Protein AF-A0A2W4NMJ5-F1 (afdb_monomer_lite)

Radius of gyration: 33.58 Å; chains: 1; bounding box: 92×59×83 Å

Structure (mmCIF, N/CA/C/O backbone):
data_AF-A0A2W4NMJ5-F1
#
_entry.id   AF-A0A2W4NMJ5-F1
#
loop_
_atom_site.group_PDB
_atom_site.id
_atom_site.type_symbol
_atom_site.label_atom_id
_atom_site.label_alt_id
_atom_site.label_comp_id
_atom_site.label_asym_id
_atom_site.label_entity_id
_atom_site.label_seq_id
_atom_site.pdbx_PDB_ins_code
_atom_site.Cartn_x
_atom_site.Cartn_y
_atom_site.Cartn_z
_atom_site.occupancy
_atom_site.B_iso_or_equiv
_atom_site.auth_seq_id
_atom_site.auth_comp_id
_atom_site.auth_asym_id
_atom_site.auth_atom_id
_atom_site.pdbx_PDB_model_num
ATOM 1 N N . MET A 1 1 ? -55.632 5.606 55.016 1.00 25.86 1 MET A N 1
ATOM 2 C CA . MET A 1 1 ? -54.485 6.285 54.366 1.00 25.86 1 MET A CA 1
ATOM 3 C C . MET A 1 1 ? -54.043 5.441 53.172 1.00 25.86 1 MET A C 1
ATOM 5 O O . MET A 1 1 ? -53.828 4.255 53.362 1.00 25.86 1 MET A O 1
ATOM 9 N N . ARG A 1 2 ? -53.997 5.981 51.942 1.00 28.06 2 ARG A N 1
ATOM 10 C CA . ARG A 1 2 ? -53.551 5.225 50.749 1.00 28.06 2 ARG A CA 1
ATOM 11 C C . ARG A 1 2 ? -52.026 5.345 50.626 1.00 28.06 2 ARG A C 1
ATOM 13 O O . ARG A 1 2 ? -51.526 6.462 50.515 1.00 28.06 2 ARG A O 1
ATOM 20 N N . ALA A 1 3 ? -51.313 4.222 50.703 1.00 33.00 3 ALA A N 1
ATOM 21 C CA . ALA A 1 3 ? -49.853 4.176 50.630 1.00 33.00 3 ALA A CA 1
ATOM 22 C C . ALA A 1 3 ? -49.343 4.540 49.215 1.00 33.00 3 ALA A C 1
ATOM 24 O O . ALA A 1 3 ? -50.000 4.197 48.228 1.00 33.00 3 ALA A O 1
ATOM 25 N N . PRO A 1 4 ? -48.198 5.236 49.088 1.00 39.44 4 PRO A N 1
ATOM 26 C CA . PRO A 1 4 ? -47.624 5.592 47.793 1.00 39.44 4 PRO A CA 1
ATOM 27 C C . PRO A 1 4 ? -47.076 4.359 47.056 1.00 39.44 4 PRO A C 1
ATOM 29 O O . PRO A 1 4 ? -46.423 3.504 47.654 1.00 39.44 4 PRO A O 1
ATOM 32 N N . ILE A 1 5 ? -47.312 4.292 45.743 1.00 42.06 5 ILE A N 1
ATOM 33 C CA . ILE A 1 5 ? -46.754 3.257 44.856 1.00 42.06 5 ILE A CA 1
ATOM 34 C C . ILE A 1 5 ? -45.249 3.500 44.716 1.00 42.06 5 ILE A C 1
ATOM 36 O O . ILE A 1 5 ? -44.861 4.626 44.408 1.00 42.06 5 ILE A O 1
ATOM 40 N N . ARG A 1 6 ? -44.427 2.463 44.934 1.00 39.84 6 ARG A N 1
ATOM 41 C CA . ARG A 1 6 ? -42.958 2.514 44.839 1.00 39.84 6 ARG A CA 1
ATOM 42 C C . ARG A 1 6 ? -42.477 1.911 43.518 1.00 39.84 6 ARG A C 1
ATOM 44 O O . ARG A 1 6 ? -42.911 0.832 43.128 1.00 39.84 6 ARG A O 1
ATOM 51 N N . PHE A 1 7 ? -41.529 2.579 42.869 1.00 39.56 7 PHE A N 1
ATOM 52 C CA . PHE A 1 7 ? -40.782 2.050 41.725 1.00 39.56 7 PHE A CA 1
ATOM 53 C C . PHE A 1 7 ? -39.299 1.971 42.096 1.00 39.56 7 PHE A C 1
ATOM 55 O O . PHE A 1 7 ? -38.756 2.951 42.606 1.00 39.56 7 PHE A O 1
ATOM 62 N N . CYS A 1 8 ? -38.662 0.821 41.859 1.00 37.66 8 CYS A N 1
ATOM 63 C CA . CYS A 1 8 ? -37.217 0.651 42.027 1.00 37.66 8 CYS A CA 1
ATOM 64 C C . CYS A 1 8 ? -36.506 0.935 40.702 1.00 37.66 8 CYS A C 1
ATOM 66 O O . CYS A 1 8 ? -36.975 0.523 39.639 1.00 37.66 8 CYS A O 1
ATOM 68 N N . ALA A 1 9 ? -35.358 1.607 40.771 1.00 38.47 9 ALA A N 1
ATOM 69 C CA . ALA A 1 9 ? -34.458 1.718 39.631 1.00 38.47 9 ALA A CA 1
ATOM 70 C C . ALA A 1 9 ? -33.884 0.332 39.257 1.00 38.47 9 ALA A C 1
ATOM 72 O O . ALA A 1 9 ? -33.689 -0.500 40.150 1.00 38.47 9 ALA A O 1
ATOM 73 N N . PRO A 1 10 ? -33.623 0.053 37.965 1.00 35.69 10 PRO A N 1
ATOM 74 C CA . PRO A 1 10 ? -33.030 -1.211 37.536 1.00 35.69 10 PRO A CA 1
ATOM 75 C C . PRO A 1 10 ? -31.660 -1.429 38.196 1.00 35.69 10 PRO A C 1
ATOM 77 O O . PRO A 1 10 ? -30.858 -0.507 38.325 1.00 35.69 10 PRO A O 1
ATOM 80 N N . SER A 1 11 ? -31.386 -2.669 38.609 1.00 35.50 11 SER A N 1
ATOM 81 C CA . SER A 1 11 ? -30.183 -3.068 39.358 1.00 35.50 11 SER A CA 1
ATOM 82 C C . SER A 1 11 ? -28.903 -3.167 38.513 1.00 35.50 11 SER A C 1
ATOM 84 O O . SER A 1 11 ? -27.845 -3.525 39.031 1.00 35.50 11 SER A O 1
ATOM 86 N N . SER A 1 12 ? -28.965 -2.817 37.229 1.00 33.62 12 SER A N 1
ATOM 87 C CA . SER A 1 12 ? -27.832 -2.791 36.305 1.00 33.62 12 SER A CA 1
ATOM 88 C C . SER A 1 12 ? -27.772 -1.435 35.608 1.00 33.62 12 SER A C 1
ATOM 90 O O . SER A 1 12 ? -28.784 -0.977 35.080 1.00 33.62 12 SER A O 1
ATOM 92 N N . GLY A 1 13 ? -26.594 -0.801 35.630 1.00 37.16 13 GLY A N 1
ATOM 93 C CA . GLY A 1 13 ? -26.356 0.538 35.088 1.00 37.16 13 GLY A CA 1
ATOM 94 C C . GLY A 1 13 ? -26.924 0.714 33.681 1.00 37.16 13 GLY A C 1
ATOM 95 O O . GLY A 1 13 ? -26.538 0.005 32.755 1.00 37.16 13 GLY A O 1
ATOM 96 N N . VAL A 1 14 ? -27.851 1.660 33.548 1.00 34.19 14 VAL A N 1
ATOM 97 C CA . VAL A 1 14 ? -28.439 2.060 32.269 1.00 34.19 14 VAL A CA 1
ATOM 98 C C . VAL A 1 14 ? -27.434 2.975 31.575 1.00 34.19 14 VAL A C 1
ATOM 100 O O . VAL A 1 14 ? -27.090 4.033 32.100 1.00 34.19 14 VAL A O 1
ATOM 103 N N . SER A 1 15 ? -26.924 2.547 30.421 1.00 32.41 15 SER A N 1
ATOM 104 C CA . SER A 1 15 ? -26.080 3.391 29.568 1.00 32.41 15 SER A CA 1
ATOM 105 C C . SER A 1 15 ? -26.921 4.466 28.867 1.00 32.41 15 SER A C 1
ATOM 107 O O . SER A 1 15 ? -28.123 4.288 28.674 1.00 32.41 15 SER A O 1
ATOM 109 N N . HIS A 1 16 ? -26.285 5.568 28.462 1.00 32.69 16 HIS A N 1
ATOM 110 C CA . HIS A 1 16 ? -26.903 6.803 27.953 1.00 32.69 16 HIS A CA 1
ATOM 111 C C . HIS A 1 16 ? -27.873 6.670 26.749 1.00 32.69 16 HIS A C 1
ATOM 113 O O . HIS A 1 16 ? -28.470 7.676 26.375 1.00 32.69 16 HIS A O 1
ATOM 119 N N . ASN A 1 17 ? -28.061 5.475 26.170 1.00 30.34 17 ASN A N 1
ATOM 120 C CA . ASN A 1 17 ? -28.822 5.243 24.934 1.00 30.34 17 ASN A CA 1
ATOM 121 C C . ASN A 1 17 ? -29.980 4.224 25.024 1.00 30.34 17 ASN A C 1
ATOM 123 O O . ASN A 1 17 ? -30.599 3.931 24.002 1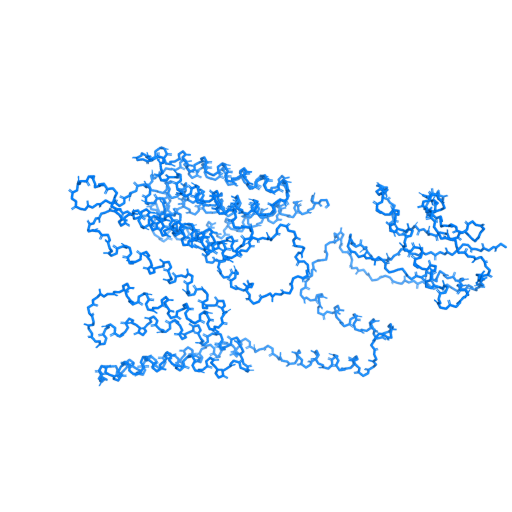.00 30.34 17 ASN A O 1
ATOM 127 N N . GLU A 1 18 ? -30.338 3.702 26.202 1.00 32.16 18 GLU A N 1
ATOM 128 C CA . GLU A 1 18 ? -31.501 2.805 26.340 1.00 32.16 18 GLU A CA 1
ATOM 129 C C . GLU A 1 18 ? -32.701 3.517 26.984 1.00 32.16 18 GLU A C 1
ATOM 131 O O . GLU A 1 18 ? -32.572 4.156 28.028 1.00 32.16 18 GLU A O 1
ATOM 136 N N . ARG A 1 19 ? -33.903 3.384 26.393 1.00 30.39 19 ARG A N 1
ATOM 137 C CA . ARG A 1 19 ? -35.153 3.756 27.080 1.00 30.39 19 ARG A CA 1
ATOM 138 C C . ARG A 1 19 ? -35.356 2.770 28.240 1.00 30.39 19 ARG A C 1
ATOM 140 O O . ARG A 1 19 ? -35.558 1.587 27.965 1.00 30.39 19 ARG A O 1
ATOM 147 N N . PRO A 1 20 ? -35.321 3.203 29.511 1.00 36.66 20 PRO A N 1
ATOM 148 C CA . PRO A 1 20 ? -35.434 2.283 30.634 1.00 36.66 20 PRO A CA 1
ATOM 149 C C . PRO A 1 20 ? -36.829 1.644 30.666 1.00 36.66 20 PRO A C 1
ATOM 151 O O . PRO A 1 20 ? -37.849 2.333 30.738 1.00 36.66 20 PRO A O 1
ATOM 154 N N . ILE A 1 21 ? -36.876 0.312 30.617 1.00 34.28 21 ILE A N 1
ATOM 155 C CA . ILE A 1 21 ? -38.099 -0.464 30.840 1.00 34.28 21 ILE A CA 1
ATOM 156 C C . ILE A 1 21 ? -38.217 -0.684 32.349 1.00 34.28 21 ILE A C 1
ATOM 158 O O . ILE A 1 21 ? -37.449 -1.446 32.935 1.00 34.28 21 ILE A O 1
ATOM 162 N N . PHE A 1 22 ? -39.160 0.006 32.992 1.00 37.53 22 PHE A N 1
ATOM 163 C CA . PHE A 1 22 ? -39.419 -0.152 34.421 1.00 37.53 22 PHE A CA 1
ATOM 164 C C . PHE A 1 22 ? -40.544 -1.159 34.660 1.00 37.53 22 PHE A C 1
ATOM 166 O O . PHE A 1 22 ? -41.647 -1.014 34.133 1.00 37.53 22 PHE A O 1
ATOM 173 N N . HIS A 1 23 ? -40.280 -2.144 35.515 1.00 36.06 23 HIS A N 1
ATOM 174 C CA . HIS A 1 23 ? -41.324 -2.960 36.125 1.00 36.06 23 HIS A CA 1
ATOM 175 C C . HIS A 1 23 ? -41.761 -2.304 37.446 1.00 36.06 23 HIS A C 1
ATOM 177 O O . HIS A 1 23 ? -40.903 -1.797 38.175 1.00 36.06 23 HIS A O 1
ATOM 183 N N . PRO A 1 24 ? -43.064 -2.287 37.791 1.00 38.00 24 PRO A N 1
ATOM 184 C CA . PRO A 1 24 ? -43.487 -1.883 39.126 1.00 38.00 24 PRO A CA 1
ATOM 185 C C . PRO A 1 24 ? -42.778 -2.782 40.139 1.00 38.00 24 PRO A C 1
ATOM 187 O O . PRO A 1 24 ? -42.881 -4.007 40.064 1.00 38.00 24 PRO A O 1
ATOM 190 N N . ALA A 1 25 ? -42.026 -2.177 41.058 1.00 38.47 25 ALA A N 1
ATOM 191 C CA . ALA A 1 25 ? -41.400 -2.932 42.125 1.00 38.47 25 ALA A CA 1
ATOM 192 C C . ALA A 1 25 ? -42.519 -3.466 43.017 1.00 38.47 25 ALA A C 1
ATOM 194 O O . ALA A 1 25 ? -43.174 -2.705 43.729 1.00 38.47 25 ALA A O 1
ATOM 195 N N . GLN A 1 26 ? -42.755 -4.776 42.964 1.00 35.06 26 GLN A N 1
ATOM 196 C CA . GLN A 1 26 ? -43.458 -5.464 44.036 1.00 35.06 26 GLN A CA 1
ATOM 197 C C . GLN A 1 26 ? -42.509 -5.450 45.235 1.00 35.06 26 GLN A C 1
ATOM 199 O O . GLN A 1 26 ? -41.721 -6.367 45.418 1.00 35.06 26 GLN A O 1
ATOM 204 N N . SER A 1 27 ? -42.479 -4.348 45.986 1.00 32.97 27 SER A N 1
ATOM 205 C CA . SER A 1 27 ? -41.824 -4.363 47.289 1.00 32.97 27 SER A CA 1
ATOM 206 C C . SER A 1 27 ? -42.663 -5.225 48.222 1.00 32.97 27 SER A C 1
ATOM 208 O O . SER A 1 27 ? -43.889 -5.067 48.239 1.00 32.97 27 SER A O 1
ATOM 210 N N . ASP A 1 28 ? -41.992 -6.092 48.976 1.00 32.75 28 ASP A N 1
ATOM 211 C CA . ASP A 1 28 ? -42.586 -7.038 49.917 1.00 32.75 28 ASP A CA 1
ATOM 212 C C . ASP A 1 28 ? -43.759 -6.421 50.689 1.00 32.75 28 ASP A C 1
ATOM 214 O O . ASP A 1 28 ? -43.624 -5.412 51.386 1.00 32.75 28 ASP A O 1
ATOM 218 N N . GLY A 1 29 ? -44.935 -7.021 50.497 1.00 29.34 29 GLY A N 1
ATOM 219 C CA . GLY A 1 29 ? -46.143 -6.713 51.254 1.00 29.34 29 GLY A CA 1
ATOM 220 C C . GLY A 1 29 ? -47.155 -5.756 50.622 1.00 29.34 29 GLY A C 1
ATOM 221 O O . GLY A 1 29 ? -48.120 -5.454 51.305 1.00 29.34 29 GLY A O 1
ATOM 222 N N . PHE A 1 30 ? -47.034 -5.282 49.370 1.00 30.27 30 PHE A N 1
ATOM 223 C CA . PHE A 1 30 ? -48.100 -4.459 48.758 1.00 30.27 30 PHE A CA 1
ATOM 224 C C . PHE A 1 30 ? -48.297 -4.693 47.246 1.00 30.27 30 PHE A C 1
ATOM 226 O O . PHE A 1 30 ? -47.398 -4.442 46.444 1.00 30.27 30 PHE A O 1
ATOM 233 N N . ARG A 1 31 ? -49.503 -5.122 46.827 1.00 35.06 31 ARG A N 1
ATOM 234 C CA . ARG A 1 31 ? -49.884 -5.291 45.403 1.00 35.06 31 ARG A CA 1
ATOM 235 C C . ARG A 1 31 ? -50.709 -4.117 44.863 1.00 35.06 31 ARG A C 1
ATOM 237 O O . ARG A 1 31 ? -51.664 -3.675 45.496 1.00 35.06 31 ARG A O 1
ATOM 244 N N . LEU A 1 32 ? -50.371 -3.674 43.649 1.00 37.28 32 LEU A N 1
ATOM 245 C CA . LEU A 1 32 ? -51.203 -2.814 42.798 1.00 37.28 32 LEU A CA 1
ATOM 246 C C . LEU A 1 32 ? -52.389 -3.625 42.256 1.00 37.28 32 LEU A C 1
ATOM 248 O O . LEU A 1 32 ? -52.197 -4.487 41.396 1.00 37.28 32 LEU A O 1
ATOM 252 N N . VAL A 1 33 ? -53.598 -3.353 42.744 1.00 36.22 33 VAL A N 1
ATOM 253 C CA . VAL A 1 33 ? -54.835 -3.950 42.218 1.00 36.22 33 VAL A CA 1
ATOM 254 C C . VAL A 1 33 ? -55.424 -3.012 41.162 1.00 36.22 33 VAL A C 1
ATOM 256 O O . VAL A 1 33 ? -55.689 -1.855 41.469 1.00 36.22 33 VAL A O 1
ATOM 259 N N . GLY A 1 34 ? -55.569 -3.502 39.928 1.00 44.19 34 GLY A N 1
ATOM 260 C CA . GLY A 1 34 ? -56.104 -2.789 38.761 1.00 44.19 34 GLY A CA 1
ATOM 261 C C . GLY A 1 34 ? -55.918 -3.618 37.480 1.00 44.19 34 GLY A C 1
ATOM 262 O O . GLY A 1 34 ? -55.085 -4.536 37.450 1.00 44.19 34 GLY A O 1
ATOM 263 N N . ASP A 1 35 ? -56.686 -3.332 36.427 1.00 40.09 35 ASP A N 1
ATOM 264 C CA . ASP A 1 35 ? -56.559 -4.039 35.145 1.00 40.09 35 ASP A CA 1
ATOM 265 C C . ASP A 1 35 ? -55.150 -3.882 34.521 1.00 40.09 35 ASP A C 1
ATOM 267 O O . ASP A 1 35 ? -54.306 -3.088 34.963 1.00 40.09 35 ASP A O 1
ATOM 271 N N . ALA A 1 36 ? -54.823 -4.735 33.545 1.00 42.56 36 ALA A N 1
ATOM 272 C CA . ALA A 1 36 ? -53.495 -4.746 32.921 1.00 42.56 36 ALA A CA 1
ATOM 273 C C . ALA A 1 36 ? -53.167 -3.412 32.224 1.00 42.56 36 ALA A C 1
ATOM 275 O O . ALA A 1 36 ? -52.007 -2.992 32.186 1.00 42.56 36 ALA A O 1
ATOM 276 N N . GLU A 1 37 ? -54.188 -2.720 31.719 1.00 44.72 37 GLU A N 1
ATOM 277 C CA . GLU A 1 37 ? -54.040 -1.438 31.042 1.00 44.72 37 GLU A CA 1
ATOM 278 C C . GLU A 1 37 ? -53.640 -0.323 32.017 1.00 44.72 37 GLU A C 1
ATOM 280 O O . GLU A 1 37 ? -52.674 0.403 31.768 1.00 44.72 37 GLU A O 1
ATOM 285 N N . THR A 1 38 ? -54.297 -0.249 33.173 1.00 45.72 38 THR A N 1
ATOM 286 C CA . THR A 1 38 ? -54.013 0.717 34.238 1.00 45.72 38 THR A CA 1
ATOM 287 C C . THR A 1 38 ? -52.602 0.521 34.787 1.00 45.72 38 THR A C 1
ATOM 289 O O . THR A 1 38 ? -51.849 1.487 34.931 1.00 45.72 38 THR A O 1
ATOM 292 N N . ARG A 1 39 ? -52.174 -0.732 35.006 1.00 49.47 39 ARG A N 1
ATOM 293 C CA . ARG A 1 39 ? -50.797 -1.042 35.435 1.00 49.47 39 ARG A CA 1
ATOM 294 C C . ARG A 1 39 ? -49.751 -0.589 34.409 1.00 49.47 39 ARG A C 1
ATOM 296 O O . ARG A 1 39 ? -48.742 0.008 34.789 1.00 49.47 39 ARG A O 1
ATOM 303 N N . ASN A 1 40 ? -50.018 -0.789 33.119 1.00 50.88 40 ASN A N 1
ATOM 304 C CA . ASN A 1 40 ? -49.128 -0.351 32.043 1.00 50.88 40 ASN A CA 1
ATOM 305 C C . ASN A 1 40 ? -49.101 1.174 31.857 1.00 50.88 40 ASN A C 1
ATOM 307 O O . ASN A 1 40 ? -48.057 1.722 31.495 1.00 50.88 40 ASN A O 1
ATOM 311 N N . ARG A 1 41 ? -50.215 1.879 32.094 1.00 51.38 41 ARG A N 1
ATOM 312 C CA . ARG A 1 41 ? -50.263 3.351 32.028 1.00 51.38 41 ARG A CA 1
ATOM 313 C C . ARG A 1 41 ? -49.440 3.991 33.145 1.00 51.38 41 ARG A C 1
ATOM 315 O O . ARG A 1 41 ? -48.631 4.873 32.868 1.00 51.38 41 ARG A O 1
ATOM 322 N N . VAL A 1 42 ? -49.569 3.507 34.382 1.00 50.72 42 VAL A N 1
ATOM 323 C CA . VAL A 1 42 ? -48.801 4.047 35.520 1.00 50.72 42 VAL A CA 1
ATOM 324 C C . VAL A 1 42 ? -47.297 3.785 35.351 1.00 50.72 42 VAL A C 1
ATOM 326 O O . VAL A 1 42 ? -46.491 4.675 35.621 1.00 50.72 42 VAL A O 1
ATOM 329 N N . ALA A 1 43 ? -46.904 2.614 34.833 1.00 51.97 43 ALA A N 1
ATOM 330 C CA . ALA A 1 43 ? -45.502 2.312 34.529 1.00 51.97 43 ALA A CA 1
ATOM 331 C C . ALA A 1 43 ? -44.921 3.237 33.441 1.00 51.97 43 ALA A C 1
ATOM 333 O O . ALA A 1 43 ? -43.808 3.745 33.588 1.00 51.97 43 ALA A O 1
ATOM 334 N N . ARG A 1 44 ? -45.693 3.514 32.378 1.00 51.16 44 ARG A N 1
ATOM 335 C CA . ARG A 1 44 ? -45.292 4.445 31.310 1.00 51.16 44 ARG A CA 1
ATOM 336 C C . ARG A 1 44 ? -45.124 5.876 31.814 1.00 51.16 44 ARG A C 1
ATOM 338 O O . ARG A 1 44 ? -44.127 6.512 31.485 1.00 51.16 44 ARG A O 1
ATOM 345 N N . LEU A 1 45 ? -46.041 6.358 32.652 1.00 50.84 45 LEU A N 1
ATOM 346 C CA . LEU A 1 45 ? -45.960 7.699 33.236 1.00 50.84 45 LEU A CA 1
ATOM 347 C C . LEU A 1 45 ? -44.760 7.851 34.183 1.00 50.84 45 LEU A C 1
ATOM 349 O O . LEU A 1 45 ? -44.066 8.864 34.126 1.00 50.84 45 LEU A O 1
ATOM 353 N N . GLY A 1 46 ? -44.454 6.831 34.993 1.00 51.69 46 GLY A N 1
ATOM 354 C CA . GLY A 1 46 ? -43.249 6.818 35.831 1.00 51.69 46 GLY A CA 1
ATOM 355 C C . GLY A 1 46 ? -41.950 6.849 35.014 1.00 51.69 46 GLY A C 1
ATOM 356 O O . GLY A 1 46 ? -41.034 7.606 35.337 1.00 51.69 46 GLY A O 1
ATOM 357 N N . ALA A 1 47 ? -41.893 6.087 33.915 1.00 51.00 47 ALA A N 1
ATOM 358 C CA . ALA A 1 47 ? -40.756 6.083 32.992 1.00 51.00 47 ALA A CA 1
ATOM 359 C C . ALA A 1 47 ? -40.574 7.444 32.296 1.00 51.00 47 ALA A C 1
ATOM 361 O O . ALA A 1 47 ? -39.456 7.956 32.196 1.00 51.00 47 ALA A O 1
ATOM 362 N N . MET A 1 48 ? -41.681 8.060 31.868 1.00 47.72 48 MET A N 1
ATOM 363 C CA . MET A 1 48 ? -41.681 9.377 31.235 1.00 47.72 48 MET A CA 1
ATOM 364 C C . MET A 1 48 ? -41.217 10.460 32.217 1.00 47.72 48 MET A C 1
ATOM 366 O O . MET A 1 48 ? -40.324 11.240 31.887 1.00 47.72 48 MET A O 1
ATOM 370 N N . ALA A 1 49 ? -41.717 10.445 33.456 1.00 48.56 49 ALA A N 1
ATOM 371 C CA . ALA A 1 49 ? -41.312 11.386 34.497 1.00 48.56 49 ALA A CA 1
ATOM 372 C C . ALA A 1 49 ? -39.815 11.313 34.839 1.00 48.56 49 ALA A C 1
ATOM 374 O O . ALA A 1 49 ? -39.169 12.351 34.987 1.00 48.56 49 ALA A O 1
ATOM 375 N N . PHE A 1 50 ? -39.243 10.107 34.909 1.00 51.28 50 PHE A N 1
ATOM 376 C CA . PHE A 1 50 ? -37.810 9.929 35.151 1.00 51.28 50 PHE A CA 1
ATOM 377 C C . PHE A 1 50 ? -36.957 10.404 33.968 1.00 51.28 50 PHE A C 1
ATOM 379 O O . PHE A 1 50 ? -35.953 11.082 34.171 1.00 51.28 50 PHE A O 1
ATOM 386 N N . SER A 1 51 ? -37.370 10.102 32.731 1.00 45.97 51 SER A N 1
ATOM 387 C CA . SER A 1 51 ? -36.642 10.534 31.530 1.00 45.97 51 SER A CA 1
ATOM 388 C C . SER A 1 51 ? -36.549 12.062 31.412 1.00 45.97 51 SER A C 1
ATOM 390 O O . SER A 1 51 ? -35.481 12.585 31.098 1.00 45.97 51 SER A O 1
ATOM 392 N N . VAL A 1 52 ? -37.621 12.782 31.767 1.00 44.81 52 VAL A N 1
ATOM 393 C CA . VAL A 1 52 ? -37.655 14.255 31.801 1.00 44.81 52 VAL A CA 1
ATOM 394 C C . VAL A 1 52 ? -36.751 14.825 32.901 1.00 44.81 52 VAL A C 1
ATOM 396 O O . VAL A 1 52 ? -36.050 15.808 32.662 1.00 44.81 52 VAL A O 1
ATOM 399 N N . TRP A 1 53 ? -36.720 14.207 34.088 1.00 50.12 53 TRP A N 1
ATOM 400 C CA . TRP A 1 53 ? -35.811 14.610 35.170 1.00 50.12 53 TRP A CA 1
ATOM 401 C C . TRP A 1 53 ? -34.336 14.371 34.802 1.00 50.12 53 TRP A C 1
ATOM 403 O O . TRP A 1 53 ? -33.499 15.248 35.006 1.00 50.12 53 TRP A O 1
ATOM 413 N N . TRP A 1 54 ? -34.026 13.223 34.190 1.00 47.12 54 TRP A N 1
ATOM 414 C CA . TRP A 1 54 ? -32.670 12.846 33.776 1.00 47.12 54 TRP A CA 1
ATOM 415 C C . TRP A 1 54 ? -32.121 13.742 32.655 1.00 47.12 54 TRP A C 1
ATOM 417 O O . TRP A 1 54 ? -30.969 14.167 32.707 1.00 47.12 54 TRP A O 1
ATOM 427 N N . GLN A 1 55 ? -32.948 14.092 31.661 1.00 43.75 55 GLN A N 1
ATOM 428 C CA . GLN A 1 55 ? -32.530 14.948 30.543 1.00 43.75 55 GLN A CA 1
ATOM 429 C C . GLN A 1 55 ? -32.218 16.397 30.945 1.00 43.75 55 GLN A C 1
ATOM 431 O O . GLN A 1 55 ? -31.465 17.063 30.240 1.00 43.75 55 GLN A O 1
ATOM 436 N N . ARG A 1 56 ? -32.762 16.904 32.061 1.00 44.31 56 ARG A N 1
ATOM 437 C CA . ARG A 1 56 ? -32.553 18.298 32.502 1.00 44.31 56 ARG A CA 1
ATOM 438 C C . ARG A 1 56 ? -31.376 18.503 33.470 1.00 44.31 56 ARG A C 1
ATOM 440 O O . ARG A 1 56 ? -31.282 19.559 34.085 1.00 44.31 56 ARG A O 1
ATOM 447 N N . GLY A 1 57 ? -30.442 17.551 33.557 1.00 40.72 57 GLY A N 1
ATOM 448 C CA . GLY A 1 57 ? -29.093 17.823 34.071 1.00 40.72 57 GLY A CA 1
ATOM 449 C C . GLY A 1 57 ? -28.986 18.051 35.582 1.00 40.72 57 GLY A C 1
ATOM 450 O O . GLY A 1 57 ? -28.187 18.878 36.023 1.00 40.72 57 GLY A O 1
ATOM 451 N N . ALA A 1 58 ? -29.751 17.323 36.402 1.00 43.62 58 ALA A N 1
ATOM 452 C CA . ALA A 1 58 ? -29.536 17.314 37.848 1.00 43.62 58 ALA A CA 1
ATOM 453 C C . ALA A 1 58 ? -28.199 16.618 38.179 1.00 43.62 58 ALA A C 1
ATOM 455 O O . ALA A 1 58 ? -28.146 15.428 38.466 1.00 43.62 58 ALA A O 1
ATOM 456 N N . ASN A 1 59 ? -27.110 17.386 38.139 1.00 37.72 59 ASN A N 1
ATOM 457 C CA . ASN A 1 59 ? -25.712 16.978 38.323 1.00 37.72 59 ASN A CA 1
ATOM 458 C C . ASN A 1 59 ? -25.361 16.539 39.767 1.00 37.72 59 ASN A C 1
ATOM 460 O O . ASN A 1 59 ? -24.229 16.696 40.222 1.00 37.72 59 ASN A O 1
ATOM 464 N N . ARG A 1 60 ? -26.332 16.032 40.540 1.00 38.19 60 ARG A N 1
ATOM 465 C CA . ARG A 1 60 ? -26.098 15.521 41.895 1.00 38.19 60 ARG A CA 1
ATOM 466 C C . ARG A 1 60 ? -25.898 14.004 41.830 1.00 38.19 60 ARG A C 1
ATOM 468 O O . ARG A 1 60 ? -26.793 13.315 41.344 1.00 38.19 60 ARG A O 1
ATOM 475 N N . PRO A 1 61 ? -24.774 13.463 42.336 1.00 34.97 61 PRO A N 1
ATOM 476 C CA . PRO A 1 61 ? -24.559 12.026 42.395 1.00 34.97 61 PRO A CA 1
ATOM 477 C C . PRO A 1 61 ? -25.494 11.450 43.460 1.00 34.97 61 PRO A C 1
ATOM 479 O O . PRO A 1 61 ? -25.180 11.451 44.647 1.00 34.97 61 PRO A O 1
ATOM 482 N N . VAL A 1 62 ? -26.679 11.005 43.054 1.00 37.62 62 VAL A N 1
ATOM 483 C CA . VAL A 1 62 ? -27.566 10.253 43.942 1.00 37.62 62 VAL A CA 1
ATOM 484 C C . VAL A 1 62 ? -27.199 8.785 43.798 1.00 37.62 62 VAL A C 1
ATOM 486 O O . VAL A 1 62 ? -27.128 8.269 42.681 1.00 37.62 62 VAL A O 1
ATOM 489 N N . SER A 1 63 ? -26.900 8.105 44.909 1.00 36.94 63 SER A N 1
ATOM 490 C CA . SER A 1 63 ? -26.487 6.703 44.844 1.00 36.94 63 SER A CA 1
ATOM 491 C C . SER A 1 63 ? -27.592 5.889 44.157 1.00 36.94 63 SER A C 1
ATOM 493 O O . SER A 1 63 ? -28.731 5.840 44.626 1.00 36.94 63 SER A O 1
ATOM 495 N N . HIS A 1 64 ? -27.262 5.234 43.037 1.00 37.38 64 HIS A N 1
ATOM 496 C CA . HIS A 1 64 ? -28.206 4.469 42.204 1.00 37.38 64 HIS A CA 1
ATOM 497 C C . HIS A 1 64 ? -28.959 3.357 42.953 1.00 37.38 64 HIS A C 1
ATOM 499 O O . HIS A 1 64 ? -29.859 2.732 42.400 1.00 37.38 64 HIS A O 1
ATOM 505 N N . LYS A 1 65 ? -28.598 3.091 44.212 1.00 36.16 65 LYS A N 1
ATOM 506 C CA . LYS A 1 65 ? -29.178 2.025 45.019 1.00 36.16 65 LYS A CA 1
ATOM 507 C C . LYS A 1 65 ? -30.433 2.436 45.797 1.00 36.16 65 LYS A C 1
ATOM 509 O O . LYS A 1 65 ? -31.080 1.534 46.317 1.00 36.16 65 LYS A O 1
ATOM 514 N N . ARG A 1 66 ? -30.777 3.729 45.934 1.00 46.81 66 ARG A N 1
ATOM 515 C CA . ARG A 1 66 ? -31.758 4.169 46.957 1.00 46.81 66 ARG A CA 1
ATOM 516 C C . ARG A 1 66 ? -32.597 5.423 46.603 1.00 46.81 66 ARG A C 1
ATOM 518 O O . ARG A 1 66 ? -32.778 6.302 47.436 1.00 46.81 66 ARG A O 1
ATOM 525 N N . CYS A 1 67 ? -33.153 5.496 45.389 1.00 39.22 67 CYS A N 1
ATOM 526 C CA . CYS A 1 67 ? -34.182 6.492 45.025 1.00 39.22 67 CYS A CA 1
ATOM 527 C C . CYS A 1 67 ? -35.556 5.838 44.862 1.00 39.22 67 CYS A C 1
ATOM 529 O O . CYS A 1 67 ? -35.651 4.770 44.252 1.00 39.22 67 CYS A O 1
ATOM 531 N N . ARG A 1 68 ? -36.627 6.502 45.321 1.00 48.03 68 ARG A N 1
ATOM 532 C CA . ARG A 1 68 ? -38.011 6.051 45.091 1.00 48.03 68 ARG A CA 1
ATOM 533 C C . ARG A 1 68 ? -38.845 7.124 44.406 1.00 48.03 68 ARG A C 1
ATOM 535 O O . ARG A 1 68 ? -38.780 8.305 44.745 1.00 48.03 68 ARG A O 1
ATOM 542 N N . ILE A 1 69 ? -39.680 6.678 43.474 1.00 45.62 69 ILE A N 1
ATOM 543 C CA . ILE A 1 69 ? -40.752 7.486 42.891 1.00 45.62 69 ILE A CA 1
ATOM 544 C C . ILE A 1 69 ? -42.025 7.179 43.675 1.00 45.62 69 ILE A C 1
ATOM 546 O O . ILE A 1 69 ? -42.422 6.019 43.753 1.00 45.62 69 ILE A O 1
ATOM 550 N N . LEU A 1 70 ? -42.644 8.204 44.259 1.00 48.56 70 LEU A N 1
ATOM 551 C CA . LEU A 1 70 ? -43.894 8.110 45.007 1.00 48.56 70 LEU A CA 1
ATOM 552 C C . LEU A 1 70 ? -45.018 8.749 44.191 1.00 48.56 70 LEU A C 1
ATOM 554 O O . LEU A 1 70 ? -45.017 9.958 43.962 1.00 48.56 70 LEU A O 1
ATOM 558 N N . HIS A 1 71 ? -46.003 7.958 43.774 1.00 47.53 71 HIS A N 1
ATOM 559 C CA . HIS A 1 71 ? -47.226 8.503 43.182 1.00 47.53 71 HIS A CA 1
ATOM 560 C C . HIS A 1 71 ? -48.184 8.978 44.285 1.00 47.53 71 HIS A C 1
ATOM 562 O O . HIS A 1 71 ? -48.60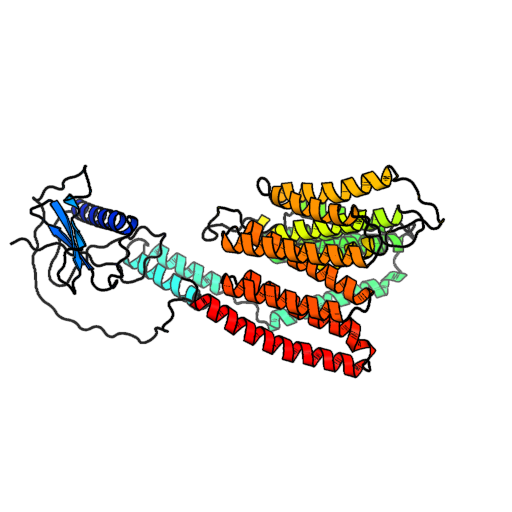2 8.193 45.141 1.00 47.53 71 HIS A O 1
ATOM 568 N N . SER A 1 72 ? -48.542 10.264 44.271 1.00 47.25 72 SER A N 1
ATOM 569 C CA . SER A 1 72 ? -49.507 10.842 45.206 1.00 47.25 72 SER A CA 1
ATOM 570 C C . SER A 1 72 ? -50.915 10.717 44.643 1.00 47.25 72 SER A C 1
ATOM 572 O O . SER A 1 72 ? -51.319 11.490 43.776 1.00 47.25 72 SER A O 1
ATOM 574 N N . ALA A 1 73 ? -51.698 9.794 45.205 1.00 43.56 73 ALA A N 1
ATOM 575 C CA . ALA A 1 73 ? -53.113 9.664 44.876 1.00 43.56 73 ALA A CA 1
ATOM 576 C C . ALA A 1 73 ? -53.857 11.008 45.037 1.00 43.56 73 ALA A C 1
ATOM 578 O O . ALA A 1 73 ? -54.671 11.360 44.200 1.00 43.56 73 ALA A O 1
ATOM 579 N N . ARG A 1 74 ? -53.566 11.819 46.065 1.00 40.19 74 ARG A N 1
ATOM 580 C CA . ARG A 1 74 ? -54.278 13.096 46.287 1.00 40.19 74 ARG A CA 1
ATOM 581 C C . ARG A 1 74 ? -54.013 14.173 45.229 1.00 40.19 74 ARG A C 1
ATOM 583 O O . ARG A 1 74 ? -54.892 14.995 45.015 1.00 40.19 74 ARG A O 1
ATOM 590 N N . SER A 1 75 ? -52.835 14.192 44.604 1.00 44.66 75 SER A N 1
ATOM 591 C CA . SER A 1 75 ? -52.424 15.278 43.696 1.00 44.66 75 SER A CA 1
ATOM 592 C C . SER A 1 75 ? -52.200 14.842 42.246 1.00 44.66 75 SER A C 1
ATOM 594 O O . SER A 1 75 ? -51.891 15.687 41.413 1.00 44.66 75 SER A O 1
ATOM 596 N N . GLY A 1 76 ? -52.318 13.547 41.931 1.00 45.53 76 GLY A N 1
ATOM 597 C CA . GLY A 1 76 ? -52.084 13.006 40.584 1.00 45.53 76 GLY A CA 1
ATOM 598 C C . GLY A 1 76 ? -50.644 13.165 40.076 1.00 45.53 76 GLY A C 1
ATOM 599 O O . GLY A 1 76 ? -50.386 12.966 38.894 1.00 45.53 76 GLY A O 1
ATOM 600 N N . GLY A 1 77 ? -49.711 13.558 40.951 1.00 45.41 77 GLY A N 1
ATOM 601 C CA . GLY A 1 77 ? -48.320 13.856 40.613 1.00 45.41 77 GLY A CA 1
ATOM 602 C C . GLY A 1 77 ? -47.336 12.863 41.230 1.00 45.41 77 GLY A C 1
ATOM 603 O O . GLY A 1 77 ? -47.591 12.273 42.286 1.00 45.41 77 GLY A O 1
ATOM 604 N N . PHE A 1 78 ? -46.181 12.710 40.585 1.00 50.81 78 PHE A N 1
ATOM 605 C CA . PHE A 1 78 ? -45.063 11.901 41.072 1.00 50.81 78 PHE A CA 1
ATOM 606 C C . PHE A 1 78 ? -44.092 12.756 41.895 1.00 50.81 78 PHE A C 1
ATOM 608 O O . PHE A 1 78 ? -43.753 13.869 41.499 1.00 50.81 78 PHE A O 1
ATOM 615 N N . ARG A 1 79 ? -43.642 12.239 43.040 1.00 52.94 79 ARG A N 1
ATOM 616 C CA . ARG A 1 79 ? -42.563 12.808 43.857 1.00 52.94 79 ARG A CA 1
ATOM 617 C C . ARG A 1 79 ? -41.328 11.928 43.773 1.00 52.94 79 ARG A C 1
ATOM 619 O O . ARG A 1 79 ? -41.436 10.717 43.941 1.00 52.94 79 ARG A O 1
ATOM 626 N N . PHE A 1 80 ? -40.171 12.543 43.576 1.00 51.16 80 PHE A N 1
ATOM 627 C CA . PHE A 1 80 ? -38.879 11.865 43.639 1.00 51.16 80 PHE A CA 1
ATOM 628 C C . PHE A 1 80 ? -38.265 12.112 45.012 1.00 51.16 80 PHE A C 1
ATOM 630 O O . PHE A 1 80 ? -38.149 13.265 45.425 1.00 51.16 80 PHE A O 1
ATOM 637 N N . VAL A 1 81 ? -37.922 11.049 45.737 1.00 51.09 81 VAL A N 1
ATOM 638 C CA . VAL A 1 81 ? -37.403 11.144 47.108 1.00 51.09 81 VAL A CA 1
ATOM 639 C C . VAL A 1 81 ? -36.110 10.348 47.230 1.00 51.09 81 VAL A C 1
ATOM 641 O O . VAL A 1 81 ? -36.020 9.217 46.741 1.00 51.09 81 VAL A O 1
ATOM 644 N N . ASP A 1 82 ? -35.129 10.963 47.887 1.00 48.69 82 ASP A N 1
ATOM 645 C CA . ASP A 1 82 ? -33.899 10.314 48.337 1.00 48.69 82 ASP A CA 1
ATOM 646 C C . ASP A 1 82 ? -34.162 9.603 49.676 1.00 48.69 82 ASP A C 1
ATOM 648 O O . ASP A 1 82 ? -34.554 10.250 50.654 1.00 48.69 82 ASP A O 1
ATOM 652 N N . ASP A 1 83 ? -33.968 8.281 49.732 1.00 47.12 83 ASP A N 1
ATOM 653 C CA . ASP A 1 83 ? -34.211 7.493 50.950 1.00 47.12 83 ASP A CA 1
ATOM 654 C C . ASP A 1 83 ? -33.247 7.847 52.095 1.00 47.12 83 ASP A C 1
ATOM 656 O O . ASP A 1 83 ? -33.569 7.591 53.252 1.00 47.12 83 ASP A O 1
ATOM 660 N N . GLU A 1 84 ? -32.070 8.410 51.807 1.00 42.84 84 GLU A N 1
ATOM 661 C CA . GLU A 1 84 ? -31.047 8.669 52.829 1.00 42.84 84 GLU A CA 1
ATOM 662 C C . GLU A 1 84 ? -31.246 10.028 53.512 1.00 42.84 84 GLU A C 1
ATOM 664 O O . GLU A 1 84 ? -30.952 10.191 54.694 1.00 42.84 84 GLU A O 1
ATOM 669 N N . LYS A 1 85 ? -31.800 11.004 52.783 1.00 40.69 85 LYS A N 1
ATOM 670 C CA . LYS A 1 85 ? -32.001 12.377 53.279 1.00 40.69 85 LYS A CA 1
ATOM 671 C C . LYS A 1 85 ? -33.459 12.732 53.548 1.00 40.69 85 LYS A C 1
ATOM 673 O O . LYS A 1 85 ? -33.725 13.831 54.025 1.00 40.69 85 LYS A O 1
ATOM 678 N N . SER A 1 86 ? -34.399 11.836 53.227 1.00 45.53 86 SER A N 1
ATOM 679 C CA . SER A 1 86 ? -35.849 12.089 53.298 1.00 45.53 86 SER A CA 1
ATOM 680 C C . SER A 1 86 ? -36.276 13.388 52.594 1.00 45.53 86 SER A C 1
ATOM 682 O O . SER A 1 86 ? -37.300 13.984 52.927 1.00 45.53 86 SER A O 1
ATOM 684 N N . SER A 1 87 ? -35.487 13.848 51.620 1.00 44.03 87 SER A N 1
ATOM 685 C CA . SER A 1 87 ? -35.682 15.120 50.934 1.00 44.03 87 SER A CA 1
ATOM 686 C C . SER A 1 87 ? -36.333 14.900 49.571 1.00 44.03 87 SER A C 1
ATOM 688 O O . SER A 1 87 ? -36.038 13.942 48.850 1.00 44.03 87 SER A O 1
ATOM 690 N N . VAL A 1 88 ? -37.269 15.786 49.222 1.00 49.16 88 VAL A N 1
ATOM 691 C CA . VAL A 1 88 ? -37.946 15.759 47.922 1.00 49.16 88 VAL A CA 1
ATOM 692 C C . VAL A 1 88 ? -37.002 16.351 46.879 1.00 49.16 88 VAL A C 1
ATOM 694 O O . VAL A 1 88 ? -36.647 17.523 46.950 1.00 49.16 88 VAL A O 1
ATOM 697 N N . LEU A 1 89 ? -36.602 15.530 45.910 1.00 43.81 89 LEU A N 1
ATOM 698 C CA . LEU A 1 89 ? -35.736 15.911 44.792 1.00 43.81 89 LEU A CA 1
ATOM 699 C C . LEU A 1 89 ? -36.508 16.625 43.665 1.00 43.81 89 LEU A C 1
ATOM 701 O O . LEU A 1 89 ? -35.891 17.295 42.842 1.00 43.81 89 LEU A O 1
ATOM 705 N N . GLY A 1 90 ? -37.840 16.480 43.617 1.00 47.69 90 GLY A N 1
ATOM 706 C CA . GLY A 1 90 ? -38.724 17.187 42.679 1.00 47.69 90 GLY A CA 1
ATOM 707 C C . GLY A 1 90 ? -40.155 16.628 42.613 1.00 47.69 90 GLY A C 1
ATOM 708 O O . GLY A 1 90 ? -40.406 15.478 42.996 1.00 47.69 90 GLY A O 1
ATOM 709 N N . THR A 1 91 ? -41.094 17.438 42.109 1.00 46.88 91 THR A N 1
ATOM 710 C CA . THR A 1 91 ? -42.534 17.138 41.959 1.00 46.88 91 THR A CA 1
ATOM 711 C C . THR A 1 91 ? -42.983 17.242 40.503 1.00 46.88 91 THR A C 1
ATOM 713 O O . THR A 1 91 ? -42.912 18.306 39.909 1.00 46.88 91 THR A O 1
ATOM 716 N N . TYR A 1 92 ? -43.527 16.172 39.919 1.00 42.84 92 TYR A N 1
ATOM 717 C CA . TYR A 1 92 ? -43.926 16.133 38.503 1.00 42.84 92 TYR A CA 1
ATOM 718 C C . TYR A 1 92 ? -45.099 17.071 38.148 1.00 42.84 92 TYR A C 1
ATOM 720 O O . TYR A 1 92 ? -45.241 17.455 36.991 1.00 42.84 92 TYR A O 1
ATOM 728 N N . SER A 1 93 ? -45.913 17.502 39.122 1.00 45.50 93 SER A N 1
ATOM 729 C CA . SER A 1 93 ? -47.006 18.461 38.882 1.00 45.50 93 SER A CA 1
ATOM 730 C C . SER A 1 93 ? -46.528 19.854 38.453 1.00 45.50 93 SER A C 1
ATOM 732 O O . SER A 1 93 ? -47.302 20.588 37.853 1.00 45.50 93 SER A O 1
ATOM 734 N N . GLU A 1 94 ? -45.270 20.215 38.716 1.00 40.44 94 GLU A N 1
ATOM 735 C CA . GLU A 1 94 ? -44.684 21.488 38.268 1.00 40.44 94 GLU A CA 1
ATOM 736 C C . GLU A 1 94 ? -44.136 21.425 36.831 1.00 40.44 94 GLU A C 1
ATOM 738 O O . GLU A 1 94 ? -43.774 22.452 36.263 1.00 40.44 94 GLU A O 1
ATOM 743 N N . PHE A 1 95 ? -44.092 20.237 36.212 1.00 41.62 95 PHE A N 1
ATOM 744 C CA . PHE A 1 95 ? -43.306 20.000 34.995 1.00 41.62 95 PHE A CA 1
ATOM 745 C C . PHE A 1 95 ? -44.100 19.482 33.782 1.00 41.62 95 PHE A C 1
ATOM 747 O O . PHE A 1 95 ? -43.487 19.214 32.748 1.00 41.62 95 PHE A O 1
ATOM 754 N N . ALA A 1 96 ? -45.438 19.399 33.836 1.00 34.47 96 ALA A N 1
ATOM 755 C CA . ALA A 1 96 ? -46.250 19.055 32.662 1.00 34.47 96 ALA A CA 1
ATOM 756 C C . ALA A 1 96 ? -47.642 19.720 32.647 1.00 34.47 96 ALA A C 1
ATOM 758 O O . ALA A 1 96 ? -48.487 19.469 33.505 1.00 34.47 96 ALA A O 1
ATOM 759 N N . ARG A 1 97 ? -47.910 20.510 31.596 1.00 34.75 97 ARG A N 1
ATOM 760 C CA . ARG A 1 97 ? -49.266 20.750 31.073 1.00 34.75 97 ARG A CA 1
ATOM 761 C C . ARG A 1 97 ? -49.647 19.522 30.238 1.00 34.75 97 ARG A C 1
ATOM 763 O O . ARG A 1 97 ? -48.949 19.261 29.265 1.00 34.75 97 ARG A O 1
ATOM 770 N N . GLY A 1 98 ? -50.717 18.791 30.566 1.00 39.62 98 GLY A N 1
ATOM 771 C CA . GLY A 1 98 ? -51.311 17.888 29.565 1.00 39.62 98 GLY A CA 1
ATOM 772 C C . GLY A 1 98 ? -52.196 16.732 30.028 1.00 39.62 98 GLY A C 1
ATOM 773 O O . GLY A 1 98 ? -53.275 16.586 29.476 1.00 39.62 98 GLY A O 1
ATOM 774 N N . GLU A 1 99 ? -51.815 15.914 31.013 1.00 35.81 99 GLU A N 1
ATOM 775 C CA . GLU A 1 99 ? -52.551 14.661 31.283 1.00 35.81 99 GLU A CA 1
ATOM 776 C C . GLU A 1 99 ? -52.762 14.411 32.787 1.00 35.81 99 GLU A C 1
ATOM 778 O O . GLU A 1 99 ? -51.808 14.332 33.560 1.00 35.81 99 GLU A O 1
ATOM 783 N N . ARG A 1 100 ? -54.029 14.282 33.221 1.00 35.50 100 ARG A N 1
ATOM 784 C CA . ARG A 1 100 ? -54.421 13.878 34.588 1.00 35.50 100 ARG A CA 1
ATOM 785 C C . ARG A 1 100 ? -54.925 12.435 34.578 1.00 35.50 100 ARG A C 1
ATOM 787 O O . ARG A 1 100 ? -55.808 12.105 33.795 1.00 35.50 100 ARG A O 1
ATOM 794 N N . VAL A 1 101 ? -54.444 11.603 35.503 1.00 36.12 101 VAL A N 1
ATOM 795 C CA . VAL A 1 101 ? -54.993 10.258 35.757 1.00 36.12 101 VAL A CA 1
ATOM 796 C C . VAL A 1 101 ? -55.982 10.321 36.926 1.00 36.12 101 VAL A C 1
ATOM 798 O O . VAL A 1 101 ? -55.669 10.865 37.985 1.00 36.12 101 VAL A O 1
ATOM 801 N N . SER A 1 102 ? -57.190 9.784 36.726 1.00 35.78 102 SER A N 1
ATOM 802 C CA . SER A 1 102 ? -58.259 9.744 37.734 1.00 35.78 102 SER A CA 1
ATOM 803 C C . SER A 1 102 ? -58.018 8.659 38.792 1.00 35.78 102 SER A C 1
ATOM 805 O O . SER A 1 102 ? -57.465 7.598 38.529 1.00 35.78 102 SER A O 1
ATOM 807 N N . ASN A 1 103 ? -58.444 8.943 40.020 1.00 30.14 103 ASN A N 1
ATOM 808 C CA . ASN A 1 103 ? -57.951 8.347 41.263 1.00 30.14 103 ASN A CA 1
ATOM 809 C C . ASN A 1 103 ? -58.808 7.181 41.808 1.00 30.14 103 ASN A C 1
ATOM 811 O O . ASN A 1 103 ? -58.708 6.821 42.990 1.00 30.14 103 ASN A O 1
ATOM 815 N N . ARG A 1 104 ? -59.732 6.646 40.998 1.00 30.72 104 ARG A N 1
ATOM 816 C CA . ARG A 1 104 ? -60.786 5.741 41.486 1.00 30.72 104 ARG A CA 1
ATOM 817 C C . ARG A 1 104 ? -60.364 4.270 41.618 1.00 30.72 104 ARG A C 1
ATOM 819 O O . ARG A 1 104 ? -60.905 3.614 42.502 1.00 30.72 104 ARG A O 1
ATOM 826 N N . ASP A 1 105 ? -59.307 3.816 40.941 1.00 27.33 105 ASP A N 1
ATOM 827 C CA . ASP A 1 105 ? -59.080 2.365 40.764 1.00 27.33 105 ASP A CA 1
ATOM 828 C C . ASP A 1 105 ? -57.885 1.749 41.517 1.00 27.33 105 ASP A C 1
ATOM 830 O O . ASP A 1 105 ? -57.528 0.604 41.269 1.00 27.33 105 ASP A O 1
ATOM 834 N N . ILE A 1 106 ? -57.255 2.456 42.466 1.00 29.61 106 ILE A N 1
ATOM 835 C CA . ILE A 1 106 ? -56.039 1.958 43.146 1.00 29.61 106 ILE A CA 1
ATOM 836 C C . ILE A 1 106 ? -56.340 1.547 44.601 1.00 29.61 106 ILE A C 1
ATOM 838 O O . ILE A 1 106 ? -56.584 2.405 45.458 1.00 29.61 106 ILE A O 1
ATOM 842 N N . ARG A 1 107 ? -56.270 0.238 44.903 1.00 27.88 107 ARG A N 1
ATOM 843 C CA . ARG A 1 107 ? -56.276 -0.337 46.271 1.00 27.88 107 ARG A CA 1
ATOM 844 C C . ARG A 1 107 ? -55.026 -1.191 46.528 1.00 27.88 107 ARG A C 1
ATOM 846 O O . ARG A 1 107 ? -54.494 -1.808 45.611 1.00 27.88 107 ARG A O 1
ATOM 853 N N . VAL A 1 108 ? -54.573 -1.198 47.785 1.00 28.17 108 VAL A N 1
ATOM 854 C CA . VAL A 1 108 ? -53.309 -1.783 48.268 1.00 28.17 108 VAL A CA 1
ATOM 855 C C . VAL A 1 108 ? -53.605 -2.632 49.524 1.00 28.17 108 VAL A C 1
ATOM 857 O O . VAL A 1 108 ? -54.277 -2.134 50.423 1.00 28.17 108 VAL A O 1
ATOM 860 N N . SER A 1 109 ? -53.142 -3.889 49.579 1.00 25.77 109 SER A N 1
ATOM 861 C CA . SER A 1 109 ? -53.310 -4.856 50.696 1.00 25.77 109 SER A CA 1
ATOM 862 C C . SER A 1 109 ? -51.975 -5.570 50.985 1.00 25.77 109 SER A C 1
ATOM 864 O O . SER A 1 109 ? -51.178 -5.686 50.047 1.00 25.77 109 SER A O 1
ATOM 866 N N . GLY A 1 110 ? -51.716 -6.000 52.233 1.00 24.30 110 GLY A N 1
ATOM 867 C CA . GLY A 1 110 ? -50.409 -6.524 52.649 1.00 24.30 110 GLY A CA 1
ATOM 868 C C . GLY A 1 110 ? -50.384 -7.661 53.672 1.00 24.30 110 GLY A C 1
ATOM 869 O O . GLY A 1 110 ? -51.234 -7.722 54.552 1.00 24.30 110 GLY A O 1
ATOM 870 N N . GLU A 1 111 ? -49.350 -8.506 53.551 1.00 23.58 111 GLU A N 1
ATOM 871 C CA . GLU A 1 111 ? -48.922 -9.583 54.465 1.00 23.58 111 GLU A CA 1
ATOM 872 C C . GLU A 1 111 ? -47.380 -9.718 54.421 1.00 23.58 111 GLU A C 1
ATOM 874 O O . GLU A 1 111 ? -46.760 -9.473 53.384 1.00 23.58 111 GLU A O 1
ATOM 879 N N . HIS A 1 112 ? -46.758 -10.049 55.561 1.00 23.58 112 HIS A N 1
ATOM 880 C CA . HIS A 1 112 ? -45.302 -10.087 55.790 1.00 23.58 112 HIS A CA 1
ATOM 881 C C . HIS A 1 112 ? -44.698 -11.488 55.577 1.00 23.58 112 HIS A C 1
ATOM 883 O O . HIS A 1 112 ? -45.177 -12.449 56.172 1.00 23.58 112 HIS A O 1
ATOM 889 N N . ALA A 1 113 ? -43.567 -11.589 54.864 1.00 22.30 113 ALA A N 1
ATOM 890 C CA . ALA A 1 113 ? -42.652 -12.735 54.951 1.00 22.30 113 ALA A CA 1
ATOM 891 C C . ALA A 1 113 ? -41.200 -12.320 54.630 1.00 22.30 113 ALA A C 1
ATOM 893 O O . ALA A 1 113 ? -40.955 -11.550 53.707 1.00 22.30 113 ALA A O 1
ATOM 894 N N . SER A 1 114 ? -40.243 -12.819 55.419 1.00 26.56 114 SER A N 1
ATOM 895 C CA . SER A 1 114 ? -38.807 -12.500 55.365 1.00 26.56 114 SER A CA 1
ATOM 896 C C . SER A 1 114 ? -38.013 -13.638 54.713 1.00 26.56 114 SER A C 1
ATOM 898 O O . SER A 1 114 ? -38.142 -14.775 55.166 1.00 26.56 114 SER A O 1
ATOM 900 N N . THR A 1 115 ? -37.100 -13.343 53.777 1.00 23.44 115 THR A N 1
ATOM 901 C CA . THR A 1 115 ? -36.026 -14.278 53.373 1.00 23.44 115 THR A CA 1
ATOM 902 C C . THR A 1 115 ? -34.729 -13.558 52.979 1.00 23.44 115 THR A C 1
ATOM 904 O O . THR A 1 115 ? -34.740 -12.596 52.216 1.00 23.44 115 THR A O 1
ATOM 907 N N . ARG A 1 116 ? -33.599 -14.052 53.510 1.00 23.91 116 ARG A N 1
ATOM 908 C CA . ARG A 1 116 ? -32.213 -13.592 53.277 1.00 23.91 116 ARG A CA 1
ATOM 909 C C . ARG A 1 116 ? -31.683 -14.046 51.905 1.00 23.91 116 ARG A C 1
ATOM 911 O O . ARG A 1 116 ? -32.005 -15.144 51.456 1.00 23.91 116 ARG A O 1
ATOM 918 N N . HIS A 1 117 ? -30.793 -13.263 51.288 1.00 25.92 117 HIS A N 1
ATOM 919 C CA . HIS A 1 117 ? -30.077 -13.638 50.058 1.00 25.92 117 HIS A CA 1
ATOM 920 C C . HIS A 1 117 ? -28.554 -13.705 50.247 1.00 25.92 117 HIS A C 1
ATOM 922 O O . HIS A 1 117 ? -27.933 -12.775 50.757 1.00 25.92 117 HIS A O 1
ATOM 928 N N . HIS A 1 118 ? -27.973 -14.818 49.785 1.00 23.59 118 HIS A N 1
ATOM 929 C CA . HIS A 1 118 ? -26.540 -15.038 49.586 1.00 23.59 118 HIS A CA 1
ATOM 930 C C . HIS A 1 118 ? -26.036 -14.306 48.329 1.00 23.59 118 HIS A C 1
ATOM 932 O O . HIS A 1 118 ? -26.674 -14.348 47.280 1.00 23.59 118 HIS A O 1
ATOM 938 N N . THR A 1 119 ? -24.856 -13.689 48.412 1.00 24.92 119 THR A N 1
ATOM 939 C CA . THR A 1 119 ? -24.143 -13.060 47.286 1.00 24.92 119 THR A CA 1
ATOM 940 C C . THR A 1 119 ? -22.937 -13.904 46.858 1.00 24.92 119 THR A C 1
ATOM 942 O O . THR A 1 119 ? -22.097 -14.180 47.717 1.00 24.92 119 THR A O 1
ATOM 945 N N . PRO A 1 120 ? -22.763 -14.259 45.568 1.00 26.08 120 PRO A N 1
ATOM 946 C CA . PRO A 1 120 ? -21.499 -14.792 45.075 1.00 26.08 120 PRO A CA 1
ATOM 947 C C . PRO A 1 120 ? -20.493 -13.656 44.843 1.00 26.08 120 PRO A C 1
ATOM 949 O O . PRO A 1 120 ? -20.807 -12.618 44.256 1.00 26.08 120 PRO A O 1
ATOM 952 N N . SER A 1 121 ? -19.271 -13.866 45.320 1.00 28.89 121 SER A N 1
ATOM 953 C CA . SER A 1 121 ? -18.116 -12.982 45.198 1.00 28.89 121 SER A CA 1
ATOM 954 C C . SER A 1 121 ? -17.502 -13.061 43.796 1.00 28.89 121 SER A C 1
ATOM 956 O O . SER A 1 121 ? -17.067 -14.114 43.341 1.00 28.89 121 SER A O 1
ATOM 958 N N . GLY A 1 122 ? -17.445 -11.924 43.099 1.00 30.27 122 GLY A N 1
ATOM 959 C CA . GLY A 1 122 ? -16.851 -11.851 41.762 1.00 30.27 122 GLY A CA 1
ATOM 960 C C . GLY A 1 122 ? -17.013 -10.491 41.090 1.00 30.27 122 GLY A C 1
ATOM 961 O O . GLY A 1 122 ? -17.490 -10.420 39.964 1.00 30.27 122 GLY A O 1
ATOM 962 N N . VAL A 1 123 ? -16.651 -9.400 41.771 1.00 27.47 123 VAL A N 1
ATOM 963 C CA . VAL A 1 123 ? -16.639 -8.050 41.181 1.00 27.47 123 VAL A CA 1
ATOM 964 C C . VAL A 1 123 ? -15.243 -7.457 41.360 1.00 27.47 123 VAL A C 1
ATOM 966 O O . VAL A 1 123 ? -14.847 -7.113 42.472 1.00 27.47 123 VAL A O 1
ATOM 969 N N . ARG A 1 124 ? -14.479 -7.348 40.264 1.00 31.23 124 ARG A N 1
ATOM 970 C CA . ARG A 1 124 ? -13.302 -6.468 40.215 1.00 31.23 124 ARG A CA 1
ATOM 971 C C . ARG A 1 124 ? -13.777 -5.016 40.132 1.00 31.23 124 ARG A C 1
ATOM 973 O O . ARG A 1 124 ? -14.784 -4.717 39.503 1.00 31.23 124 ARG A O 1
ATOM 980 N N . ARG A 1 125 ? -13.040 -4.132 40.801 1.00 30.89 125 ARG A N 1
ATOM 981 C CA . ARG A 1 125 ? -13.407 -2.752 41.165 1.00 30.89 125 ARG A CA 1
ATOM 982 C C . ARG A 1 125 ? -13.333 -1.723 40.019 1.00 30.89 125 ARG A C 1
ATOM 984 O O . ARG A 1 125 ? -13.237 -0.536 40.294 1.00 30.89 125 ARG A O 1
ATOM 991 N N . ASP A 1 126 ? -13.382 -2.162 38.766 1.00 31.72 126 ASP A N 1
ATOM 992 C CA . ASP A 1 126 ? -13.350 -1.304 37.576 1.00 31.72 126 ASP A CA 1
ATOM 993 C C . ASP A 1 126 ? -14.470 -1.759 36.633 1.00 31.72 126 ASP A C 1
ATOM 995 O O . ASP A 1 126 ? -14.514 -2.916 36.217 1.00 31.72 126 ASP A O 1
ATOM 999 N N . GLY A 1 127 ? -15.415 -0.862 36.350 1.00 29.69 127 GLY A N 1
ATOM 1000 C CA . GLY A 1 127 ? -16.657 -1.102 35.611 1.00 29.69 127 GLY A CA 1
ATOM 1001 C C . GLY A 1 127 ? -16.497 -1.422 34.120 1.00 29.69 127 GLY A C 1
ATOM 1002 O O . GLY A 1 127 ? -17.451 -1.252 33.364 1.00 29.69 127 GLY A O 1
ATOM 1003 N N . ARG A 1 128 ? -15.333 -1.899 33.668 1.00 27.33 128 ARG A N 1
ATOM 1004 C CA . ARG A 1 128 ? -15.124 -2.372 32.294 1.00 27.33 128 ARG A CA 1
ATOM 1005 C C . ARG A 1 128 ? -15.345 -3.869 32.196 1.00 27.33 128 ARG A C 1
ATOM 1007 O O . ARG A 1 128 ? -14.510 -4.681 32.586 1.00 27.33 128 ARG A O 1
ATOM 1014 N N . VAL A 1 129 ? -16.465 -4.235 31.583 1.00 30.97 129 VAL A N 1
ATOM 1015 C CA . VAL A 1 129 ? -16.680 -5.591 31.079 1.00 30.97 129 VAL A CA 1
ATOM 1016 C C . VAL A 1 129 ? -15.748 -5.784 29.884 1.00 30.97 129 VAL A C 1
ATOM 1018 O O . VAL A 1 129 ? -16.068 -5.388 28.764 1.00 30.97 129 VAL A O 1
ATOM 1021 N N . SER A 1 130 ? -14.587 -6.401 30.104 1.00 29.77 130 SER A N 1
ATOM 1022 C CA . SER A 1 130 ? -13.887 -7.056 29.008 1.00 29.77 130 SER A CA 1
ATOM 1023 C C . SER A 1 130 ? -14.827 -8.140 28.480 1.00 29.77 130 SER A C 1
ATOM 1025 O O . SER A 1 130 ? -15.174 -9.092 29.182 1.00 29.77 130 SER A O 1
ATOM 1027 N N . ILE A 1 131 ? -15.319 -7.974 27.251 1.00 34.66 131 ILE A N 1
ATOM 1028 C CA . ILE A 1 131 ? -16.057 -9.038 26.566 1.00 34.66 131 ILE A CA 1
ATOM 1029 C C . ILE A 1 131 ? -15.014 -10.066 26.147 1.00 34.66 131 ILE A C 1
ATOM 1031 O O . ILE A 1 131 ? -14.568 -10.128 25.003 1.00 34.66 131 ILE A O 1
ATOM 1035 N N . ASP A 1 132 ? -14.571 -10.847 27.122 1.00 34.72 132 ASP A N 1
ATOM 1036 C CA . ASP A 1 132 ? -13.773 -12.024 26.872 1.00 34.72 132 ASP A CA 1
ATOM 1037 C C . ASP A 1 132 ? -14.624 -12.964 26.004 1.00 34.72 132 ASP A C 1
ATOM 1039 O O . ASP A 1 132 ? -15.827 -13.111 26.248 1.00 34.72 132 ASP A O 1
ATOM 1043 N N . ARG A 1 133 ? -14.057 -13.604 24.976 1.00 34.69 133 ARG A N 1
ATOM 1044 C CA . ARG A 1 133 ? -14.809 -14.496 24.055 1.00 34.69 133 ARG A CA 1
ATOM 1045 C C . ARG A 1 133 ? -15.487 -15.672 24.778 1.00 34.69 133 ARG A C 1
ATOM 1047 O O . ARG A 1 133 ? -16.292 -16.395 24.187 1.00 34.69 133 ARG A O 1
ATOM 1054 N N . VAL A 1 134 ? -15.149 -15.880 26.046 1.00 38.34 134 VAL A N 1
ATOM 1055 C CA . VAL A 1 134 ? -15.794 -16.808 26.976 1.00 38.34 134 VAL A CA 1
ATOM 1056 C C . VAL A 1 134 ? -17.121 -16.240 27.520 1.00 38.34 134 VAL A C 1
ATOM 1058 O O . VAL A 1 134 ? -18.101 -16.970 27.602 1.00 38.34 134 VAL A O 1
ATOM 1061 N N . THR A 1 135 ? -17.225 -14.930 27.773 1.00 45.75 135 THR A N 1
ATOM 1062 C CA . THR A 1 135 ? -18.420 -14.278 28.360 1.00 45.75 135 THR A CA 1
ATOM 1063 C C . THR A 1 135 ? -19.603 -14.136 27.396 1.00 45.75 135 THR A C 1
ATOM 1065 O O . THR A 1 135 ? -20.748 -14.313 27.804 1.00 45.75 135 THR A O 1
ATOM 1068 N N . MET A 1 136 ? -19.365 -13.887 26.101 1.00 44.34 136 MET A N 1
ATOM 1069 C CA . MET A 1 136 ? -20.408 -13.972 25.055 1.00 44.34 136 MET A CA 1
ATOM 1070 C C . MET A 1 136 ? -20.997 -15.391 24.959 1.00 44.34 136 MET A C 1
ATOM 1072 O O . MET A 1 136 ? -22.171 -15.575 24.645 1.00 44.34 136 MET A O 1
ATOM 1076 N N . ARG A 1 137 ? -20.174 -16.403 25.265 1.00 53.03 137 ARG A N 1
ATOM 1077 C CA . ARG A 1 137 ? -20.468 -17.826 25.068 1.00 53.03 137 ARG A CA 1
ATOM 1078 C C . ARG A 1 137 ? -21.526 -18.370 26.029 1.00 53.03 137 ARG A C 1
ATOM 1080 O O . ARG A 1 137 ? -22.195 -19.340 25.675 1.00 53.03 137 ARG A O 1
ATOM 1087 N N . GLU A 1 138 ? -21.699 -17.735 27.186 1.00 57.88 138 GLU A N 1
ATOM 1088 C CA . GLU A 1 138 ? -22.745 -18.066 28.164 1.00 57.88 138 GLU A CA 1
ATOM 1089 C C . GLU A 1 138 ? -23.944 -17.117 28.142 1.00 57.88 138 GLU A C 1
ATOM 1091 O O . GLU A 1 138 ? -25.037 -17.506 28.549 1.00 57.88 138 GLU A O 1
ATOM 1096 N N . ARG A 1 139 ? -23.757 -15.885 27.658 1.00 61.97 139 ARG A N 1
ATOM 1097 C CA . ARG A 1 139 ? -24.780 -14.834 27.715 1.00 61.97 139 ARG A CA 1
ATOM 1098 C C . ARG A 1 139 ? -26.038 -15.206 26.926 1.00 61.97 139 ARG A C 1
ATOM 1100 O O . ARG A 1 139 ? -27.131 -15.123 27.467 1.00 61.97 139 ARG A O 1
ATOM 1107 N N . TRP A 1 140 ? -25.868 -15.753 25.719 1.00 75.31 140 TRP A N 1
ATOM 1108 C CA . TRP A 1 140 ? -26.992 -16.148 24.861 1.00 75.31 140 TRP A CA 1
ATOM 1109 C C . TRP A 1 140 ? -27.887 -17.232 25.486 1.00 75.31 140 TRP A C 1
ATOM 1111 O O . TRP A 1 140 ? -29.094 -17.193 25.285 1.00 75.31 140 TRP A O 1
ATOM 1121 N N . LYS A 1 141 ? -27.329 -18.171 26.274 1.00 77.56 141 LYS A N 1
ATOM 1122 C CA . LYS A 1 141 ? -28.123 -19.208 26.963 1.00 77.56 141 LYS A CA 1
ATOM 1123 C C . LYS A 1 141 ? -29.015 -18.595 28.036 1.00 77.56 141 LYS A C 1
ATOM 1125 O O . LYS A 1 141 ? -30.197 -18.913 28.101 1.00 77.56 141 LYS A O 1
ATOM 1130 N N . ARG A 1 142 ? -28.447 -17.677 28.825 1.00 77.06 142 ARG A N 1
ATOM 1131 C CA . ARG A 1 142 ? -29.182 -16.942 29.862 1.00 77.06 142 ARG A CA 1
ATOM 1132 C C . ARG A 1 142 ? -30.263 -16.058 29.250 1.00 77.06 142 ARG A C 1
ATOM 1134 O O . ARG A 1 142 ? -31.360 -15.993 29.788 1.00 77.06 142 ARG A O 1
ATOM 1141 N N . ASP A 1 143 ? -29.973 -15.413 28.122 1.00 81.62 143 ASP A N 1
ATOM 1142 C CA . ASP A 1 143 ? -30.947 -14.579 27.414 1.00 81.62 143 ASP A CA 1
ATOM 1143 C C . ASP A 1 143 ? -32.098 -15.423 26.840 1.00 81.62 143 ASP A C 1
ATOM 1145 O O . ASP A 1 143 ? -33.260 -15.057 27.007 1.00 81.62 143 ASP A O 1
ATOM 1149 N N . LEU A 1 144 ? -31.807 -16.597 26.267 1.00 85.00 144 LEU A N 1
ATOM 1150 C CA . LEU A 1 144 ? -32.826 -17.540 25.786 1.00 85.00 144 LEU A CA 1
ATOM 1151 C C . LEU A 1 144 ? -33.710 -18.087 26.910 1.00 85.00 144 LEU A C 1
ATOM 1153 O O . LEU A 1 144 ? -34.930 -18.141 26.758 1.00 85.00 144 LEU A O 1
ATOM 1157 N N . GLU A 1 145 ? -33.122 -18.468 28.044 1.00 83.94 145 GLU A N 1
ATOM 1158 C CA . GLU A 1 145 ? -33.882 -18.909 29.219 1.00 83.94 145 GLU A CA 1
ATOM 1159 C C . GLU A 1 145 ? -34.750 -17.788 29.779 1.00 83.94 145 GLU A C 1
ATOM 1161 O O . GLU A 1 145 ? -35.912 -18.025 30.112 1.00 83.94 145 GLU A O 1
ATOM 1166 N N . ARG A 1 146 ? -34.221 -16.562 29.822 1.00 84.50 146 ARG A N 1
ATOM 1167 C CA . ARG A 1 146 ? -34.947 -15.372 30.265 1.00 84.50 146 ARG A CA 1
ATOM 1168 C C . ARG A 1 146 ? -36.119 -15.040 29.340 1.00 84.50 146 ARG A C 1
ATOM 1170 O O . ARG A 1 146 ? -37.185 -14.666 29.819 1.00 84.50 146 ARG A O 1
ATOM 1177 N N . TRP A 1 147 ? -35.961 -15.196 28.028 1.00 89.06 147 TRP A N 1
ATOM 1178 C CA . TRP A 1 147 ? -37.043 -15.001 27.059 1.00 89.06 147 TRP A CA 1
ATOM 1179 C C . TRP A 1 147 ? -38.097 -16.112 27.117 1.00 89.06 147 TRP A C 1
ATOM 1181 O O . TRP A 1 147 ? -39.284 -15.819 26.981 1.00 89.06 147 TRP A O 1
ATOM 1191 N N . ARG A 1 148 ? -37.690 -17.356 27.401 1.00 88.75 148 ARG A N 1
ATOM 1192 C CA . ARG A 1 148 ? -38.609 -18.466 27.695 1.00 88.75 148 ARG A CA 1
ATOM 1193 C C . ARG A 1 148 ? -39.420 -18.192 28.964 1.00 88.75 148 ARG A C 1
ATOM 1195 O O . ARG A 1 148 ? -40.639 -18.305 28.943 1.00 88.75 148 ARG A O 1
ATOM 1202 N N . THR A 1 149 ? -38.774 -17.765 30.054 1.00 82.56 149 THR A N 1
ATOM 1203 C CA . THR A 1 149 ? -39.479 -17.429 31.312 1.00 82.56 149 THR A CA 1
ATOM 1204 C C . THR A 1 149 ? -40.372 -16.198 31.178 1.00 82.56 149 THR A C 1
ATOM 1206 O O . THR A 1 149 ? -41.403 -16.125 31.837 1.00 82.56 149 THR A O 1
ATOM 1209 N N . ALA A 1 150 ? -40.016 -15.247 30.311 1.00 85.12 150 ALA A N 1
ATOM 1210 C CA . ALA A 1 150 ? -40.846 -14.083 30.006 1.00 85.12 150 ALA A CA 1
ATOM 1211 C C . ALA A 1 150 ? -42.042 -14.395 29.082 1.00 85.12 150 ALA A C 1
ATOM 1213 O O . ALA A 1 150 ? -42.803 -13.482 28.766 1.00 85.12 150 ALA A O 1
ATOM 1214 N N . GLY A 1 151 ? -42.205 -15.644 28.623 1.00 83.06 151 GLY A N 1
ATOM 1215 C CA . GLY A 1 151 ? -43.278 -16.047 27.707 1.00 83.06 151 GLY A CA 1
ATOM 1216 C C . GLY A 1 151 ? -43.128 -15.502 26.284 1.00 83.06 151 GLY A C 1
ATOM 1217 O O . GLY A 1 151 ? -44.077 -15.542 25.510 1.00 83.06 151 GLY A O 1
ATOM 1218 N N . ILE A 1 152 ? -41.949 -14.975 25.939 1.00 89.38 152 ILE A N 1
ATOM 1219 C CA . ILE A 1 152 ? -41.634 -14.441 24.604 1.00 89.38 152 ILE A CA 1
ATOM 1220 C C . ILE A 1 152 ? -41.315 -15.587 23.633 1.00 89.38 152 ILE A C 1
ATOM 1222 O O . ILE A 1 152 ? -41.576 -15.478 22.438 1.00 89.38 152 ILE A O 1
ATOM 1226 N N . LEU A 1 153 ? -40.745 -16.679 24.148 1.00 87.50 153 LEU A N 1
ATOM 1227 C CA . LEU A 1 153 ? -40.433 -17.896 23.401 1.00 87.50 153 LEU A CA 1
ATOM 1228 C C . LEU A 1 153 ? -41.273 -19.060 23.921 1.00 87.50 153 LEU A C 1
ATOM 1230 O O . LEU A 1 153 ? -41.257 -19.357 25.115 1.00 87.50 153 LEU A O 1
ATOM 1234 N N . ASP A 1 154 ? -41.957 -19.742 23.008 1.00 88.44 154 ASP A N 1
ATOM 1235 C CA . ASP A 1 154 ? -42.625 -21.010 23.261 1.00 88.44 154 ASP A CA 1
ATOM 1236 C C . ASP A 1 154 ? -41.610 -22.163 23.368 1.00 88.44 154 ASP A C 1
ATOM 1238 O O . ASP A 1 154 ? -40.508 -22.128 22.808 1.00 88.44 154 ASP A O 1
ATOM 1242 N N . GLU A 1 155 ? -41.986 -23.209 24.106 1.00 85.56 155 GLU A N 1
ATOM 1243 C CA . GLU A 1 155 ? -41.141 -24.384 24.359 1.00 85.56 155 GLU A CA 1
ATOM 1244 C C . GLU A 1 155 ? -40.600 -25.052 23.072 1.00 85.56 155 GLU A C 1
ATOM 1246 O O . GLU A 1 155 ? -39.405 -25.369 23.029 1.00 85.56 155 GLU A O 1
ATOM 1251 N N . PRO A 1 156 ? -41.403 -25.230 22.002 1.00 87.31 156 PRO A N 1
ATOM 1252 C CA . PRO A 1 156 ? -40.916 -25.767 20.731 1.00 87.31 156 PRO A CA 1
ATOM 1253 C C . PRO A 1 156 ? -39.833 -24.900 20.075 1.00 87.31 156 PRO A C 1
ATOM 1255 O O . PRO A 1 156 ? -38.811 -25.424 19.622 1.00 87.31 156 PRO A O 1
ATOM 1258 N N . THR A 1 157 ? -40.013 -23.577 20.032 1.00 82.62 157 THR A N 1
ATOM 1259 C CA . THR A 1 157 ? -39.042 -22.662 19.409 1.00 82.62 157 THR A CA 1
ATOM 1260 C C . THR A 1 157 ? -37.759 -22.561 20.224 1.00 82.62 157 THR A C 1
ATOM 1262 O O . THR A 1 157 ? -36.669 -22.583 19.649 1.00 82.62 157 THR A O 1
ATOM 1265 N N . PHE A 1 158 ? -37.861 -22.532 21.557 1.00 86.44 158 PHE A N 1
ATOM 1266 C CA . PHE A 1 158 ? -36.701 -22.595 22.447 1.00 86.44 158 PHE A CA 1
ATOM 1267 C C . PHE A 1 158 ? -35.836 -23.828 22.145 1.00 86.44 158 PHE A C 1
ATOM 1269 O O . PHE A 1 158 ? -34.631 -23.693 21.920 1.00 86.44 158 PHE A O 1
ATOM 1276 N N . ARG A 1 159 ? -36.447 -25.020 22.057 1.00 84.69 159 ARG A N 1
ATOM 1277 C CA . ARG A 1 159 ? -35.720 -26.261 21.737 1.00 84.69 159 ARG A CA 1
ATOM 1278 C C . ARG A 1 159 ? -35.077 -26.219 20.359 1.00 84.69 159 ARG A C 1
ATOM 1280 O O . ARG A 1 159 ? -33.898 -26.539 20.250 1.00 84.69 159 ARG A O 1
ATOM 1287 N N . ARG A 1 160 ? -35.790 -25.744 19.333 1.00 83.00 160 ARG A N 1
ATOM 1288 C CA . ARG A 1 160 ? -35.241 -25.610 17.972 1.00 83.00 160 ARG A CA 1
ATOM 1289 C C . ARG A 1 160 ? -34.017 -24.700 17.918 1.00 83.00 160 ARG A C 1
ATOM 1291 O O . ARG A 1 160 ? -33.055 -25.025 17.230 1.00 83.00 160 ARG A O 1
ATOM 1298 N N . ILE A 1 161 ? -34.030 -23.577 18.640 1.00 83.62 161 ILE A N 1
ATOM 1299 C CA . ILE A 1 161 ? -32.884 -22.658 18.692 1.00 83.62 161 ILE A CA 1
ATOM 1300 C C . ILE A 1 161 ? -31.704 -23.314 19.415 1.00 83.62 161 ILE A C 1
ATOM 1302 O O . ILE A 1 161 ? -30.572 -23.241 18.937 1.00 83.62 161 ILE A O 1
ATOM 1306 N N . VAL A 1 162 ? -31.960 -23.988 20.540 1.00 82.69 162 VAL A N 1
ATOM 1307 C CA . VAL A 1 162 ? -30.924 -24.704 21.298 1.00 82.69 162 VAL A CA 1
ATOM 1308 C C . VAL A 1 162 ? -30.309 -25.832 20.468 1.00 82.69 162 VAL A C 1
ATOM 1310 O O . VAL A 1 162 ? -29.087 -25.961 20.441 1.00 82.69 162 VAL A O 1
ATOM 1313 N N . GLU A 1 163 ? -31.122 -26.618 19.764 1.00 82.88 163 GLU A N 1
ATOM 1314 C CA . GLU A 1 163 ? -30.668 -27.691 18.876 1.00 82.88 163 GLU A CA 1
ATOM 1315 C C . GLU A 1 163 ? -29.882 -27.154 17.679 1.00 82.88 163 GLU A C 1
ATOM 1317 O O . GLU A 1 163 ? -28.817 -27.687 17.370 1.00 82.88 163 GLU A O 1
ATOM 1322 N N . TYR A 1 164 ? -30.348 -26.073 17.048 1.00 80.75 164 TYR A N 1
ATOM 1323 C CA . TYR A 1 164 ? -29.644 -25.408 15.951 1.00 80.75 164 TYR A CA 1
ATOM 1324 C C . TYR A 1 164 ? -28.265 -24.890 16.389 1.00 80.75 164 TYR A C 1
ATOM 1326 O O . TYR A 1 164 ? -27.257 -25.170 15.740 1.00 80.75 164 TYR A O 1
ATOM 1334 N N . GLU A 1 165 ? -28.187 -24.205 17.533 1.00 78.62 165 GLU A N 1
ATOM 1335 C CA . GLU A 1 165 ? -26.926 -23.725 18.110 1.00 78.62 165 GLU A CA 1
ATOM 1336 C C . GLU A 1 165 ? -26.015 -24.877 18.554 1.00 78.62 165 GLU A C 1
ATOM 1338 O O . GLU A 1 165 ? -24.797 -24.819 18.375 1.00 78.62 165 GLU A O 1
ATOM 1343 N N . ALA A 1 166 ? -26.577 -25.952 19.110 1.00 72.62 166 ALA A N 1
ATOM 1344 C CA . ALA A 1 166 ? -25.824 -27.146 19.481 1.00 72.62 166 ALA A CA 1
ATOM 1345 C C . ALA A 1 166 ? -25.272 -27.883 18.249 1.00 72.62 166 ALA A C 1
ATOM 1347 O O . ALA A 1 166 ? -24.131 -28.347 18.279 1.00 72.62 166 ALA A O 1
ATOM 1348 N N . ALA A 1 167 ? -26.036 -27.956 17.157 1.00 69.94 167 ALA A N 1
ATOM 1349 C CA . ALA A 1 167 ? -25.616 -28.546 15.889 1.00 69.94 167 ALA A CA 1
ATOM 1350 C C . ALA A 1 167 ? -24.537 -27.699 15.194 1.00 69.94 167 ALA A C 1
ATOM 1352 O O . ALA A 1 167 ? -23.506 -28.240 14.795 1.00 69.94 167 ALA A O 1
ATOM 1353 N N . ALA A 1 168 ? -24.701 -26.373 15.149 1.00 63.69 168 ALA A N 1
ATOM 1354 C CA . ALA A 1 168 ? -23.688 -25.449 14.634 1.00 63.69 168 ALA A CA 1
ATOM 1355 C C . ALA A 1 168 ? -22.363 -25.536 15.419 1.00 63.69 168 ALA A C 1
ATOM 1357 O O . ALA A 1 168 ? -21.285 -25.373 14.851 1.00 63.69 168 ALA A O 1
ATOM 1358 N N . ARG A 1 169 ? -22.427 -25.857 16.719 1.00 57.94 169 ARG A N 1
ATOM 1359 C CA . ARG A 1 169 ? -21.256 -26.067 17.593 1.00 57.94 169 ARG A CA 1
ATOM 1360 C C . ARG A 1 169 ? -20.665 -27.475 17.525 1.00 57.94 169 ARG A C 1
ATOM 1362 O O . ARG A 1 169 ? -19.519 -27.658 17.930 1.00 57.94 169 ARG A O 1
ATOM 1369 N N . ARG A 1 170 ? -21.415 -28.466 17.030 1.00 51.91 170 ARG A N 1
ATOM 1370 C CA . ARG A 1 170 ? -20.908 -29.823 16.754 1.00 51.91 170 ARG A CA 1
ATOM 1371 C C . ARG A 1 170 ? -20.054 -29.893 15.495 1.00 51.91 170 ARG A C 1
ATOM 1373 O O . ARG A 1 170 ? -19.365 -30.898 15.324 1.00 51.91 170 ARG A O 1
ATOM 1380 N N . ALA A 1 171 ? -20.040 -28.848 14.663 1.00 52.66 171 ALA A N 1
ATOM 1381 C CA . ALA A 1 171 ? -18.984 -28.653 13.678 1.00 52.66 171 ALA A CA 1
ATOM 1382 C C . ALA A 1 171 ? -17.654 -28.507 14.432 1.00 52.66 171 ALA A C 1
ATOM 1384 O O . ALA A 1 171 ? -17.256 -27.417 14.845 1.00 52.66 171 ALA A O 1
ATOM 1385 N N . ARG A 1 172 ? -17.009 -29.646 14.707 1.00 53.25 172 ARG A N 1
ATOM 1386 C CA . ARG A 1 172 ? -15.723 -29.689 15.393 1.00 53.25 172 ARG A CA 1
ATOM 1387 C C . ARG A 1 172 ? -14.753 -28.839 14.572 1.00 53.25 172 ARG A C 1
ATOM 1389 O O . ARG A 1 172 ? -14.645 -29.079 13.367 1.00 53.25 172 ARG A O 1
ATOM 1396 N N . PRO A 1 173 ? -14.057 -27.859 15.177 1.00 58.06 173 PRO A N 1
ATOM 1397 C CA . PRO A 1 173 ? -12.946 -27.225 14.488 1.00 58.06 173 PRO A CA 1
ATOM 1398 C C . PRO A 1 173 ? -12.001 -28.338 14.038 1.00 58.06 173 PRO A C 1
ATOM 1400 O O . PRO A 1 173 ? -11.713 -29.251 14.817 1.00 58.06 173 PRO A O 1
ATOM 1403 N N . VAL A 1 174 ? -11.595 -28.295 12.768 1.00 63.94 174 VAL A N 1
ATOM 1404 C CA . VAL A 1 174 ? -10.667 -29.276 12.201 1.00 63.94 174 VAL A CA 1
ATOM 1405 C C . VAL A 1 174 ? -9.464 -29.347 13.149 1.00 63.94 174 VAL A C 1
ATOM 1407 O O . VAL A 1 174 ? -8.880 -28.297 13.437 1.00 63.94 174 VAL A O 1
ATOM 1410 N N . PRO A 1 175 ? -9.136 -30.522 13.719 1.00 74.62 175 PRO A N 1
ATOM 1411 C CA . PRO A 1 175 ? -8.044 -30.626 14.675 1.00 74.62 175 PRO A CA 1
ATOM 1412 C C . PRO A 1 175 ? -6.766 -30.086 14.035 1.00 74.62 175 PRO A C 1
ATOM 1414 O O . PRO A 1 175 ? -6.533 -30.291 12.846 1.00 74.62 175 PRO A O 1
ATOM 1417 N N . TRP A 1 176 ? -5.945 -29.370 14.802 1.00 66.56 176 TRP A N 1
ATOM 1418 C CA . TRP A 1 176 ? -4.778 -28.666 14.257 1.00 66.56 176 TRP A CA 1
ATOM 1419 C C . TRP A 1 176 ? -3.833 -29.610 13.490 1.00 66.56 176 TRP A C 1
ATOM 1421 O O . TRP A 1 176 ? -3.317 -29.232 12.447 1.00 66.56 176 TRP A O 1
ATOM 1431 N N . LEU A 1 177 ? -3.702 -30.863 13.944 1.00 73.06 177 LEU A N 1
ATOM 1432 C CA . LEU A 1 177 ? -2.987 -31.939 13.249 1.00 73.06 177 LEU A CA 1
ATOM 1433 C C . LEU A 1 177 ? -3.565 -32.232 11.865 1.00 73.06 177 LEU A C 1
ATOM 1435 O O . LEU A 1 177 ? -2.807 -32.440 10.930 1.00 73.06 177 LEU A O 1
ATOM 1439 N N . ALA A 1 178 ? -4.889 -32.215 11.712 1.00 70.88 178 ALA A N 1
ATOM 1440 C CA . ALA A 1 178 ? -5.525 -32.376 10.413 1.00 70.88 178 ALA A CA 1
ATOM 1441 C C . ALA A 1 178 ? -5.295 -31.150 9.523 1.00 70.88 178 ALA A C 1
ATOM 1443 O O . ALA A 1 178 ? -5.064 -31.332 8.339 1.00 70.88 178 ALA A O 1
ATOM 1444 N N . ILE A 1 179 ? -5.275 -29.924 10.063 1.00 69.88 179 ILE A N 1
ATOM 1445 C CA . ILE A 1 179 ? -4.894 -28.724 9.290 1.00 69.88 179 ILE A CA 1
ATOM 1446 C C . ILE A 1 179 ? -3.440 -28.829 8.820 1.00 69.88 179 ILE A C 1
ATOM 1448 O O . ILE A 1 179 ? -3.155 -28.546 7.661 1.00 69.88 179 ILE A O 1
ATOM 1452 N N . VAL A 1 180 ? -2.531 -29.264 9.696 1.00 70.75 180 VAL A N 1
ATOM 1453 C CA . VAL A 1 180 ? -1.120 -29.484 9.356 1.00 70.75 180 VAL A CA 1
ATOM 1454 C C . VAL A 1 180 ? -0.979 -30.598 8.323 1.00 70.75 180 VAL A C 1
ATOM 1456 O O . VAL A 1 180 ? -0.294 -30.397 7.330 1.00 70.75 180 VAL A O 1
ATOM 1459 N N . ALA A 1 181 ? -1.669 -31.727 8.491 1.00 76.12 181 ALA A N 1
ATOM 1460 C CA . ALA A 1 181 ? -1.650 -32.834 7.538 1.00 76.12 181 ALA A CA 1
ATOM 1461 C C . ALA A 1 181 ? -2.265 -32.448 6.182 1.00 76.12 181 ALA A C 1
ATOM 1463 O O . ALA A 1 181 ? -1.707 -32.789 5.147 1.00 76.12 181 ALA A O 1
ATOM 1464 N N . LEU A 1 182 ? -3.367 -31.691 6.168 1.00 71.75 182 LEU A N 1
ATOM 1465 C CA . LEU A 1 182 ? -3.970 -31.124 4.955 1.00 71.75 182 LEU A CA 1
ATOM 1466 C C . LEU A 1 182 ? -3.033 -30.115 4.289 1.00 71.75 182 LEU A C 1
ATOM 1468 O O . LEU A 1 182 ? -2.909 -30.122 3.070 1.00 71.75 182 LEU A O 1
ATOM 1472 N N . GLY A 1 183 ? -2.366 -29.268 5.072 1.00 72.69 183 GLY A N 1
ATOM 1473 C CA . GLY A 1 183 ? -1.394 -28.298 4.577 1.00 72.69 183 GLY A CA 1
ATOM 1474 C C . GLY A 1 183 ? -0.176 -28.980 3.960 1.00 72.69 183 GLY A C 1
ATOM 1475 O O . GLY A 1 183 ? 0.202 -28.652 2.840 1.00 72.69 183 GLY A O 1
ATOM 1476 N N . PHE A 1 184 ? 0.390 -29.971 4.651 1.00 77.56 184 PHE A N 1
ATOM 1477 C CA . PHE A 1 184 ? 1.510 -30.762 4.148 1.00 77.56 184 PHE A CA 1
ATOM 1478 C C . PHE A 1 184 ? 1.092 -31.584 2.929 1.00 77.56 184 PHE A C 1
ATOM 1480 O O . PHE A 1 184 ? 1.790 -31.571 1.929 1.00 77.56 184 PHE A O 1
ATOM 1487 N N . GLY A 1 185 ? -0.086 -32.212 2.953 1.00 81.50 185 GLY A N 1
ATOM 1488 C CA . GLY A 1 185 ? -0.642 -32.940 1.814 1.00 81.50 185 GLY A CA 1
ATOM 1489 C C . GLY A 1 185 ? -0.868 -32.048 0.593 1.00 81.50 185 GLY A C 1
ATOM 1490 O O . GLY A 1 185 ? -0.483 -32.423 -0.509 1.00 81.50 185 GLY A O 1
ATOM 1491 N N . ALA A 1 186 ? -1.420 -30.845 0.771 1.00 75.00 186 ALA A N 1
ATOM 1492 C CA . ALA A 1 186 ? -1.587 -29.874 -0.308 1.00 75.00 186 ALA A CA 1
ATOM 1493 C C . ALA A 1 186 ? -0.237 -29.378 -0.851 1.00 75.00 186 ALA A C 1
ATOM 1495 O O . ALA A 1 186 ? -0.075 -29.262 -2.064 1.00 75.00 186 ALA A O 1
ATOM 1496 N N . LEU A 1 187 ? 0.737 -29.127 0.030 1.00 76.25 187 LEU A N 1
ATOM 1497 C CA . LEU A 1 187 ? 2.088 -28.722 -0.352 1.00 76.25 187 LEU A CA 1
ATOM 1498 C C . LEU A 1 187 ? 2.813 -29.839 -1.110 1.00 76.25 187 LEU A C 1
ATOM 1500 O O . LEU A 1 187 ? 3.364 -29.584 -2.173 1.00 76.25 187 LEU A O 1
ATOM 1504 N N . SER A 1 188 ? 2.785 -31.070 -0.599 1.00 82.75 188 SER A N 1
ATOM 1505 C CA . SER A 1 188 ? 3.387 -32.243 -1.233 1.00 82.75 188 SER A CA 1
ATOM 1506 C C . SER A 1 188 ? 2.714 -32.577 -2.558 1.00 82.75 188 SER A C 1
ATOM 1508 O O . SER A 1 188 ? 3.410 -32.900 -3.513 1.00 82.75 188 SER A O 1
ATOM 1510 N N . LEU A 1 189 ? 1.387 -32.456 -2.654 1.00 78.69 189 LEU A N 1
ATOM 1511 C CA . LEU A 1 189 ? 0.666 -32.621 -3.915 1.00 78.69 189 LEU A CA 1
ATOM 1512 C C . LEU A 1 189 ? 1.073 -31.537 -4.918 1.00 78.69 189 LEU A C 1
ATOM 1514 O O . LEU A 1 189 ? 1.396 -31.858 -6.055 1.00 78.69 189 LEU A O 1
ATOM 1518 N N . GLY A 1 190 ? 1.107 -30.271 -4.493 1.00 76.44 190 GLY A N 1
ATOM 1519 C CA . GLY A 1 190 ? 1.558 -29.160 -5.330 1.00 76.44 190 GLY A CA 1
ATOM 1520 C C . GLY A 1 190 ? 2.998 -29.346 -5.808 1.00 76.44 190 GLY A C 1
ATOM 1521 O O . GLY A 1 190 ? 3.270 -29.234 -6.999 1.00 76.44 190 GLY A O 1
ATOM 1522 N N . ALA A 1 191 ? 3.907 -29.710 -4.903 1.00 79.75 191 ALA A N 1
ATOM 1523 C CA . ALA A 1 191 ? 5.298 -30.011 -5.221 1.00 79.75 191 ALA A CA 1
ATOM 1524 C C . ALA A 1 191 ? 5.422 -31.213 -6.166 1.00 79.75 191 ALA A C 1
ATOM 1526 O O . ALA A 1 191 ? 6.168 -31.143 -7.133 1.00 79.75 191 ALA A O 1
ATOM 1527 N N . GLY A 1 192 ? 4.664 -32.287 -5.936 1.00 88.00 192 GLY A N 1
ATOM 1528 C CA . GLY A 1 192 ? 4.640 -33.464 -6.801 1.00 88.00 192 GLY A CA 1
ATOM 1529 C C . GLY A 1 192 ? 4.145 -33.144 -8.211 1.00 88.00 192 GLY A C 1
ATOM 1530 O O . GLY A 1 192 ? 4.774 -33.556 -9.180 1.00 88.00 192 GLY A O 1
ATOM 1531 N N . VAL A 1 193 ? 3.075 -32.353 -8.341 1.00 81.75 193 VAL A N 1
ATOM 1532 C CA . VAL A 1 193 ? 2.579 -31.872 -9.642 1.00 81.75 193 VAL A CA 1
ATOM 1533 C C . VAL A 1 193 ? 3.633 -31.013 -10.339 1.00 81.75 193 VAL A C 1
ATOM 1535 O O . VAL A 1 193 ? 3.907 -31.235 -11.515 1.00 81.75 193 VAL A O 1
ATOM 1538 N N . LEU A 1 194 ? 4.260 -30.069 -9.628 1.00 83.38 194 LEU A N 1
ATOM 1539 C CA . LEU A 1 194 ? 5.316 -29.223 -10.190 1.00 83.38 194 LEU A CA 1
ATOM 1540 C C . LEU A 1 194 ? 6.533 -30.041 -10.631 1.00 83.38 194 LEU A C 1
ATOM 1542 O O . LEU A 1 194 ? 7.031 -29.818 -11.728 1.00 83.38 194 LEU A O 1
ATOM 1546 N N . LEU A 1 195 ? 6.980 -31.006 -9.824 1.00 87.56 195 LEU A N 1
ATOM 1547 C CA . LEU A 1 195 ? 8.089 -31.902 -10.162 1.00 87.56 195 LEU A CA 1
ATOM 1548 C C . LEU A 1 195 ? 7.750 -32.798 -11.354 1.00 87.56 195 LEU A C 1
ATOM 1550 O O . LEU A 1 195 ? 8.587 -32.980 -12.230 1.00 87.56 195 LEU A O 1
ATOM 1554 N N . PHE A 1 196 ? 6.525 -33.323 -11.423 1.00 85.31 196 PHE A N 1
ATOM 1555 C CA . PHE A 1 196 ? 6.067 -34.117 -12.560 1.00 85.31 196 PHE A CA 1
ATOM 1556 C C . PHE A 1 196 ? 6.050 -33.289 -13.848 1.00 85.31 196 PHE A C 1
ATOM 1558 O O . PHE A 1 196 ? 6.574 -33.735 -14.867 1.00 85.31 196 PHE A O 1
ATOM 1565 N N . VAL A 1 197 ? 5.490 -32.076 -13.805 1.00 84.50 197 VAL A N 1
ATOM 1566 C CA . VAL A 1 197 ? 5.488 -31.155 -14.951 1.00 84.50 197 VAL A CA 1
ATOM 1567 C C . VAL A 1 197 ? 6.917 -30.780 -15.339 1.00 84.50 197 VAL A C 1
ATOM 1569 O O . VAL A 1 197 ? 7.243 -30.836 -16.519 1.00 84.50 197 VAL A O 1
ATOM 1572 N N . ALA A 1 198 ? 7.776 -30.461 -14.367 1.00 85.81 198 ALA A N 1
ATOM 1573 C CA . ALA A 1 198 ? 9.176 -30.113 -14.596 1.00 85.81 198 ALA A CA 1
ATOM 1574 C C . ALA A 1 198 ? 9.959 -31.263 -15.248 1.00 85.81 198 ALA A C 1
ATOM 1576 O O . ALA A 1 198 ? 10.679 -31.033 -16.212 1.00 85.81 198 ALA A O 1
ATOM 1577 N N . ALA A 1 199 ? 9.768 -32.504 -14.789 1.00 90.75 199 ALA A N 1
ATOM 1578 C CA . ALA A 1 199 ? 10.444 -33.681 -15.339 1.00 90.75 199 ALA A CA 1
ATOM 1579 C C . ALA A 1 199 ? 10.080 -33.966 -16.806 1.00 90.75 199 ALA A C 1
ATOM 1581 O O . ALA A 1 199 ? 10.877 -34.552 -17.533 1.00 90.75 199 ALA A O 1
ATOM 1582 N N . HIS A 1 200 ? 8.893 -33.545 -17.250 1.00 90.81 200 HIS A N 1
ATOM 1583 C CA . HIS A 1 200 ? 8.446 -33.705 -18.637 1.00 90.81 200 HIS A CA 1
ATOM 1584 C C . HIS A 1 200 ? 8.560 -32.412 -19.453 1.00 90.81 200 HIS A C 1
ATOM 1586 O O . HIS A 1 200 ? 8.259 -32.420 -20.645 1.00 90.81 200 HIS A O 1
ATOM 1592 N N . TRP A 1 201 ? 8.978 -31.303 -18.838 1.00 89.31 201 TRP A N 1
ATOM 1593 C CA . TRP A 1 201 ? 8.881 -29.968 -19.422 1.00 89.31 201 TRP A CA 1
ATOM 1594 C C . TRP A 1 201 ? 9.613 -29.866 -20.759 1.00 89.31 201 TRP A C 1
ATOM 1596 O O . TRP A 1 201 ? 9.037 -29.412 -21.753 1.00 89.31 201 TRP A O 1
ATOM 1606 N N . ASP A 1 202 ? 10.844 -30.371 -20.806 1.00 88.75 202 ASP A N 1
ATOM 1607 C CA . ASP A 1 202 ? 11.708 -30.290 -21.982 1.00 88.75 202 ASP A CA 1
ATOM 1608 C C . ASP A 1 202 ? 11.173 -31.102 -23.167 1.00 88.75 202 ASP A C 1
ATOM 1610 O O . ASP A 1 202 ? 11.327 -30.681 -24.312 1.00 88.75 202 ASP A O 1
ATOM 1614 N N . ALA A 1 203 ? 10.451 -32.196 -22.906 1.00 92.62 203 ALA A N 1
ATOM 1615 C CA . ALA A 1 203 ? 9.867 -33.056 -23.936 1.00 92.62 203 ALA A CA 1
ATOM 1616 C C . ALA A 1 203 ? 8.562 -32.504 -24.546 1.00 92.62 203 ALA A C 1
ATOM 1618 O O . ALA A 1 203 ? 8.107 -32.984 -25.586 1.00 92.62 203 ALA A O 1
ATOM 1619 N N . LEU A 1 204 ? 7.924 -31.516 -23.912 1.00 92.69 204 LEU A N 1
ATOM 1620 C CA . LEU A 1 204 ? 6.654 -30.962 -24.380 1.00 92.69 204 LEU A CA 1
ATOM 1621 C C . LEU A 1 204 ? 6.854 -29.934 -25.498 1.00 92.69 204 LEU A C 1
ATOM 1623 O O . LEU A 1 204 ? 7.696 -29.042 -25.396 1.00 92.69 204 LEU A O 1
ATOM 1627 N N . SER A 1 205 ? 5.999 -29.996 -26.524 1.00 95.00 205 SER A N 1
ATOM 1628 C CA . SER A 1 205 ? 5.910 -28.936 -27.532 1.00 95.00 205 SER A CA 1
ATOM 1629 C C . SER A 1 205 ? 5.477 -27.604 -26.892 1.00 95.00 205 SER A C 1
ATOM 1631 O O . SER A 1 205 ? 4.767 -27.613 -25.877 1.00 95.00 205 SER A O 1
ATOM 1633 N N . PRO A 1 206 ? 5.819 -26.445 -27.488 1.00 94.50 206 PRO A N 1
ATOM 1634 C CA . PRO A 1 206 ? 5.379 -25.141 -26.986 1.00 94.50 206 PRO A CA 1
ATOM 1635 C C . PRO A 1 206 ? 3.859 -25.046 -26.791 1.00 94.50 206 PRO A C 1
ATOM 1637 O O . PRO A 1 206 ? 3.390 -24.548 -25.768 1.00 94.50 206 PRO A O 1
ATOM 1640 N N . GLY A 1 207 ? 3.082 -25.610 -27.724 1.00 95.62 207 GLY A N 1
ATOM 1641 C CA . GLY A 1 207 ? 1.622 -25.669 -27.625 1.00 95.62 207 GLY A CA 1
ATOM 1642 C C . GLY A 1 207 ? 1.133 -26.459 -26.408 1.00 95.62 207 GLY A C 1
ATOM 1643 O O . GLY A 1 207 ? 0.235 -25.999 -25.706 1.00 95.62 207 GLY A O 1
ATOM 1644 N N . ASN A 1 208 ? 1.758 -27.598 -26.096 1.00 95.06 208 ASN A N 1
ATOM 1645 C CA . ASN A 1 208 ? 1.392 -28.404 -24.928 1.00 95.06 208 ASN A CA 1
ATOM 1646 C C . ASN A 1 208 ? 1.772 -27.713 -23.613 1.00 95.06 208 ASN A C 1
ATOM 1648 O O . ASN A 1 208 ? 0.982 -27.724 -22.669 1.00 95.06 208 ASN A O 1
ATOM 1652 N N . ARG A 1 209 ? 2.946 -27.067 -23.554 1.00 94.19 209 ARG A N 1
ATOM 1653 C CA . ARG A 1 209 ? 3.348 -26.254 -22.392 1.00 94.19 209 ARG A CA 1
ATOM 1654 C C . ARG A 1 209 ? 2.331 -25.142 -22.139 1.00 94.19 209 ARG A C 1
ATOM 1656 O O . ARG A 1 209 ? 1.850 -24.991 -21.018 1.00 94.19 209 ARG A O 1
ATOM 1663 N N . PHE A 1 210 ? 1.941 -24.419 -23.190 1.00 95.06 210 PHE A N 1
ATOM 1664 C CA . PHE A 1 210 ? 0.932 -23.365 -23.101 1.00 95.06 210 PHE A CA 1
ATOM 1665 C C . PHE A 1 210 ? -0.442 -23.903 -22.672 1.00 95.06 210 PHE A C 1
ATOM 1667 O O . PHE A 1 210 ? -1.080 -23.329 -21.788 1.00 95.06 210 PHE A O 1
ATOM 1674 N N . ALA A 1 211 ? -0.877 -25.038 -23.228 1.00 95.25 211 ALA A N 1
ATOM 1675 C CA . ALA A 1 211 ? -2.139 -25.675 -22.862 1.00 95.25 211 ALA A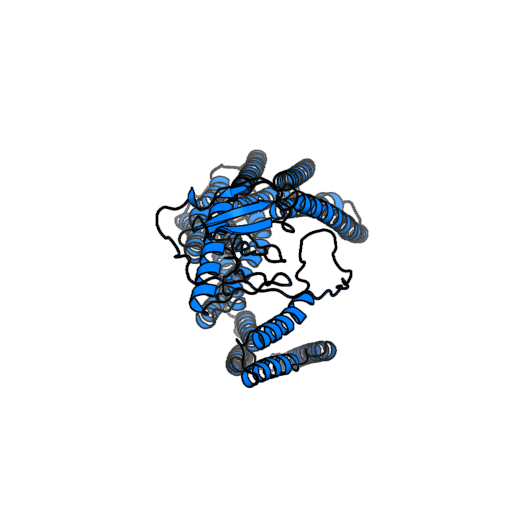 CA 1
ATOM 1676 C C . ALA A 1 211 ? -2.184 -26.066 -21.376 1.00 95.25 211 ALA A C 1
ATOM 1678 O O . ALA A 1 211 ? -3.192 -25.812 -20.715 1.00 95.25 211 ALA A O 1
ATOM 1679 N N . ILE A 1 212 ? -1.100 -26.626 -20.826 1.00 92.44 212 ILE A N 1
ATOM 1680 C CA . ILE A 1 212 ? -0.993 -26.946 -19.392 1.00 92.44 212 ILE A CA 1
ATOM 1681 C C . ILE A 1 212 ? -1.113 -25.672 -18.554 1.00 92.44 212 ILE A C 1
ATOM 1683 O O . ILE A 1 212 ? -1.917 -25.619 -17.624 1.00 92.44 212 ILE A O 1
ATOM 1687 N N . VAL A 1 213 ? -0.356 -24.632 -18.909 1.00 93.31 213 VAL A N 1
ATOM 1688 C CA . VAL A 1 213 ? -0.343 -23.350 -18.194 1.00 93.31 213 VAL A CA 1
ATOM 1689 C C . VAL A 1 213 ? -1.742 -22.719 -18.144 1.00 93.31 213 VAL A C 1
ATOM 1691 O O . VAL A 1 213 ? -2.223 -22.379 -17.062 1.00 93.31 213 VAL A O 1
ATOM 1694 N N . ILE A 1 214 ? -2.440 -22.624 -19.280 1.00 95.31 214 ILE A N 1
ATOM 1695 C CA . ILE A 1 214 ? -3.810 -22.087 -19.334 1.00 95.31 214 ILE A CA 1
ATOM 1696 C C . ILE A 1 214 ? -4.805 -22.995 -18.604 1.00 95.31 214 ILE A C 1
ATOM 1698 O O . ILE A 1 214 ? -5.704 -22.499 -17.920 1.00 95.31 214 ILE A O 1
ATOM 1702 N N . SER A 1 215 ? -4.630 -24.317 -18.681 1.00 94.94 215 SER A N 1
ATOM 1703 C CA . SER A 1 215 ? -5.487 -25.273 -17.972 1.00 94.94 215 SER A CA 1
ATOM 1704 C C . SER A 1 215 ? -5.392 -25.114 -16.458 1.00 94.94 215 SER A C 1
ATOM 1706 O O . SER A 1 215 ? -6.413 -25.214 -15.786 1.00 94.94 215 SER A O 1
ATOM 1708 N N . VAL A 1 216 ? -4.212 -24.809 -15.907 1.00 93.62 216 VAL A N 1
ATOM 1709 C CA . VAL A 1 216 ? -4.049 -24.528 -14.470 1.00 93.62 216 VAL A CA 1
ATOM 1710 C C . VAL A 1 216 ? -4.850 -23.290 -14.063 1.00 93.62 216 VAL A C 1
ATOM 1712 O O . VAL A 1 216 ? -5.621 -23.354 -13.103 1.00 93.62 216 VAL A O 1
ATOM 1715 N N . VAL A 1 217 ? -4.733 -22.190 -14.816 1.00 96.00 217 VAL A N 1
ATOM 1716 C CA . VAL A 1 217 ? -5.507 -20.962 -14.560 1.00 96.00 217 VAL A CA 1
ATOM 1717 C C . VAL A 1 217 ? -7.011 -21.265 -14.610 1.00 96.00 217 VAL A C 1
ATOM 1719 O O . VAL A 1 217 ? -7.753 -20.939 -13.678 1.00 96.00 217 VAL A O 1
ATOM 1722 N N . GLY A 1 218 ? -7.460 -21.952 -15.665 1.00 96.56 218 GLY A N 1
ATOM 1723 C CA . GLY A 1 218 ? -8.857 -22.344 -15.851 1.00 96.56 218 GLY A CA 1
ATOM 1724 C C . GLY A 1 218 ? -9.379 -23.261 -14.743 1.00 96.56 218 GLY A C 1
ATOM 1725 O O . GLY A 1 218 ? -10.450 -23.007 -14.194 1.00 96.56 218 GLY A O 1
ATOM 1726 N N . ALA A 1 219 ? -8.612 -24.282 -14.356 1.00 96.25 219 ALA A N 1
ATOM 1727 C CA . ALA A 1 219 ? -8.977 -25.240 -13.315 1.00 96.25 219 ALA A CA 1
ATOM 1728 C C . ALA A 1 219 ? -9.114 -24.578 -11.938 1.00 96.25 219 ALA A C 1
ATOM 1730 O O . ALA A 1 219 ? -10.033 -24.914 -11.191 1.00 96.25 219 ALA A O 1
ATOM 1731 N N . LEU A 1 220 ? -8.259 -23.604 -11.607 1.00 95.31 220 LEU A N 1
ATOM 1732 C CA . LEU A 1 220 ? -8.361 -22.846 -10.357 1.00 95.31 220 LEU A CA 1
ATOM 1733 C C . LEU A 1 220 ? -9.644 -22.003 -10.312 1.00 95.31 220 LEU A C 1
ATOM 1735 O O . LEU A 1 220 ? -10.373 -22.037 -9.318 1.00 95.31 220 LEU A O 1
ATOM 1739 N N . HIS A 1 221 ? -9.982 -21.298 -11.396 1.00 95.75 221 HIS A N 1
ATOM 1740 C CA . HIS A 1 221 ? -11.236 -20.540 -11.454 1.00 95.75 221 HIS A CA 1
ATOM 1741 C C . HIS A 1 221 ? -12.474 -21.448 -11.491 1.00 95.75 221 HIS A C 1
ATOM 1743 O O . HIS A 1 221 ? -13.444 -21.171 -10.783 1.00 95.75 221 HIS A O 1
ATOM 1749 N N . LEU A 1 222 ? -12.434 -22.552 -12.241 1.00 96.38 222 LEU A N 1
ATOM 1750 C CA . LEU A 1 222 ? -13.514 -23.537 -12.298 1.00 96.38 222 LEU A CA 1
ATOM 1751 C C . LEU A 1 222 ? -13.732 -24.204 -10.935 1.00 96.38 222 LEU A C 1
ATOM 1753 O O . LEU A 1 222 ? -14.862 -24.287 -10.458 1.00 96.38 222 LEU A O 1
ATOM 1757 N N . GLY A 1 223 ? -12.655 -24.610 -10.265 1.00 94.62 223 GLY A N 1
ATOM 1758 C CA . GLY A 1 223 ? -12.707 -25.148 -8.909 1.00 94.62 223 GLY A CA 1
ATOM 1759 C C . GLY A 1 223 ? -13.311 -24.148 -7.922 1.00 94.62 223 GLY A C 1
ATOM 1760 O O . GLY A 1 223 ? -14.148 -24.526 -7.103 1.00 94.62 223 GLY A O 1
ATOM 1761 N N . GLY A 1 224 ? -12.957 -22.862 -8.036 1.00 93.81 224 GLY A N 1
ATOM 1762 C CA . GLY A 1 224 ? -13.567 -21.791 -7.245 1.00 93.81 224 GLY A CA 1
ATOM 1763 C C . GLY A 1 224 ? -15.077 -21.679 -7.470 1.00 93.81 224 GLY A C 1
ATOM 1764 O O . GLY A 1 224 ? -15.856 -21.647 -6.512 1.00 93.81 224 GLY A O 1
ATOM 1765 N N . MET A 1 225 ? -15.509 -21.733 -8.731 1.00 94.94 225 MET A N 1
ATOM 1766 C CA . MET A 1 225 ? -16.926 -21.712 -9.097 1.00 94.94 225 MET A CA 1
ATOM 1767 C C . MET A 1 225 ? -17.677 -22.906 -8.490 1.00 94.94 225 MET A C 1
ATOM 1769 O O . MET A 1 225 ? -18.687 -22.720 -7.810 1.00 94.94 225 MET A O 1
ATOM 1773 N N . LEU A 1 226 ? -17.147 -24.124 -8.645 1.00 96.06 226 LEU A N 1
ATOM 1774 C CA . LEU A 1 226 ? -17.755 -25.353 -8.119 1.00 96.06 226 LEU A CA 1
ATOM 1775 C C . LEU A 1 226 ? -17.803 -25.376 -6.580 1.00 96.06 226 LEU A C 1
ATOM 1777 O O . LEU A 1 226 ? -18.752 -25.892 -5.987 1.00 96.06 226 LEU A O 1
ATOM 1781 N N . ALA A 1 227 ? -16.808 -24.784 -5.914 1.00 92.56 227 ALA A N 1
ATOM 1782 C CA . ALA A 1 227 ? -16.737 -24.709 -4.458 1.00 92.56 227 ALA A CA 1
ATOM 1783 C C . ALA A 1 227 ? -17.661 -23.640 -3.844 1.00 92.56 227 ALA A C 1
ATOM 1785 O O . ALA A 1 227 ? -17.912 -23.687 -2.637 1.00 92.56 227 ALA A O 1
ATOM 1786 N N . THR A 1 228 ? -18.188 -22.695 -4.632 1.00 91.44 228 THR A N 1
ATOM 1787 C CA . THR A 1 228 ? -18.862 -21.484 -4.120 1.00 91.44 228 THR A CA 1
ATOM 1788 C C . THR A 1 228 ? -20.070 -21.792 -3.232 1.00 91.44 228 THR A C 1
ATOM 1790 O O . THR A 1 228 ? -20.271 -21.121 -2.221 1.00 91.44 228 THR A O 1
ATOM 1793 N N . LEU A 1 229 ? -20.843 -22.835 -3.554 1.00 88.44 229 LEU A N 1
ATOM 1794 C CA . LEU A 1 229 ? -22.046 -23.197 -2.793 1.00 88.44 229 LEU A CA 1
ATOM 1795 C C . LEU A 1 229 ? -21.752 -23.979 -1.503 1.00 88.44 229 LEU A C 1
ATOM 1797 O O . LEU A 1 229 ? -22.574 -23.976 -0.592 1.00 88.44 229 LEU A O 1
ATOM 1801 N N . ARG A 1 230 ? -20.603 -24.665 -1.418 1.00 89.00 230 ARG A N 1
ATOM 1802 C CA . ARG A 1 230 ? -20.277 -25.578 -0.304 1.00 89.00 230 ARG A CA 1
ATOM 1803 C C . ARG A 1 230 ? -19.229 -25.007 0.648 1.00 89.00 230 ARG A C 1
ATOM 1805 O O . ARG A 1 230 ? -19.349 -25.167 1.857 1.00 89.00 230 ARG A O 1
ATOM 1812 N N . LEU A 1 231 ? -18.198 -24.351 0.110 1.00 89.50 231 LEU A N 1
ATOM 1813 C CA . LEU A 1 231 ? -17.035 -23.849 0.846 1.00 89.50 231 LEU A CA 1
ATOM 1814 C C . LEU A 1 231 ? -16.645 -22.440 0.341 1.00 89.50 231 LEU A C 1
ATOM 1816 O O . LEU A 1 231 ? -15.632 -22.291 -0.343 1.00 89.50 231 LEU A O 1
ATOM 1820 N N . PRO A 1 232 ? -17.401 -21.377 0.689 1.00 82.81 232 PRO A N 1
ATOM 1821 C CA . PRO A 1 232 ? -17.201 -20.033 0.125 1.00 82.81 232 PRO A CA 1
ATOM 1822 C C . PRO A 1 232 ? -15.801 -19.436 0.356 1.00 82.81 232 PRO A C 1
ATOM 1824 O O . PRO A 1 232 ? -15.275 -18.700 -0.482 1.00 82.81 232 PRO A O 1
ATOM 1827 N N . TRP A 1 233 ? -15.172 -19.757 1.492 1.00 81.38 233 TRP A N 1
ATOM 1828 C CA . TRP A 1 233 ? -13.810 -19.309 1.801 1.00 81.38 233 TRP A CA 1
ATOM 1829 C C . TRP A 1 233 ? -12.773 -19.975 0.884 1.00 81.38 233 TRP A C 1
ATOM 1831 O O . TRP A 1 233 ? -11.850 -19.311 0.419 1.00 81.38 233 TRP A O 1
ATOM 1841 N N . PHE A 1 234 ? -12.958 -21.264 0.583 1.00 85.25 234 PHE A N 1
ATOM 1842 C CA . PHE A 1 234 ? -12.086 -22.029 -0.304 1.00 85.25 234 PHE A CA 1
ATOM 1843 C C . PHE A 1 234 ? -12.284 -21.602 -1.759 1.00 85.25 234 PHE A C 1
ATOM 1845 O O . PHE A 1 234 ? -11.308 -21.409 -2.474 1.00 85.25 234 PHE A O 1
ATOM 1852 N N . ALA A 1 235 ? -13.529 -21.332 -2.164 1.00 91.38 235 ALA A N 1
ATOM 1853 C CA . ALA A 1 235 ? -13.840 -20.738 -3.462 1.00 91.38 235 ALA A CA 1
ATOM 1854 C C . ALA A 1 235 ? -13.110 -19.403 -3.683 1.00 91.38 235 ALA A C 1
ATOM 1856 O O . ALA A 1 235 ? -12.463 -19.197 -4.708 1.00 91.38 235 ALA A O 1
ATOM 1857 N N . THR A 1 236 ? -13.151 -18.521 -2.679 1.00 89.19 236 THR A N 1
ATOM 1858 C CA . THR A 1 236 ? -12.434 -17.238 -2.713 1.00 89.19 236 THR A CA 1
ATOM 1859 C C . THR A 1 236 ? -10.920 -17.444 -2.843 1.00 89.19 236 THR A C 1
ATOM 1861 O O . THR A 1 236 ? -10.269 -16.727 -3.601 1.00 89.19 236 THR A O 1
ATOM 1864 N N . ALA A 1 237 ? -10.358 -18.427 -2.132 1.00 88.88 237 ALA A N 1
ATOM 1865 C CA . ALA A 1 237 ? -8.938 -18.758 -2.211 1.00 88.88 237 ALA A CA 1
ATOM 1866 C C . ALA A 1 237 ? -8.540 -19.322 -3.585 1.00 88.88 237 ALA A C 1
ATOM 1868 O O . ALA A 1 237 ? -7.534 -18.892 -4.138 1.00 88.88 237 ALA A O 1
ATOM 1869 N N . LEU A 1 238 ? -9.342 -20.219 -4.168 1.00 93.31 238 LEU A N 1
ATOM 1870 C CA . LEU A 1 238 ? -9.104 -20.776 -5.502 1.00 93.31 238 LEU A CA 1
ATOM 1871 C C . LEU A 1 238 ? -9.169 -19.710 -6.598 1.00 93.31 238 LEU A C 1
ATOM 1873 O O . LEU A 1 238 ? -8.307 -19.675 -7.468 1.00 93.31 238 LEU A O 1
ATOM 1877 N N . HIS A 1 239 ? -10.126 -18.783 -6.528 1.00 95.38 239 HIS A N 1
ATOM 1878 C CA . HIS A 1 239 ? -10.160 -17.656 -7.457 1.00 95.38 239 HIS A CA 1
ATOM 1879 C C . HIS A 1 239 ? -8.966 -16.712 -7.289 1.00 95.38 239 HIS A C 1
ATOM 1881 O O . HIS A 1 239 ? -8.451 -16.209 -8.285 1.00 95.38 239 HIS A O 1
ATOM 1887 N N . ALA A 1 240 ? -8.525 -16.457 -6.054 1.00 93.31 240 ALA A N 1
ATOM 1888 C CA . ALA A 1 240 ? -7.331 -15.654 -5.798 1.00 93.31 240 ALA A CA 1
ATOM 1889 C C . ALA A 1 240 ? -6.065 -16.347 -6.329 1.00 93.31 240 ALA A C 1
ATOM 1891 O O . ALA A 1 240 ? -5.228 -15.696 -6.948 1.00 93.31 240 ALA A O 1
ATOM 1892 N N . ALA A 1 241 ? -5.957 -17.666 -6.145 1.00 92.50 241 ALA A N 1
ATOM 1893 C CA . ALA A 1 241 ? -4.890 -18.480 -6.717 1.00 92.50 241 ALA A CA 1
ATOM 1894 C C . ALA A 1 241 ? -4.934 -18.476 -8.253 1.00 92.50 241 ALA A C 1
ATOM 1896 O O . ALA A 1 241 ? -3.888 -18.353 -8.877 1.00 92.50 241 ALA A O 1
ATOM 1897 N N . GLY A 1 242 ? -6.127 -18.531 -8.856 1.00 95.56 242 GLY A N 1
ATOM 1898 C CA . GLY A 1 242 ? -6.328 -18.379 -10.299 1.00 95.56 242 GLY A CA 1
ATOM 1899 C C . GLY A 1 242 ? -5.767 -17.052 -10.818 1.00 95.56 242 GLY A C 1
ATOM 1900 O O . GLY A 1 242 ? -4.895 -17.050 -11.686 1.00 95.56 242 GLY A O 1
ATOM 1901 N N . THR A 1 243 ? -6.147 -15.930 -10.200 1.00 96.50 243 THR A N 1
ATOM 1902 C CA . THR A 1 243 ? -5.616 -14.600 -10.549 1.00 96.50 243 THR A CA 1
ATOM 1903 C C . THR A 1 243 ? -4.104 -14.500 -10.334 1.00 96.50 243 THR A C 1
ATOM 1905 O O . THR A 1 243 ? -3.417 -13.889 -11.144 1.00 96.50 243 THR A O 1
ATOM 1908 N N . ALA A 1 244 ? -3.551 -15.105 -9.278 1.00 94.75 244 ALA A N 1
ATOM 1909 C CA . ALA A 1 244 ? -2.101 -15.150 -9.072 1.00 94.75 244 ALA A CA 1
ATOM 1910 C C . ALA A 1 244 ? -1.395 -15.967 -10.168 1.00 94.75 244 ALA A C 1
ATOM 1912 O O . ALA A 1 244 ? -0.389 -15.531 -10.724 1.00 94.75 244 ALA A O 1
ATOM 1913 N N . SER A 1 245 ? -1.954 -17.132 -10.511 1.00 94.88 245 SER A N 1
ATOM 1914 C CA . SER A 1 245 ? -1.419 -18.028 -11.539 1.00 94.88 245 SER A CA 1
ATOM 1915 C C . SER A 1 245 ? -1.460 -17.415 -12.938 1.00 94.88 245 SER A C 1
ATOM 1917 O O . SER A 1 245 ? -0.598 -17.734 -13.748 1.00 94.88 245 SER A O 1
ATOM 1919 N N . LEU A 1 246 ? -2.381 -16.479 -13.207 1.00 96.38 246 LEU A N 1
ATOM 1920 C CA . LEU A 1 246 ? -2.400 -15.710 -14.452 1.00 96.38 246 LEU A CA 1
ATOM 1921 C C . LEU A 1 246 ? -1.088 -14.938 -14.667 1.00 96.38 246 LEU A C 1
ATOM 1923 O O . LEU A 1 246 ? -0.577 -14.928 -15.781 1.00 96.38 246 LEU A O 1
ATOM 1927 N N . GLY A 1 247 ? -0.507 -14.344 -13.619 1.00 92.75 247 GLY A N 1
ATOM 1928 C CA . GLY A 1 247 ? 0.788 -13.661 -13.719 1.00 92.75 247 GLY A CA 1
ATOM 1929 C C . GLY A 1 247 ? 1.918 -14.617 -14.116 1.00 92.75 247 GLY A C 1
ATOM 1930 O O . GLY A 1 247 ? 2.684 -14.333 -15.035 1.00 92.75 247 GLY A O 1
ATOM 1931 N N . ALA A 1 248 ? 1.965 -15.795 -13.485 1.00 91.25 248 ALA A N 1
ATOM 1932 C CA . ALA A 1 248 ? 2.916 -16.849 -13.843 1.00 91.25 248 ALA A CA 1
ATOM 1933 C C . ALA A 1 248 ? 2.692 -17.365 -15.275 1.00 91.25 248 ALA A C 1
ATOM 1935 O O . ALA A 1 248 ? 3.651 -17.593 -16.008 1.00 91.25 248 ALA A O 1
ATOM 1936 N N . ALA A 1 249 ? 1.431 -17.502 -15.690 1.00 94.25 249 ALA A N 1
ATOM 1937 C CA . ALA A 1 249 ? 1.064 -17.930 -17.030 1.00 94.25 249 ALA A CA 1
ATOM 1938 C C . ALA A 1 249 ? 1.511 -16.931 -18.103 1.00 94.25 249 ALA A C 1
ATOM 1940 O O . ALA A 1 249 ? 2.066 -17.341 -19.121 1.00 94.25 249 ALA A O 1
ATOM 1941 N N . LEU A 1 250 ? 1.318 -15.632 -17.867 1.00 93.81 250 LEU A N 1
ATOM 1942 C CA . LEU A 1 250 ? 1.761 -14.567 -18.770 1.00 93.81 250 LEU A CA 1
ATOM 1943 C C . LEU A 1 250 ? 3.286 -14.573 -18.927 1.00 93.81 250 LEU A C 1
ATOM 1945 O O . LEU A 1 250 ? 3.785 -14.547 -20.051 1.00 93.81 250 LEU A O 1
ATOM 1949 N N . TYR A 1 251 ? 4.019 -14.698 -17.818 1.00 91.25 251 TYR A N 1
ATOM 1950 C CA . TYR A 1 251 ? 5.479 -14.800 -17.837 1.00 91.25 251 TYR A CA 1
ATOM 1951 C C . TYR A 1 251 ? 5.972 -16.040 -18.600 1.00 91.25 251 TYR A C 1
ATOM 1953 O O . TYR A 1 251 ? 6.795 -15.931 -19.509 1.00 91.25 251 TYR A O 1
ATOM 1961 N N . LEU A 1 252 ? 5.427 -17.220 -18.283 1.00 91.38 252 LEU A N 1
ATOM 1962 C CA . LEU A 1 252 ? 5.788 -18.470 -18.956 1.00 91.38 252 LEU A CA 1
ATOM 1963 C C . LEU A 1 252 ? 5.431 -18.454 -20.440 1.00 91.38 252 LEU A C 1
ATOM 1965 O O . LEU A 1 252 ? 6.174 -19.005 -21.240 1.00 91.38 252 LEU A O 1
ATOM 1969 N N . THR A 1 253 ? 4.333 -17.807 -20.829 1.00 92.88 253 THR A N 1
ATOM 1970 C CA . THR A 1 253 ? 3.964 -17.659 -22.245 1.00 92.88 253 THR A CA 1
ATOM 1971 C C . THR A 1 253 ? 5.039 -16.886 -23.009 1.00 92.88 253 THR A C 1
ATOM 1973 O O . THR A 1 253 ? 5.421 -17.304 -24.101 1.00 92.88 253 THR A O 1
ATOM 1976 N N . GLY A 1 254 ? 5.583 -15.820 -22.412 1.00 90.81 254 GLY A N 1
ATOM 1977 C CA . GLY A 1 254 ? 6.722 -15.089 -22.969 1.00 90.81 254 GLY A CA 1
ATOM 1978 C C . GLY A 1 254 ? 7.935 -15.991 -23.207 1.00 90.81 254 GLY A C 1
ATOM 1979 O O . GLY A 1 254 ? 8.495 -15.976 -24.300 1.00 90.81 254 GLY A O 1
ATOM 1980 N N . GLN A 1 255 ? 8.276 -16.842 -22.232 1.00 90.62 255 GLN A N 1
ATOM 1981 C CA . GLN A 1 255 ? 9.378 -17.803 -22.361 1.00 90.62 255 GLN A CA 1
ATOM 1982 C C . GLN A 1 255 ? 9.107 -18.911 -23.391 1.00 90.62 255 GLN A C 1
ATOM 1984 O O . GLN A 1 255 ? 9.977 -19.239 -24.187 1.00 90.62 255 GLN A O 1
ATOM 1989 N N . ILE A 1 256 ? 7.908 -19.502 -23.386 1.00 93.19 256 ILE A N 1
ATOM 1990 C CA . ILE A 1 256 ? 7.546 -20.637 -24.251 1.00 93.19 256 ILE A CA 1
ATOM 1991 C C . ILE A 1 256 ? 7.627 -20.254 -25.732 1.00 93.19 256 ILE A C 1
ATOM 1993 O O . ILE A 1 256 ? 8.058 -21.067 -26.550 1.00 93.19 256 ILE A O 1
ATOM 1997 N N . PHE A 1 257 ? 7.204 -19.035 -26.072 1.00 92.38 257 PHE A N 1
ATOM 1998 C CA . PHE A 1 257 ? 7.142 -18.556 -27.453 1.00 92.38 257 PHE A CA 1
ATOM 1999 C C . PHE A 1 257 ? 8.263 -17.581 -27.824 1.00 92.38 257 PHE A C 1
ATOM 2001 O O . PHE A 1 257 ? 8.255 -17.072 -28.942 1.00 92.38 257 PHE A O 1
ATOM 2008 N N . ASN A 1 258 ? 9.221 -17.328 -26.924 1.00 89.44 258 ASN A N 1
ATOM 2009 C CA . ASN A 1 258 ? 10.290 -16.339 -27.108 1.00 89.44 258 ASN A CA 1
ATOM 2010 C C . ASN A 1 258 ? 9.750 -14.974 -27.578 1.00 89.44 258 ASN A C 1
ATOM 2012 O O . ASN A 1 258 ? 10.264 -14.382 -28.528 1.00 89.44 258 ASN A O 1
ATOM 2016 N N . LEU A 1 259 ? 8.664 -14.501 -26.956 1.00 89.00 259 LEU A N 1
ATOM 2017 C CA . LEU A 1 259 ? 8.068 -13.215 -27.321 1.00 89.00 259 LEU A CA 1
ATOM 2018 C C . LEU A 1 259 ? 9.044 -12.071 -26.999 1.00 89.00 259 LEU A C 1
ATOM 2020 O O . LEU A 1 259 ? 9.737 -12.144 -25.980 1.00 89.00 259 LEU A O 1
ATOM 2024 N N . PRO A 1 260 ? 9.093 -11.010 -27.830 1.00 81.94 260 PRO A N 1
ATOM 2025 C CA . PRO A 1 260 ? 9.908 -9.838 -27.537 1.00 81.94 260 PRO A CA 1
ATOM 2026 C C . PRO A 1 260 ? 9.546 -9.261 -26.165 1.00 81.94 260 PRO A C 1
ATOM 2028 O O . PRO A 1 260 ? 8.384 -9.281 -25.756 1.00 81.94 260 PRO A O 1
ATOM 2031 N N . GLU A 1 261 ? 10.560 -8.761 -25.459 1.00 68.06 261 GLU A N 1
ATOM 2032 C CA . GLU A 1 261 ? 10.490 -8.387 -24.047 1.00 68.06 261 GLU A CA 1
ATOM 2033 C C . GLU A 1 261 ? 9.597 -7.151 -23.818 1.00 68.06 261 GLU A C 1
ATOM 2035 O O . GLU A 1 261 ? 10.062 -6.023 -23.691 1.00 68.06 261 GLU A O 1
ATOM 2040 N N . ASN A 1 262 ? 8.279 -7.357 -23.762 1.00 83.88 262 ASN A N 1
ATOM 2041 C CA . ASN A 1 262 ? 7.283 -6.346 -23.399 1.00 83.88 262 ASN A CA 1
ATOM 2042 C C . ASN A 1 262 ? 6.717 -6.604 -21.995 1.00 83.88 262 ASN A C 1
ATOM 2044 O O . ASN A 1 262 ? 5.506 -6.647 -21.776 1.00 83.88 262 ASN A O 1
ATOM 2048 N N . TRP A 1 263 ? 7.598 -6.787 -21.016 1.00 85.81 263 TRP A N 1
ATOM 2049 C CA . TRP A 1 263 ? 7.234 -7.175 -19.651 1.00 85.81 263 TRP A CA 1
ATOM 2050 C C . TRP A 1 263 ? 6.150 -6.275 -19.008 1.00 85.81 263 TRP A C 1
ATOM 2052 O O . TRP A 1 263 ? 5.319 -6.776 -18.243 1.00 85.81 263 TRP A O 1
ATOM 2062 N N . THR A 1 264 ? 6.068 -4.985 -19.373 1.00 92.81 264 THR A N 1
ATOM 2063 C CA . THR A 1 264 ? 4.990 -4.071 -18.936 1.00 92.81 264 THR A CA 1
ATOM 2064 C C . THR A 1 264 ? 3.616 -4.466 -19.482 1.00 92.81 264 THR A C 1
ATOM 2066 O O . THR A 1 264 ? 2.619 -4.359 -18.768 1.00 92.81 264 THR A O 1
ATOM 2069 N N . GLY A 1 265 ? 3.549 -4.993 -20.708 1.00 93.00 265 GLY A N 1
ATOM 2070 C CA . GLY A 1 265 ? 2.341 -5.549 -21.318 1.00 93.00 265 GLY A CA 1
ATOM 2071 C C . GLY A 1 265 ? 1.859 -6.818 -20.611 1.00 93.00 265 GLY A C 1
ATOM 2072 O O . GLY A 1 265 ? 0.658 -6.999 -20.406 1.00 93.00 265 GLY A O 1
ATOM 2073 N N . GLY A 1 266 ? 2.784 -7.661 -20.142 1.00 93.12 266 GLY A N 1
ATOM 2074 C CA . GLY A 1 266 ? 2.452 -8.779 -19.254 1.00 93.12 266 GLY A CA 1
ATOM 2075 C C . GLY A 1 266 ? 1.839 -8.295 -17.935 1.00 93.12 266 GLY A C 1
ATOM 2076 O O . GLY A 1 266 ? 0.788 -8.780 -17.513 1.00 93.12 266 GLY A O 1
ATOM 2077 N N . LEU A 1 267 ? 2.439 -7.276 -17.315 1.00 94.81 267 LEU A N 1
ATOM 2078 C CA . LEU A 1 267 ? 1.919 -6.683 -16.082 1.00 94.81 267 LEU A CA 1
ATOM 2079 C C . LEU A 1 267 ? 0.540 -6.022 -16.284 1.00 94.81 267 LEU A C 1
ATOM 2081 O O . LEU A 1 267 ? -0.333 -6.166 -15.427 1.00 94.81 267 LEU A O 1
ATOM 2085 N N . PHE A 1 268 ? 0.308 -5.381 -17.435 1.00 96.62 268 PHE A N 1
ATOM 2086 C CA . PHE A 1 268 ? -0.999 -4.850 -17.837 1.00 96.62 268 PHE A CA 1
ATOM 2087 C C . PHE A 1 268 ? -2.071 -5.937 -17.899 1.00 96.62 268 PHE A C 1
ATOM 2089 O O . PHE A 1 268 ? -3.127 -5.798 -17.282 1.00 96.62 268 PHE A O 1
ATOM 2096 N N . LEU A 1 269 ? -1.811 -7.029 -18.625 1.00 96.62 269 LEU A N 1
ATOM 2097 C CA . LEU A 1 269 ? -2.770 -8.128 -18.769 1.00 96.62 269 LEU A CA 1
ATOM 2098 C C . LEU A 1 269 ? -3.090 -8.767 -17.416 1.00 96.62 269 LEU A C 1
ATOM 2100 O O . LEU A 1 269 ? -4.237 -9.140 -17.159 1.00 96.62 269 LEU A O 1
ATOM 2104 N N . TRP A 1 270 ? -2.106 -8.829 -16.517 1.00 97.50 270 TRP A N 1
ATOM 2105 C CA . TRP A 1 270 ? -2.324 -9.308 -15.160 1.00 97.50 270 TRP A CA 1
ATOM 2106 C C . TRP A 1 270 ? -3.201 -8.350 -14.342 1.00 97.50 270 TRP A C 1
ATOM 2108 O O . TRP A 1 270 ? -4.166 -8.785 -13.705 1.00 97.50 270 TRP A O 1
ATOM 2118 N N . ALA A 1 271 ? -2.922 -7.045 -14.404 1.00 97.94 271 ALA A N 1
ATOM 2119 C CA . ALA A 1 271 ? -3.736 -6.015 -13.765 1.00 97.94 271 ALA A CA 1
ATOM 2120 C C . ALA A 1 271 ? -5.181 -6.023 -14.292 1.00 97.94 271 ALA A C 1
ATOM 2122 O O . ALA A 1 271 ? -6.129 -5.964 -13.506 1.00 97.94 271 ALA A O 1
ATOM 2123 N N . LEU A 1 272 ? -5.362 -6.171 -15.608 1.00 98.06 272 LEU A N 1
ATOM 2124 C CA . LEU A 1 272 ? -6.667 -6.294 -16.252 1.00 98.06 272 LEU A CA 1
ATOM 2125 C C . LEU A 1 272 ? -7.410 -7.547 -15.774 1.00 98.06 272 LEU A C 1
ATOM 2127 O O . LEU A 1 272 ? -8.577 -7.458 -15.397 1.00 98.06 272 LEU A O 1
ATOM 2131 N N . GLY A 1 273 ? -6.734 -8.697 -15.718 1.00 97.12 273 GLY A N 1
ATOM 2132 C CA . GLY A 1 273 ? -7.306 -9.934 -15.187 1.00 97.12 273 GLY A CA 1
ATOM 2133 C C . GLY A 1 273 ? -7.769 -9.790 -13.734 1.00 97.12 273 GLY A C 1
ATOM 2134 O O . GLY A 1 273 ? -8.873 -10.217 -13.393 1.00 97.12 273 GLY A O 1
ATOM 2135 N N . ALA A 1 274 ? -6.982 -9.118 -12.890 1.00 97.69 274 ALA A N 1
ATOM 2136 C CA . ALA A 1 274 ? -7.358 -8.825 -11.509 1.00 97.69 274 ALA A CA 1
ATOM 2137 C C . ALA A 1 274 ? -8.554 -7.863 -11.402 1.00 97.69 274 ALA A C 1
ATOM 2139 O O . ALA A 1 274 ? -9.441 -8.080 -10.574 1.00 97.69 274 ALA A O 1
ATOM 2140 N N . LEU A 1 275 ? -8.618 -6.831 -12.250 1.00 97.12 275 LEU A N 1
ATOM 2141 C CA . LEU A 1 275 ? -9.757 -5.910 -12.323 1.00 97.12 275 LEU A CA 1
ATOM 2142 C C . LEU A 1 275 ? -11.042 -6.629 -12.744 1.00 97.12 275 LEU A C 1
ATOM 2144 O O . LEU A 1 275 ? -12.073 -6.455 -12.097 1.00 97.12 275 LEU A O 1
ATOM 2148 N N . VAL A 1 276 ? -10.977 -7.470 -13.780 1.00 97.06 276 VAL A N 1
ATOM 2149 C CA . VAL A 1 276 ? -12.114 -8.285 -14.234 1.00 97.06 276 VAL A CA 1
ATOM 2150 C C . VAL A 1 276 ? -12.544 -9.253 -13.133 1.00 97.06 276 VAL A C 1
ATOM 2152 O O . VAL A 1 276 ? -13.724 -9.316 -12.790 1.00 97.06 276 VAL A O 1
ATOM 2155 N N . ALA A 1 277 ? -11.601 -9.957 -12.504 1.00 94.88 277 ALA A N 1
ATOM 2156 C CA . ALA A 1 277 ? -11.903 -10.867 -11.403 1.00 94.88 277 ALA A CA 1
ATOM 2157 C C . ALA A 1 277 ? -12.546 -10.137 -10.212 1.00 94.88 277 ALA A C 1
ATOM 2159 O O . ALA A 1 277 ? -13.481 -10.654 -9.593 1.00 94.88 277 ALA A O 1
ATOM 2160 N N . TRP A 1 278 ? -12.093 -8.918 -9.909 1.00 94.62 278 TRP A N 1
ATOM 2161 C CA . TRP A 1 278 ? -12.695 -8.091 -8.872 1.00 94.62 278 TRP A CA 1
ATOM 2162 C C . TRP A 1 278 ? -14.102 -7.617 -9.249 1.00 94.62 278 TRP A C 1
ATOM 2164 O O . TRP A 1 278 ? -15.004 -7.737 -8.421 1.00 94.62 278 TRP A O 1
ATOM 2174 N N . ALA A 1 279 ? -14.319 -7.162 -10.484 1.00 93.19 279 ALA A N 1
ATOM 2175 C CA . ALA A 1 279 ? -15.627 -6.728 -10.977 1.00 93.19 279 ALA A CA 1
ATOM 2176 C C . ALA A 1 279 ? -16.670 -7.860 -10.967 1.00 93.19 279 ALA A C 1
ATOM 2178 O O . ALA A 1 279 ? -17.850 -7.617 -10.714 1.00 93.19 279 ALA A O 1
ATOM 2179 N N . LEU A 1 280 ? -16.239 -9.104 -11.197 1.00 91.56 280 LEU A N 1
ATOM 2180 C CA . LEU A 1 280 ? -17.116 -10.275 -11.180 1.00 91.56 280 LEU A CA 1
ATOM 2181 C C . LEU A 1 280 ? -17.412 -10.777 -9.756 1.00 91.56 280 LEU A C 1
ATOM 2183 O O . LEU A 1 280 ? -18.542 -11.158 -9.461 1.00 91.56 280 LEU A O 1
ATOM 2187 N N . GLN A 1 281 ? -16.420 -10.787 -8.860 1.00 87.81 281 GLN A N 1
ATOM 2188 C CA . GLN A 1 281 ? -16.531 -11.473 -7.560 1.00 87.81 281 GLN A CA 1
ATOM 2189 C C . GLN A 1 281 ? -16.721 -10.538 -6.363 1.00 87.81 281 GLN A C 1
ATOM 2191 O O . GLN A 1 281 ? -17.169 -10.981 -5.305 1.00 87.81 281 GLN A O 1
ATOM 2196 N N . TRP A 1 282 ? -16.330 -9.267 -6.486 1.00 87.25 282 TRP A N 1
ATOM 2197 C CA . TRP A 1 282 ? -16.338 -8.272 -5.406 1.00 87.25 282 TRP A CA 1
ATOM 2198 C C . TRP A 1 282 ? -15.600 -8.722 -4.136 1.00 87.25 282 TRP A C 1
ATOM 2200 O O . TRP A 1 282 ? -15.886 -8.255 -3.030 1.00 87.25 282 TRP A O 1
ATOM 2210 N N . SER A 1 283 ? -14.643 -9.640 -4.278 1.00 89.44 283 SER A N 1
ATOM 2211 C CA . SER A 1 283 ? -13.922 -10.229 -3.156 1.00 89.44 283 SER A CA 1
ATOM 2212 C C . SER A 1 283 ? -12.670 -9.419 -2.809 1.00 89.44 283 SER A C 1
ATOM 2214 O O . SER A 1 283 ? -12.021 -8.810 -3.662 1.00 89.44 283 SER A O 1
ATOM 2216 N N . ALA A 1 284 ? -12.329 -9.399 -1.519 1.00 90.56 284 ALA A N 1
ATOM 2217 C CA . ALA A 1 284 ? -11.214 -8.605 -1.012 1.00 90.56 284 ALA A CA 1
ATOM 2218 C C . ALA A 1 284 ? -9.840 -9.011 -1.590 1.00 90.56 284 ALA A C 1
ATOM 2220 O O . ALA A 1 284 ? -9.054 -8.106 -1.855 1.00 90.56 284 ALA A O 1
ATOM 2221 N N . PRO A 1 285 ? -9.535 -10.304 -1.840 1.00 92.06 285 PRO A N 1
ATOM 2222 C CA . PRO A 1 285 ? -8.280 -10.685 -2.493 1.00 92.06 285 PRO A CA 1
ATOM 2223 C C . PRO A 1 285 ? -8.155 -10.157 -3.924 1.00 92.06 285 PRO A C 1
ATOM 2225 O O . PRO A 1 285 ? -7.090 -9.685 -4.300 1.00 92.06 285 PRO A O 1
ATOM 2228 N N . GLN A 1 286 ? -9.241 -10.167 -4.704 1.00 94.94 286 GLN A N 1
ATOM 2229 C CA . GLN A 1 286 ? -9.216 -9.642 -6.075 1.00 94.94 286 GLN A CA 1
ATOM 2230 C C . GLN A 1 286 ? -9.025 -8.125 -6.085 1.00 94.94 286 GLN A C 1
ATOM 2232 O O . GLN A 1 286 ? -8.226 -7.601 -6.856 1.00 94.94 286 GLN A O 1
ATOM 2237 N N . ALA A 1 287 ? -9.681 -7.427 -5.153 1.00 93.75 287 ALA A N 1
ATOM 2238 C CA . ALA A 1 287 ? -9.433 -6.008 -4.936 1.00 93.75 287 ALA A CA 1
ATOM 2239 C C . ALA A 1 287 ? -7.970 -5.732 -4.553 1.00 93.75 287 ALA A C 1
ATOM 2241 O O . ALA A 1 287 ? -7.416 -4.726 -4.977 1.00 93.75 287 ALA A O 1
ATOM 2242 N N . ALA A 1 288 ? -7.346 -6.619 -3.767 1.00 94.44 288 ALA A N 1
ATOM 2243 C CA . ALA A 1 288 ? -5.940 -6.512 -3.385 1.00 94.44 288 ALA A CA 1
ATOM 2244 C C . ALA A 1 288 ? -5.016 -6.619 -4.602 1.00 94.44 288 ALA A C 1
ATOM 2246 O O . ALA A 1 288 ? -4.149 -5.770 -4.778 1.00 94.44 288 ALA A O 1
ATOM 2247 N N . PHE A 1 289 ? -5.236 -7.626 -5.457 1.00 96.38 289 PHE A N 1
ATOM 2248 C CA . PHE A 1 289 ? -4.485 -7.777 -6.702 1.00 96.38 289 PHE A CA 1
ATOM 2249 C C . PHE A 1 289 ? -4.646 -6.549 -7.593 1.00 96.38 289 PHE A C 1
ATOM 2251 O O . PHE A 1 289 ? -3.645 -5.984 -8.014 1.00 96.38 289 PHE A O 1
ATOM 2258 N N . ALA A 1 290 ? -5.875 -6.079 -7.818 1.00 96.62 290 ALA A N 1
ATOM 2259 C CA . ALA A 1 290 ? -6.114 -4.880 -8.617 1.00 96.62 290 ALA A CA 1
ATOM 2260 C C . ALA A 1 290 ? -5.422 -3.639 -8.020 1.00 96.62 290 ALA A C 1
ATOM 2262 O O . ALA A 1 290 ? -4.779 -2.882 -8.744 1.00 96.62 290 ALA A O 1
ATOM 2263 N N . ALA A 1 291 ? -5.500 -3.459 -6.699 1.00 95.81 291 ALA A N 1
ATOM 2264 C CA . ALA A 1 291 ? -4.908 -2.324 -5.993 1.00 95.81 291 ALA A CA 1
ATOM 2265 C C . ALA A 1 291 ? -3.371 -2.303 -6.020 1.00 95.81 291 ALA A C 1
ATOM 2267 O O . ALA A 1 291 ? -2.780 -1.241 -5.860 1.00 95.81 291 ALA A O 1
ATOM 2268 N N . VAL A 1 292 ? -2.720 -3.452 -6.217 1.00 96.44 292 VAL A N 1
ATOM 2269 C CA . VAL A 1 292 ? -1.256 -3.545 -6.342 1.00 96.44 292 VAL A CA 1
ATOM 2270 C C . VAL A 1 292 ? -0.824 -3.507 -7.807 1.00 96.44 292 VAL A C 1
ATOM 2272 O O . VAL A 1 292 ? 0.063 -2.739 -8.170 1.00 96.44 292 VAL A O 1
ATOM 2275 N N . LEU A 1 293 ? -1.460 -4.311 -8.660 1.00 97.56 293 LEU A N 1
ATOM 2276 C CA . LEU A 1 293 ? -1.038 -4.511 -10.045 1.00 97.56 293 LEU A CA 1
ATOM 2277 C C . LEU A 1 293 ? -1.323 -3.300 -10.932 1.00 97.56 293 LEU A C 1
ATOM 2279 O O . LEU A 1 293 ? -0.526 -3.016 -11.818 1.00 97.56 293 LEU A O 1
ATOM 2283 N N . VAL A 1 294 ? -2.416 -2.561 -10.699 1.00 96.94 294 VAL A N 1
ATOM 2284 C CA . VAL A 1 294 ? -2.733 -1.374 -11.511 1.00 96.94 294 VAL A CA 1
ATOM 2285 C C . VAL A 1 294 ? -1.699 -0.260 -11.300 1.00 96.94 294 VAL A C 1
ATOM 2287 O O . VAL A 1 294 ? -1.135 0.190 -12.298 1.00 96.94 294 VAL A O 1
ATOM 2290 N N . PRO A 1 295 ? -1.373 0.171 -10.061 1.00 96.00 295 PRO A N 1
ATOM 2291 C CA . PRO A 1 295 ? -0.291 1.133 -9.861 1.00 96.00 295 PRO A CA 1
ATOM 2292 C C . PRO A 1 295 ? 1.067 0.605 -10.334 1.00 96.00 295 PRO A C 1
ATOM 2294 O O . PRO A 1 295 ? 1.813 1.357 -10.952 1.00 96.00 295 PRO A O 1
ATOM 2297 N N . ALA A 1 296 ? 1.373 -0.679 -10.104 1.00 95.31 296 ALA A N 1
ATOM 2298 C CA . ALA A 1 296 ? 2.626 -1.277 -10.563 1.00 95.31 296 ALA A CA 1
ATOM 2299 C C . ALA A 1 296 ? 2.767 -1.219 -12.092 1.00 95.31 296 ALA A C 1
ATOM 2301 O O . ALA A 1 296 ? 3.820 -0.829 -12.589 1.00 95.31 296 ALA A O 1
ATOM 2302 N N . TRP A 1 297 ? 1.705 -1.545 -12.837 1.00 95.69 297 TRP A N 1
ATOM 2303 C CA . TRP A 1 297 ? 1.686 -1.422 -14.293 1.00 95.69 297 TRP A CA 1
ATOM 2304 C C . TRP A 1 297 ? 1.897 0.023 -14.750 1.00 95.69 297 TRP A C 1
ATOM 2306 O O . TRP A 1 297 ? 2.739 0.258 -15.608 1.00 95.69 297 TRP A O 1
ATOM 2316 N N . LEU A 1 298 ? 1.179 0.991 -14.174 1.00 94.06 298 LEU A N 1
ATOM 2317 C CA . LEU A 1 298 ? 1.299 2.398 -14.575 1.00 94.06 298 LEU A CA 1
ATOM 2318 C C . LEU A 1 298 ? 2.715 2.943 -14.361 1.00 94.06 298 LEU A C 1
ATOM 2320 O O . LEU A 1 298 ? 3.238 3.649 -15.220 1.00 94.06 298 LEU A O 1
ATOM 2324 N N . VAL A 1 299 ? 3.342 2.592 -13.236 1.00 93.50 299 VAL A N 1
ATOM 2325 C CA . VAL A 1 299 ? 4.724 2.981 -12.929 1.00 93.50 299 VAL A CA 1
ATOM 2326 C C . VAL A 1 299 ? 5.707 2.291 -13.872 1.00 93.50 299 VAL A C 1
ATOM 2328 O O . VAL A 1 299 ? 6.603 2.945 -14.395 1.00 93.50 299 VAL A O 1
ATOM 2331 N N . ALA A 1 300 ? 5.519 0.998 -14.141 1.00 92.38 300 ALA A N 1
ATOM 2332 C CA . ALA A 1 300 ? 6.352 0.242 -15.071 1.00 92.38 300 ALA A CA 1
ATOM 2333 C C . ALA A 1 300 ? 6.267 0.785 -16.509 1.00 92.38 300 ALA A C 1
ATOM 2335 O O . ALA A 1 300 ? 7.286 1.018 -17.152 1.00 92.38 300 ALA A O 1
ATOM 2336 N N . GLU A 1 301 ? 5.054 1.046 -16.996 1.00 91.75 301 GLU A N 1
ATOM 2337 C CA . GLU A 1 301 ? 4.804 1.625 -18.318 1.00 91.75 301 GLU A CA 1
ATOM 2338 C C . GLU A 1 301 ? 5.440 3.011 -18.445 1.00 91.75 301 GLU A C 1
ATOM 2340 O O . GLU A 1 301 ? 6.062 3.336 -19.454 1.00 91.75 301 GLU A O 1
ATOM 2345 N N . ARG A 1 302 ? 5.323 3.830 -17.397 1.00 89.88 302 ARG A N 1
ATOM 2346 C CA . ARG A 1 302 ? 5.955 5.146 -17.339 1.00 89.88 302 ARG A CA 1
ATOM 2347 C C . ARG A 1 302 ? 7.479 5.040 -17.354 1.00 89.88 302 ARG A C 1
ATOM 2349 O O . ARG A 1 302 ? 8.102 5.768 -18.119 1.00 89.88 302 ARG A O 1
ATOM 2356 N N . ALA A 1 303 ? 8.057 4.120 -16.584 1.00 89.00 303 ALA A N 1
ATOM 2357 C CA . ALA A 1 303 ? 9.498 3.893 -16.543 1.00 89.00 303 ALA A CA 1
ATOM 2358 C C . ALA A 1 303 ? 10.071 3.507 -17.918 1.00 89.00 303 ALA A C 1
ATOM 2360 O O . ALA A 1 303 ? 11.139 3.983 -18.277 1.00 89.00 303 ALA A O 1
ATOM 2361 N N . VAL A 1 304 ? 9.344 2.709 -18.711 1.00 88.75 304 VAL A N 1
ATOM 2362 C CA . VAL A 1 304 ? 9.756 2.333 -20.079 1.00 88.75 304 VAL A CA 1
ATOM 2363 C C . VAL A 1 304 ? 9.574 3.473 -21.088 1.00 88.75 304 VAL A C 1
ATOM 2365 O O . VAL A 1 304 ? 10.318 3.557 -22.059 1.00 88.75 304 VAL A O 1
ATOM 2368 N N . ARG A 1 305 ? 8.590 4.358 -20.880 1.00 86.75 305 ARG A N 1
ATOM 2369 C CA . ARG A 1 305 ? 8.348 5.523 -21.754 1.00 86.75 305 ARG A CA 1
ATOM 2370 C C . ARG A 1 305 ? 9.292 6.693 -21.506 1.00 86.75 305 ARG A C 1
ATOM 2372 O O . ARG A 1 305 ? 9.329 7.607 -22.329 1.00 86.75 305 ARG A O 1
ATOM 2379 N N . LEU A 1 306 ? 9.975 6.721 -20.365 1.00 85.06 306 LEU A N 1
ATOM 2380 C CA . LEU A 1 306 ? 11.020 7.704 -20.117 1.00 85.06 306 LEU A CA 1
ATOM 2381 C C . LEU A 1 306 ? 12.193 7.436 -21.061 1.00 85.06 306 LEU A C 1
ATOM 2383 O O . LEU A 1 306 ? 12.555 6.290 -21.318 1.00 85.06 306 LEU A O 1
ATOM 2387 N N . GLU A 1 307 ? 12.777 8.509 -21.591 1.00 79.69 307 GLU A N 1
ATOM 2388 C CA . GLU A 1 307 ? 14.021 8.411 -22.353 1.00 79.69 307 GLU A CA 1
ATOM 2389 C C . GLU A 1 307 ? 15.129 7.817 -21.453 1.00 79.69 307 GLU A C 1
ATOM 2391 O O . GLU A 1 307 ? 15.019 7.856 -20.223 1.00 79.69 307 GLU A O 1
ATOM 2396 N N . PRO A 1 308 ? 16.211 7.258 -22.017 1.00 82.00 308 PRO A N 1
ATOM 2397 C CA . PRO A 1 308 ? 17.372 6.890 -21.217 1.00 82.00 308 PRO A CA 1
ATOM 2398 C C . PRO A 1 308 ? 17.821 8.083 -20.361 1.00 82.00 308 PRO A C 1
ATOM 2400 O O . PRO A 1 308 ? 17.994 9.197 -20.862 1.00 82.00 308 PRO A O 1
ATOM 2403 N N . GLY A 1 309 ? 17.939 7.859 -19.057 1.00 83.88 309 GLY A N 1
ATOM 2404 C CA . GLY A 1 309 ? 18.150 8.910 -18.070 1.00 83.88 309 GLY A CA 1
ATOM 2405 C C . GLY A 1 309 ? 18.556 8.345 -16.718 1.00 83.88 309 GLY A C 1
ATOM 2406 O O . GLY A 1 309 ? 18.612 7.129 -16.528 1.00 83.88 309 GLY A O 1
ATOM 2407 N N . ALA A 1 310 ? 18.835 9.238 -15.777 1.00 83.31 310 ALA A N 1
ATOM 2408 C CA . ALA A 1 310 ? 19.176 8.897 -14.402 1.00 83.31 310 ALA A CA 1
ATOM 2409 C C . ALA A 1 310 ? 18.245 9.623 -13.429 1.00 83.31 310 ALA A C 1
ATOM 2411 O O . ALA A 1 310 ? 17.656 10.642 -13.774 1.00 83.31 310 ALA A O 1
ATOM 2412 N N . GLY A 1 311 ? 18.123 9.104 -12.208 1.00 87.44 311 GLY A N 1
ATOM 2413 C CA . GLY A 1 311 ? 17.236 9.645 -11.178 1.00 87.44 311 GLY A CA 1
ATOM 2414 C C . GLY A 1 311 ? 15.850 9.001 -11.176 1.00 87.44 311 GLY A C 1
ATOM 2415 O O . GLY A 1 311 ? 15.621 7.952 -11.782 1.00 87.44 311 GLY A O 1
ATOM 2416 N N . VAL A 1 312 ? 14.931 9.623 -10.445 1.00 90.19 312 VAL A N 1
ATOM 2417 C CA . VAL A 1 312 ? 13.641 9.037 -10.077 1.00 90.19 312 VAL A CA 1
ATOM 2418 C C . VAL A 1 312 ? 12.465 9.849 -10.628 1.00 90.19 312 VAL A C 1
ATOM 2420 O O . VAL A 1 312 ? 12.435 11.075 -10.523 1.00 90.19 312 VAL A O 1
ATOM 2423 N N . ASP A 1 313 ? 11.476 9.166 -11.218 1.00 91.19 313 ASP A N 1
ATOM 2424 C CA . ASP A 1 313 ? 10.300 9.818 -11.805 1.00 91.19 313 ASP A CA 1
ATOM 2425 C C . ASP A 1 313 ? 9.359 10.389 -10.739 1.00 91.19 313 ASP A C 1
ATOM 2427 O O . ASP A 1 313 ? 8.674 9.667 -10.004 1.00 91.19 313 ASP A O 1
ATOM 2431 N N . LEU A 1 314 ? 9.284 11.716 -10.709 1.00 90.56 314 LEU A N 1
ATOM 2432 C CA . LEU A 1 314 ? 8.475 12.461 -9.758 1.00 90.56 314 LEU A CA 1
ATOM 2433 C C . LEU A 1 314 ? 6.977 12.205 -9.920 1.00 90.56 314 LEU A C 1
ATOM 2435 O O . LEU A 1 314 ? 6.284 12.039 -8.916 1.00 90.56 314 LEU A O 1
ATOM 2439 N N . ALA A 1 315 ? 6.475 12.106 -11.153 1.00 91.94 315 ALA A N 1
ATOM 2440 C CA . ALA A 1 315 ? 5.049 11.883 -11.387 1.00 91.94 315 ALA A CA 1
ATOM 2441 C C . ALA A 1 315 ? 4.609 10.518 -10.832 1.00 91.94 315 ALA A C 1
ATOM 2443 O O . ALA A 1 315 ? 3.607 10.417 -10.117 1.00 91.94 315 ALA A O 1
ATOM 2444 N N . ALA A 1 316 ? 5.393 9.466 -11.093 1.00 94.06 316 ALA A N 1
ATOM 2445 C CA . ALA A 1 316 ? 5.163 8.141 -10.527 1.00 94.06 316 ALA A CA 1
ATOM 2446 C C . ALA A 1 316 ? 5.193 8.163 -8.989 1.00 94.06 316 ALA A C 1
ATOM 2448 O O . ALA A 1 316 ? 4.314 7.584 -8.340 1.00 94.06 316 ALA A O 1
ATOM 2449 N N . ALA A 1 317 ? 6.159 8.868 -8.395 1.00 94.25 317 ALA A N 1
ATOM 2450 C CA . ALA A 1 317 ? 6.314 8.936 -6.948 1.00 94.25 317 ALA A CA 1
ATOM 2451 C C . ALA A 1 317 ? 5.181 9.697 -6.240 1.00 94.25 317 ALA A C 1
ATOM 2453 O O . ALA A 1 317 ? 4.664 9.242 -5.210 1.00 94.25 317 ALA A O 1
ATOM 2454 N N . GLN A 1 318 ? 4.729 10.808 -6.824 1.00 94.12 318 GLN A N 1
ATOM 2455 C CA . GLN A 1 318 ? 3.554 11.551 -6.366 1.00 94.12 318 GLN A CA 1
ATOM 2456 C C . GLN A 1 318 ? 2.293 10.686 -6.441 1.00 94.12 318 GLN A C 1
ATOM 2458 O O . GLN A 1 318 ? 1.549 10.587 -5.461 1.00 94.12 318 GLN A O 1
ATOM 2463 N N . GLY A 1 319 ? 2.076 10.017 -7.578 1.00 95.06 319 GLY A N 1
ATOM 2464 C CA . GLY A 1 319 ? 0.902 9.177 -7.797 1.00 95.06 319 GLY A CA 1
ATOM 2465 C C . GLY A 1 319 ? 0.831 7.999 -6.830 1.00 95.06 319 GLY A C 1
ATOM 2466 O O . GLY A 1 319 ? -0.218 7.761 -6.228 1.00 95.06 319 GLY A O 1
ATOM 2467 N N . LEU A 1 320 ? 1.952 7.304 -6.608 1.00 96.06 320 LEU A N 1
ATOM 2468 C CA . LEU A 1 320 ? 2.035 6.221 -5.626 1.00 96.06 320 LEU A CA 1
ATOM 2469 C C . LEU A 1 320 ? 1.791 6.718 -4.201 1.00 96.06 320 LEU A C 1
ATOM 2471 O O . LEU A 1 320 ? 1.036 6.088 -3.463 1.00 96.06 320 LEU A O 1
ATOM 2475 N N . THR A 1 321 ? 2.375 7.855 -3.815 1.00 95.00 321 THR A N 1
ATOM 2476 C CA . THR A 1 321 ? 2.188 8.416 -2.467 1.00 95.00 321 THR A CA 1
ATOM 2477 C C . THR A 1 321 ? 0.733 8.795 -2.224 1.00 95.00 321 THR A C 1
ATOM 2479 O O . THR A 1 321 ? 0.149 8.430 -1.199 1.00 95.00 321 THR A O 1
ATOM 2482 N N . LEU A 1 322 ? 0.110 9.471 -3.190 1.00 94.62 322 LEU A N 1
ATOM 2483 C CA . LEU A 1 322 ? -1.292 9.851 -3.099 1.00 94.62 322 LEU A CA 1
ATOM 2484 C C . LEU A 1 322 ? -2.203 8.615 -3.075 1.00 94.62 322 LEU A C 1
ATOM 2486 O O . LEU A 1 322 ? -3.137 8.563 -2.273 1.00 94.62 322 LEU A O 1
ATOM 2490 N N . MET A 1 323 ? -1.900 7.587 -3.875 1.00 96.19 323 MET A N 1
ATOM 2491 C CA . MET A 1 323 ? -2.633 6.318 -3.870 1.00 96.19 323 MET A CA 1
ATOM 2492 C C . MET A 1 323 ? -2.515 5.587 -2.525 1.00 96.19 323 MET A C 1
ATOM 2494 O O . MET A 1 323 ? -3.535 5.167 -1.974 1.00 96.19 323 MET A O 1
ATOM 2498 N N . SER A 1 324 ? -1.312 5.498 -1.946 1.00 95.19 324 SER A N 1
ATOM 2499 C CA . SER A 1 324 ? -1.075 4.913 -0.617 1.00 95.19 324 SER A CA 1
ATOM 2500 C C . SER A 1 324 ? -1.910 5.602 0.463 1.00 95.19 324 SER A C 1
ATOM 2502 O O . SER A 1 324 ? -2.529 4.930 1.293 1.00 95.19 324 SER A O 1
ATOM 2504 N N . ILE A 1 325 ? -1.998 6.937 0.431 1.00 92.06 325 ILE A N 1
ATOM 2505 C CA . ILE A 1 325 ? -2.805 7.706 1.387 1.00 92.06 325 ILE A CA 1
ATOM 2506 C C . ILE A 1 325 ? -4.305 7.495 1.136 1.00 92.06 325 ILE A C 1
ATOM 2508 O O . ILE A 1 325 ? -5.053 7.260 2.086 1.00 92.06 325 ILE A O 1
ATOM 2512 N N . VAL A 1 326 ? -4.768 7.500 -0.118 1.00 92.62 326 VAL A N 1
ATOM 2513 C CA . VAL A 1 326 ? -6.172 7.198 -0.461 1.00 92.62 326 VAL A CA 1
ATOM 2514 C C . VAL A 1 326 ? -6.577 5.806 0.036 1.00 92.62 326 VAL A C 1
ATOM 2516 O O . VAL A 1 326 ? -7.639 5.647 0.644 1.00 92.62 326 VAL A O 1
ATOM 2519 N N . TYR A 1 327 ? -5.712 4.809 -0.148 1.00 94.06 327 TYR A N 1
ATOM 2520 C CA . TYR A 1 327 ? -5.891 3.454 0.367 1.00 94.06 327 TYR A CA 1
ATOM 2521 C C . TYR A 1 327 ? -5.927 3.409 1.890 1.00 94.06 327 TYR A C 1
ATOM 2523 O O . TYR A 1 327 ? -6.880 2.868 2.456 1.00 94.06 327 TYR A O 1
ATOM 2531 N N . LEU A 1 328 ? -4.960 4.037 2.561 1.00 90.81 328 LEU A N 1
ATOM 2532 C CA . LEU A 1 328 ? -4.894 4.121 4.020 1.00 90.81 328 LEU A CA 1
ATOM 2533 C C . LEU A 1 328 ? -6.181 4.724 4.606 1.00 90.81 328 LEU A C 1
ATOM 2535 O O . LEU A 1 328 ? -6.734 4.227 5.592 1.00 90.81 328 LEU A O 1
ATOM 2539 N N . LEU A 1 329 ? -6.697 5.763 3.952 1.00 87.06 329 LEU A N 1
ATOM 2540 C CA . LEU A 1 329 ? -7.878 6.512 4.369 1.00 87.06 329 LEU A CA 1
ATOM 2541 C C . LEU A 1 329 ? -9.205 5.916 3.863 1.00 87.06 329 LEU A C 1
ATOM 2543 O O . LEU A 1 329 ? -10.277 6.416 4.220 1.00 87.06 329 LEU A O 1
ATOM 2547 N N . ALA A 1 330 ? -9.179 4.789 3.140 1.00 84.81 330 ALA A N 1
ATOM 2548 C CA . ALA A 1 330 ? -10.379 4.087 2.667 1.00 84.81 330 ALA A CA 1
ATOM 2549 C C . ALA A 1 330 ? -11.334 3.666 3.810 1.00 84.81 330 ALA A C 1
ATOM 2551 O O . ALA A 1 330 ? -12.524 3.412 3.583 1.00 84.81 330 ALA A O 1
ATOM 2552 N N . ARG A 1 331 ? -10.822 3.604 5.052 1.00 76.12 331 ARG A N 1
ATOM 2553 C CA . ARG A 1 331 ? -11.538 3.234 6.289 1.00 76.12 331 ARG A CA 1
ATOM 2554 C C . ARG A 1 331 ? -11.738 4.364 7.303 1.00 76.12 331 ARG A C 1
ATOM 2556 O O . ARG A 1 331 ? -12.031 4.084 8.466 1.00 76.12 331 ARG A O 1
ATOM 2563 N N . LEU A 1 332 ? -11.596 5.627 6.915 1.00 64.00 332 LEU A N 1
ATOM 2564 C CA . LEU A 1 332 ? -11.932 6.734 7.813 1.00 64.00 332 LEU A CA 1
ATOM 2565 C C . LEU A 1 332 ? -13.403 6.609 8.298 1.00 64.00 332 LEU A C 1
ATOM 2567 O O . LEU A 1 332 ? -14.292 6.404 7.464 1.00 64.00 332 LEU A O 1
ATOM 2571 N N . PRO A 1 333 ? -13.681 6.714 9.613 1.00 55.56 333 PRO A N 1
ATOM 2572 C CA . PRO A 1 333 ? -15.047 6.736 10.135 1.00 55.56 333 PRO A CA 1
ATOM 2573 C C . PRO A 1 333 ? -15.830 7.877 9.476 1.00 55.56 333 PRO A C 1
ATOM 2575 O O . PRO A 1 333 ? -15.281 8.967 9.302 1.00 55.56 333 PRO A O 1
ATOM 2578 N N . ALA A 1 334 ? -17.076 7.623 9.072 1.00 52.41 334 ALA A N 1
ATOM 2579 C CA . ALA A 1 334 ? -17.962 8.703 8.640 1.00 52.41 334 ALA A CA 1
ATOM 2580 C C . ALA A 1 334 ? -18.234 9.622 9.850 1.00 52.41 334 ALA A C 1
ATOM 2582 O O . ALA A 1 334 ? -18.329 9.090 10.960 1.00 52.41 334 ALA A O 1
ATOM 2583 N N . PRO A 1 335 ? -18.357 10.949 9.667 1.00 47.09 335 PRO A N 1
ATOM 2584 C CA . PRO A 1 335 ? -18.502 11.906 10.768 1.00 47.09 335 PRO A CA 1
ATOM 2585 C C . PRO A 1 335 ? -19.630 11.590 11.770 1.00 47.09 335 PRO A C 1
ATOM 2587 O O . PRO A 1 335 ? -19.449 11.849 12.953 1.00 47.09 335 PRO A O 1
ATOM 2590 N N . ASP A 1 336 ? -20.720 10.939 11.334 1.00 44.44 336 ASP A N 1
ATOM 2591 C CA . ASP A 1 336 ? -21.973 10.851 12.111 1.00 44.44 336 ASP A CA 1
ATOM 2592 C C . ASP A 1 336 ? -22.551 9.435 12.310 1.00 44.44 336 ASP A C 1
ATOM 2594 O O . ASP A 1 336 ? -23.747 9.282 12.555 1.00 44.44 336 ASP A O 1
ATOM 2598 N N . VAL A 1 337 ? -21.761 8.361 12.190 1.00 47.09 337 VAL A N 1
ATOM 2599 C CA . VAL A 1 337 ? -22.316 6.995 12.318 1.00 47.09 337 VAL A CA 1
ATOM 2600 C C . VAL A 1 337 ? -21.758 6.285 13.544 1.00 47.09 337 VAL A C 1
ATOM 2602 O O . VAL A 1 337 ? -20.595 5.890 13.570 1.00 47.09 337 VAL A O 1
ATOM 2605 N N . ASP A 1 338 ? -22.621 6.104 14.544 1.00 44.16 338 ASP A N 1
ATOM 2606 C CA . ASP A 1 338 ? -22.378 5.279 15.725 1.00 44.16 338 ASP A CA 1
ATOM 2607 C C . ASP A 1 338 ? -22.053 3.833 15.279 1.00 44.16 338 ASP A C 1
ATOM 2609 O O . ASP A 1 338 ? -22.872 3.145 14.662 1.00 44.16 338 ASP A O 1
ATOM 2613 N N . ASP A 1 339 ? -20.819 3.380 15.536 1.00 49.88 339 ASP A N 1
ATOM 2614 C CA . ASP A 1 339 ? -20.245 2.102 15.059 1.00 49.88 339 ASP A CA 1
ATOM 2615 C C . ASP A 1 339 ? -20.954 0.857 15.643 1.00 49.88 339 ASP A C 1
ATOM 2617 O O . ASP A 1 339 ? -20.619 -0.282 15.314 1.00 49.88 339 ASP A O 1
ATOM 2621 N N . THR A 1 340 ? -21.947 1.051 16.510 1.00 45.25 340 THR A N 1
ATOM 2622 C CA . THR A 1 340 ? -22.606 -0.003 17.287 1.00 45.25 340 THR A CA 1
ATOM 2623 C C . THR A 1 340 ? -23.606 -0.842 16.481 1.00 45.25 340 THR A C 1
ATOM 2625 O O . THR A 1 340 ? -23.903 -1.963 16.891 1.00 45.25 340 THR A O 1
ATOM 2628 N N . HIS A 1 341 ? -24.087 -0.369 15.320 1.00 42.72 341 HIS A N 1
ATOM 2629 C CA . HIS A 1 341 ? -25.191 -1.020 14.585 1.00 42.72 341 HIS A CA 1
ATOM 2630 C C . HIS A 1 341 ? -24.940 -1.301 13.091 1.00 42.72 341 HIS A C 1
ATOM 2632 O O . HIS A 1 341 ? -25.854 -1.719 12.372 1.00 42.72 341 HIS A O 1
ATOM 2638 N N . ARG A 1 342 ? -23.718 -1.118 12.575 1.00 45.94 342 ARG A N 1
ATOM 2639 C CA . ARG A 1 342 ? -23.459 -1.333 11.143 1.00 45.94 342 ARG A CA 1
ATOM 2640 C C . ARG A 1 342 ? -23.325 -2.825 10.820 1.00 45.94 342 ARG A C 1
ATOM 2642 O O . ARG A 1 342 ? -22.318 -3.450 11.147 1.00 45.94 342 ARG A O 1
ATOM 2649 N N . ARG A 1 343 ? -24.313 -3.395 10.115 1.00 43.59 343 ARG A N 1
ATOM 2650 C CA . ARG A 1 343 ? -24.149 -4.701 9.450 1.00 43.59 343 ARG A CA 1
ATOM 2651 C C . ARG A 1 343 ? -22.904 -4.640 8.548 1.00 43.59 343 ARG A C 1
ATOM 2653 O O . ARG A 1 343 ? -22.763 -3.662 7.811 1.00 43.59 343 ARG A O 1
ATOM 2660 N N . PRO A 1 344 ? -22.006 -5.640 8.582 1.00 51.56 344 PRO A N 1
ATOM 2661 C CA . PRO A 1 344 ? -20.842 -5.660 7.707 1.00 51.56 344 PRO A CA 1
ATOM 2662 C C . PRO A 1 344 ? -21.301 -5.717 6.243 1.00 51.56 344 PRO A C 1
ATOM 2664 O O . PRO A 1 344 ? -21.792 -6.740 5.775 1.00 51.56 344 PRO A O 1
ATOM 2667 N N . ASP A 1 345 ? -21.156 -4.603 5.524 1.00 58.09 345 ASP A N 1
ATOM 2668 C CA . ASP A 1 345 ? -21.307 -4.550 4.067 1.00 58.09 345 ASP A CA 1
ATOM 2669 C C . ASP A 1 345 ? -20.176 -5.373 3.421 1.00 58.09 345 ASP A C 1
ATOM 2671 O O . ASP A 1 345 ? -19.047 -5.377 3.924 1.00 58.09 345 ASP A O 1
ATOM 2675 N N . ARG A 1 346 ? -20.450 -6.037 2.291 1.00 57.97 346 ARG A N 1
ATOM 2676 C CA . ARG A 1 346 ? -19.457 -6.724 1.447 1.00 57.97 346 ARG A CA 1
ATOM 2677 C C . ARG A 1 346 ? -18.253 -5.825 1.127 1.00 57.97 346 ARG A C 1
ATOM 2679 O O . ARG A 1 346 ? -17.124 -6.312 1.118 1.00 57.97 346 ARG A O 1
ATOM 2686 N N . THR A 1 347 ? -18.444 -4.508 0.992 1.00 69.31 347 THR A N 1
ATOM 2687 C CA . THR A 1 347 ? -17.341 -3.552 0.746 1.00 69.31 347 THR A CA 1
ATOM 2688 C C . THR A 1 347 ? -16.414 -3.329 1.950 1.00 69.31 347 THR A C 1
ATOM 2690 O O . THR A 1 347 ? -15.299 -2.822 1.802 1.00 69.31 347 THR A O 1
ATOM 2693 N N . THR A 1 348 ? -16.823 -3.745 3.152 1.00 76.88 348 THR A N 1
ATOM 2694 C CA . THR A 1 348 ? -16.068 -3.545 4.398 1.00 76.88 348 THR A CA 1
ATOM 2695 C C . THR A 1 348 ? -14.734 -4.289 4.363 1.00 76.88 348 THR A C 1
ATOM 2697 O O . THR A 1 348 ? -13.708 -3.744 4.783 1.00 76.88 348 THR A O 1
ATOM 2700 N N . ASN A 1 349 ? -14.716 -5.520 3.844 1.00 81.94 349 ASN A N 1
ATOM 2701 C CA . ASN A 1 349 ? -13.491 -6.316 3.735 1.00 81.94 349 ASN A CA 1
ATOM 2702 C C . ASN A 1 349 ? -12.531 -5.723 2.703 1.00 81.94 349 ASN A C 1
ATOM 2704 O O . ASN A 1 349 ? -11.354 -5.555 3.009 1.00 81.94 349 ASN A O 1
ATOM 2708 N N . THR A 1 350 ? -13.044 -5.293 1.550 1.00 86.94 350 THR A N 1
ATOM 2709 C CA . THR A 1 350 ? -12.261 -4.591 0.525 1.00 86.94 350 THR A CA 1
ATOM 2710 C C . THR A 1 350 ? -11.604 -3.336 1.084 1.00 86.94 350 THR A C 1
ATOM 2712 O O . THR A 1 350 ? -10.387 -3.204 1.032 1.00 86.94 350 THR A O 1
ATOM 2715 N N . ARG A 1 351 ? -12.370 -2.461 1.749 1.00 87.38 351 ARG A N 1
ATOM 2716 C CA . ARG A 1 351 ? -11.821 -1.259 2.401 1.00 87.38 351 ARG A CA 1
ATOM 2717 C C . ARG A 1 351 ? -10.771 -1.594 3.465 1.00 87.38 351 ARG A C 1
ATOM 2719 O O . ARG A 1 351 ? -9.877 -0.794 3.706 1.00 87.38 351 ARG A O 1
ATOM 2726 N N . ARG A 1 352 ? -10.873 -2.758 4.128 1.00 86.88 352 ARG A N 1
ATOM 2727 C CA . ARG A 1 352 ? -9.856 -3.231 5.090 1.00 86.88 352 ARG A CA 1
ATOM 2728 C C . ARG A 1 352 ? -8.543 -3.539 4.408 1.00 86.88 352 ARG A C 1
ATOM 2730 O O . ARG A 1 352 ? -7.506 -3.120 4.901 1.00 86.88 352 ARG A O 1
ATOM 2737 N N . VAL A 1 353 ? -8.616 -4.298 3.323 1.00 89.38 353 VAL A N 1
ATOM 2738 C CA . VAL A 1 353 ? -7.435 -4.711 2.580 1.00 89.38 353 VAL A CA 1
ATOM 2739 C C . VAL A 1 353 ? -6.783 -3.497 1.936 1.00 89.38 353 VAL A C 1
ATOM 2741 O O . VAL A 1 353 ? -5.584 -3.337 2.097 1.00 89.38 353 VAL A O 1
ATOM 2744 N N . LEU A 1 354 ? -7.562 -2.580 1.351 1.00 93.00 354 LEU A N 1
ATOM 2745 C CA . LEU A 1 354 ? -7.042 -1.298 0.866 1.00 93.00 354 LEU A CA 1
ATOM 2746 C C . LEU A 1 354 ? -6.347 -0.513 1.986 1.00 93.00 354 LEU A C 1
ATOM 2748 O O . LEU A 1 354 ? -5.203 -0.125 1.827 1.00 93.00 354 LEU A O 1
ATOM 2752 N N . SER A 1 355 ? -6.975 -0.360 3.154 1.00 91.81 355 SER A N 1
ATOM 2753 C CA . SER A 1 355 ? -6.352 0.311 4.307 1.00 91.81 355 SER A CA 1
ATOM 2754 C C . SER A 1 355 ? -5.035 -0.331 4.748 1.00 91.81 355 SER A C 1
ATOM 2756 O O . SER A 1 355 ? -4.105 0.393 5.096 1.00 91.81 355 SER A O 1
ATOM 2758 N N . LEU A 1 356 ? -4.948 -1.662 4.735 1.00 90.69 356 LEU A N 1
ATOM 2759 C CA . LEU A 1 356 ? -3.720 -2.382 5.063 1.00 90.69 356 LEU A CA 1
ATOM 2760 C C . LEU A 1 356 ? -2.649 -2.171 3.988 1.00 90.69 356 LEU A C 1
ATOM 2762 O O . LEU A 1 356 ? -1.510 -1.868 4.326 1.00 90.69 356 LEU A O 1
ATOM 2766 N N . LEU A 1 357 ? -3.022 -2.290 2.713 1.00 93.94 357 LEU A N 1
ATOM 2767 C CA . LEU A 1 357 ? -2.126 -2.047 1.586 1.00 93.94 357 LEU A CA 1
ATOM 2768 C C . LEU A 1 357 ? -1.600 -0.615 1.604 1.00 93.94 357 LEU A C 1
ATOM 2770 O O . LEU A 1 357 ? -0.402 -0.431 1.482 1.00 93.94 357 LEU A O 1
ATOM 2774 N N . GLY A 1 358 ? -2.456 0.380 1.841 1.00 93.31 358 GLY A N 1
ATOM 2775 C CA . GLY A 1 358 ? -2.047 1.776 1.970 1.00 93.31 358 GLY A CA 1
ATOM 2776 C C . GLY A 1 358 ? -1.098 2.010 3.143 1.00 93.31 358 GLY A C 1
ATOM 2777 O O . GLY A 1 358 ? -0.118 2.724 2.988 1.00 93.31 358 GLY A O 1
ATOM 2778 N N . ALA A 1 359 ? -1.325 1.367 4.293 1.00 89.19 359 ALA A N 1
ATOM 2779 C CA . ALA A 1 359 ? -0.412 1.452 5.436 1.00 89.19 359 ALA A CA 1
ATOM 2780 C C . ALA A 1 359 ? 0.972 0.855 5.132 1.00 89.19 359 ALA A C 1
ATOM 2782 O O . ALA A 1 359 ? 1.983 1.440 5.508 1.00 89.19 359 ALA A O 1
ATOM 2783 N N . ILE A 1 360 ? 1.011 -0.293 4.448 1.00 90.69 360 ILE A N 1
ATOM 2784 C CA . ILE A 1 360 ? 2.258 -0.958 4.046 1.00 90.69 360 ILE A CA 1
ATOM 2785 C C . ILE A 1 360 ? 2.967 -0.148 2.955 1.00 90.69 360 ILE A C 1
ATOM 2787 O O . ILE A 1 360 ? 4.169 0.079 3.047 1.00 90.69 360 ILE A O 1
ATOM 2791 N N . ALA A 1 361 ? 2.224 0.303 1.944 1.00 94.44 361 ALA A N 1
ATOM 2792 C CA . ALA A 1 361 ? 2.747 1.008 0.780 1.00 94.44 361 ALA A CA 1
ATOM 2793 C C . ALA A 1 361 ? 3.166 2.449 1.086 1.00 94.44 361 ALA A C 1
ATOM 2795 O O . ALA A 1 361 ? 4.008 2.979 0.368 1.00 94.44 361 ALA A O 1
ATOM 2796 N N . LEU A 1 362 ? 2.643 3.064 2.158 1.00 93.19 362 LEU A N 1
ATOM 2797 C CA . LEU A 1 362 ? 2.997 4.430 2.550 1.00 93.19 362 LEU A CA 1
ATOM 2798 C C . LEU A 1 362 ? 4.509 4.598 2.710 1.00 93.19 362 LEU A C 1
ATOM 2800 O O . LEU A 1 362 ? 5.058 5.596 2.254 1.00 93.19 362 LEU A O 1
ATOM 2804 N N . PHE A 1 363 ? 5.177 3.617 3.322 1.00 91.50 363 PHE A N 1
ATOM 2805 C CA . PHE A 1 363 ? 6.619 3.669 3.522 1.00 91.50 363 PHE A CA 1
ATOM 2806 C C . PHE A 1 363 ? 7.419 3.708 2.212 1.00 91.50 363 PHE A C 1
ATOM 2808 O O . PHE A 1 363 ? 8.065 4.729 1.963 1.00 91.50 363 PHE A O 1
ATOM 2815 N N . PRO A 1 364 ? 7.364 2.678 1.347 1.00 94.56 364 PRO A N 1
ATOM 2816 C CA . PRO A 1 364 ? 8.105 2.705 0.094 1.00 94.56 364 PRO A CA 1
ATOM 2817 C C . PRO A 1 364 ? 7.655 3.845 -0.828 1.00 94.56 364 PRO A C 1
ATOM 2819 O O . PRO A 1 364 ? 8.498 4.403 -1.518 1.00 94.56 364 PRO A O 1
ATOM 2822 N N . SER A 1 365 ? 6.379 4.260 -0.820 1.00 95.25 365 SER A N 1
ATOM 2823 C CA . SER A 1 365 ? 5.941 5.389 -1.654 1.00 95.25 365 SER A CA 1
ATOM 2824 C C . SER A 1 365 ? 6.513 6.730 -1.194 1.00 95.25 365 SER A C 1
ATOM 2826 O O . SER A 1 365 ? 6.921 7.527 -2.028 1.00 95.25 365 SER A O 1
ATOM 2828 N N . VAL A 1 366 ? 6.587 6.976 0.121 1.00 93.38 366 VAL A N 1
ATOM 2829 C CA . VAL A 1 366 ? 7.179 8.212 0.658 1.00 93.38 366 VAL A CA 1
ATOM 2830 C C . VAL A 1 366 ? 8.690 8.230 0.454 1.00 93.38 366 VAL A C 1
ATOM 2832 O O . VAL A 1 366 ? 9.226 9.271 0.092 1.00 93.38 366 VAL A O 1
ATOM 2835 N N . ALA A 1 367 ? 9.370 7.095 0.636 1.00 92.12 367 ALA A N 1
ATOM 2836 C CA . ALA A 1 367 ? 10.791 6.981 0.310 1.00 92.12 367 ALA A CA 1
ATOM 2837 C C . ALA A 1 367 ? 11.038 7.246 -1.183 1.00 92.12 367 ALA A C 1
ATOM 2839 O O . ALA A 1 367 ? 11.942 7.991 -1.541 1.00 92.12 367 ALA A O 1
ATOM 2840 N N . TYR A 1 368 ? 10.179 6.717 -2.054 1.00 93.62 368 TYR A N 1
ATOM 2841 C CA . TYR A 1 368 ? 10.251 6.979 -3.487 1.00 93.62 368 TYR A CA 1
ATOM 2842 C C . TYR A 1 368 ? 9.994 8.457 -3.826 1.00 93.62 368 TYR A C 1
ATOM 2844 O O . TYR A 1 368 ? 10.716 9.024 -4.638 1.00 93.62 368 TYR A O 1
ATOM 2852 N N . LEU A 1 369 ? 9.032 9.114 -3.162 1.00 93.00 369 LEU A N 1
ATOM 2853 C CA . LEU A 1 369 ? 8.793 10.557 -3.302 1.00 93.00 369 LEU A CA 1
ATOM 2854 C C . LEU A 1 369 ? 9.981 11.384 -2.820 1.00 93.00 369 LEU A C 1
ATOM 2856 O O . LEU A 1 369 ? 10.349 12.344 -3.484 1.00 93.00 369 LEU A O 1
ATOM 2860 N N . PHE A 1 370 ? 10.593 11.005 -1.699 1.00 91.56 370 PHE A N 1
ATOM 2861 C CA . PHE A 1 370 ? 11.821 11.628 -1.228 1.00 91.56 370 PHE A CA 1
ATOM 2862 C C . PHE A 1 370 ? 12.916 11.559 -2.297 1.00 91.56 370 PHE A C 1
ATOM 2864 O O . PHE A 1 370 ? 13.433 12.595 -2.701 1.00 91.56 370 PHE A O 1
ATOM 2871 N N . LEU A 1 371 ? 13.211 10.355 -2.796 1.00 90.50 371 LEU A N 1
ATOM 2872 C CA . LEU A 1 371 ? 14.250 10.146 -3.803 1.00 90.50 371 LEU A CA 1
ATOM 2873 C C . LEU A 1 371 ? 13.938 10.891 -5.105 1.00 90.50 371 LEU A C 1
ATOM 2875 O O . LEU A 1 371 ? 14.851 11.389 -5.750 1.00 90.50 371 LEU A O 1
ATOM 2879 N N . ALA A 1 372 ? 12.663 11.024 -5.474 1.00 90.50 372 ALA A N 1
ATOM 2880 C CA . ALA A 1 372 ? 12.244 11.816 -6.628 1.00 90.50 372 ALA A CA 1
ATOM 2881 C C . ALA A 1 372 ? 12.430 13.328 -6.450 1.00 90.50 372 ALA A C 1
ATOM 2883 O O . ALA A 1 372 ? 12.622 14.034 -7.435 1.00 90.50 372 ALA A O 1
ATOM 2884 N N . LEU A 1 373 ? 12.347 13.831 -5.216 1.00 88.44 373 LEU A N 1
ATOM 2885 C CA . LEU A 1 373 ? 12.594 15.239 -4.898 1.00 88.44 373 LEU A CA 1
ATOM 2886 C C . LEU A 1 373 ? 14.092 15.537 -4.766 1.00 88.44 373 LEU A C 1
ATOM 2888 O O . LEU A 1 373 ? 14.526 16.616 -5.151 1.00 88.44 373 LEU A O 1
ATOM 2892 N N . ASP A 1 374 ? 14.861 14.593 -4.225 1.00 86.88 374 ASP A N 1
ATOM 2893 C CA . ASP A 1 374 ? 16.301 14.732 -3.987 1.00 86.88 374 ASP A CA 1
ATOM 2894 C C . ASP A 1 374 ? 17.129 14.442 -5.252 1.00 86.88 374 ASP A C 1
ATOM 2896 O O . ASP A 1 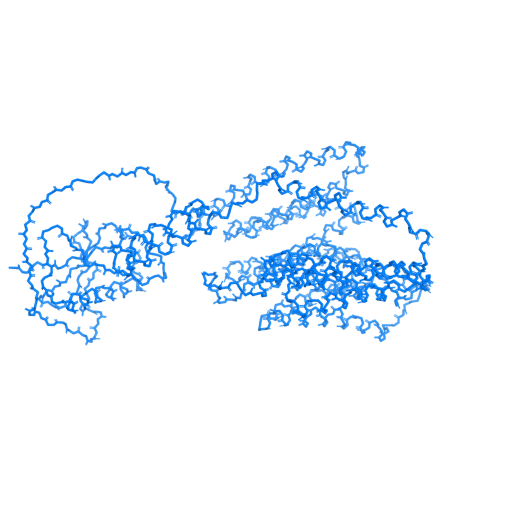374 ? 18.076 15.153 -5.581 1.00 86.88 374 ASP A O 1
ATOM 2900 N N . THR A 1 375 ? 16.714 13.429 -6.016 1.00 87.56 375 THR A N 1
ATOM 2901 C CA . THR A 1 375 ? 17.355 12.965 -7.255 1.00 87.56 375 THR A CA 1
ATOM 2902 C C . THR A 1 375 ? 16.340 12.873 -8.404 1.00 87.56 375 THR A C 1
ATOM 2904 O O . THR A 1 375 ? 16.050 11.780 -8.906 1.00 87.56 375 THR A O 1
ATOM 2907 N N . PRO A 1 376 ? 15.752 14.005 -8.835 1.00 87.31 376 PRO A N 1
ATOM 2908 C CA . PRO A 1 376 ? 14.749 14.004 -9.891 1.00 87.31 376 PRO A CA 1
ATOM 2909 C C . PRO A 1 376 ? 15.309 13.419 -11.188 1.00 87.31 376 PRO A C 1
ATOM 2911 O O . PRO A 1 376 ? 16.475 13.625 -11.553 1.00 87.31 376 PRO A O 1
ATOM 2914 N N . TRP A 1 377 ? 14.456 12.671 -11.886 1.00 88.19 377 TRP A N 1
ATOM 2915 C CA . TRP A 1 377 ? 14.820 12.079 -13.163 1.00 88.19 377 TRP A CA 1
ATOM 2916 C C . TRP A 1 377 ? 15.232 13.152 -14.179 1.00 88.19 377 TRP A C 1
ATOM 2918 O O . TRP A 1 377 ? 14.567 14.179 -14.325 1.00 88.19 377 TRP A O 1
ATOM 2928 N N . HIS A 1 378 ? 16.317 12.888 -14.903 1.00 83.62 378 HIS A N 1
ATOM 2929 C CA . HIS A 1 378 ? 16.830 13.728 -15.976 1.00 83.62 378 HIS A CA 1
ATOM 2930 C C . HIS A 1 378 ? 17.362 12.869 -17.140 1.00 83.62 378 HIS A C 1
ATOM 2932 O O . HIS A 1 378 ? 17.952 11.808 -16.912 1.00 83.62 378 HIS A O 1
ATOM 2938 N N . PRO A 1 379 ? 17.189 13.316 -18.397 1.00 84.31 379 PRO A N 1
ATOM 2939 C CA . PRO A 1 379 ? 17.633 12.572 -19.574 1.00 84.31 379 PRO A CA 1
ATOM 2940 C C . PRO A 1 379 ? 19.165 12.535 -19.702 1.00 84.31 379 PRO A C 1
ATOM 2942 O O . PRO A 1 379 ? 19.866 13.497 -19.367 1.00 84.31 379 PRO A O 1
ATOM 2945 N N . SER A 1 380 ? 19.688 11.434 -20.251 1.00 78.06 380 SER A N 1
ATOM 2946 C CA . SER A 1 380 ? 21.109 11.199 -20.544 1.00 78.06 380 SER A CA 1
ATOM 2947 C C . SER A 1 380 ? 21.583 12.065 -21.721 1.00 78.06 380 SER A C 1
ATOM 2949 O O . SER A 1 380 ? 21.811 11.584 -22.824 1.00 78.06 380 SER A O 1
ATOM 2951 N N . GLY A 1 381 ? 21.681 13.374 -21.507 1.00 71.88 381 GLY A N 1
ATOM 2952 C CA . GLY A 1 381 ? 22.072 14.331 -22.550 1.00 71.88 381 GLY A CA 1
ATOM 2953 C C . GLY A 1 381 ? 22.322 15.762 -22.069 1.00 71.88 381 GLY A C 1
ATOM 2954 O O . GLY A 1 381 ? 22.657 16.619 -22.879 1.00 71.88 381 GLY A O 1
ATOM 2955 N N . GLY A 1 382 ? 22.179 16.039 -20.766 1.00 56.44 382 GLY A N 1
ATOM 2956 C CA . GLY A 1 382 ? 22.634 17.291 -20.144 1.00 56.44 382 GLY A CA 1
ATOM 2957 C C . GLY A 1 382 ? 21.842 18.559 -20.489 1.00 56.44 382 GLY A C 1
ATOM 2958 O O . GLY A 1 382 ? 22.293 19.653 -20.163 1.00 56.44 382 GLY A O 1
ATOM 2959 N N . GLY A 1 383 ? 20.674 18.447 -21.127 1.00 61.78 383 GLY A N 1
ATOM 2960 C CA . GLY A 1 383 ? 1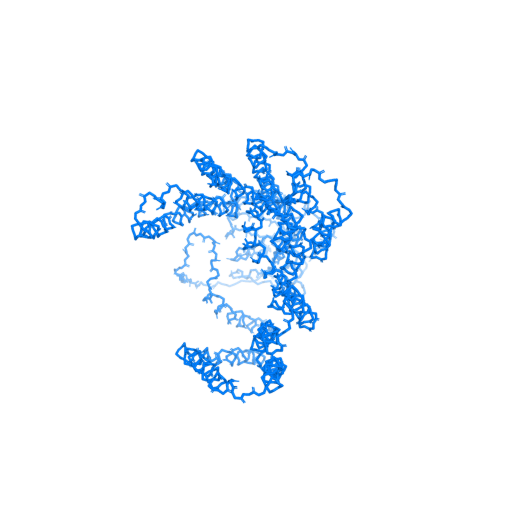9.826 19.593 -21.461 1.00 61.78 383 GLY A CA 1
ATOM 2961 C C . GLY A 1 383 ? 18.628 19.733 -20.524 1.00 61.78 383 GLY A C 1
ATOM 2962 O O . GLY A 1 383 ? 17.883 18.774 -20.325 1.00 61.78 383 GLY A O 1
ATOM 2963 N N . ALA A 1 384 ? 18.393 20.943 -20.007 1.00 59.25 384 ALA A N 1
ATOM 2964 C CA . ALA A 1 384 ? 17.099 21.302 -19.435 1.00 59.25 384 ALA A CA 1
ATOM 2965 C C . ALA A 1 384 ? 16.045 21.229 -20.549 1.00 59.25 384 ALA A C 1
ATOM 2967 O O . ALA A 1 384 ? 15.985 22.095 -21.423 1.00 59.25 384 ALA A O 1
ATOM 2968 N N . ARG A 1 385 ? 15.246 20.160 -20.560 1.00 64.69 385 ARG A N 1
ATOM 2969 C CA . ARG A 1 385 ? 14.160 20.012 -21.525 1.00 64.69 385 ARG A CA 1
ATOM 2970 C C . ARG A 1 385 ? 12.912 20.720 -20.983 1.00 64.69 385 ARG A C 1
ATOM 2972 O O . ARG A 1 385 ? 12.575 20.523 -19.815 1.00 64.69 385 ARG A O 1
ATOM 2979 N N . PRO A 1 386 ? 12.211 21.535 -21.791 1.00 66.31 386 PRO A N 1
ATOM 2980 C CA . PRO A 1 386 ? 10.916 22.073 -21.392 1.00 66.31 386 PRO A CA 1
ATOM 2981 C C . PRO A 1 386 ? 9.933 20.933 -21.097 1.00 66.31 386 PRO A C 1
ATOM 2983 O O . PRO A 1 386 ? 9.968 19.902 -21.771 1.00 66.31 386 PRO A O 1
ATOM 2986 N N . LEU A 1 387 ? 9.052 21.139 -20.109 1.00 70.12 387 LEU A N 1
ATOM 2987 C CA . LEU A 1 387 ? 7.987 20.198 -19.738 1.00 70.12 387 LEU A CA 1
ATOM 2988 C C . LEU A 1 387 ? 7.234 19.734 -20.990 1.00 70.12 387 LEU A C 1
ATOM 2990 O O . LEU A 1 387 ? 6.528 20.516 -21.632 1.00 70.12 387 LEU A O 1
ATOM 2994 N N . GLY A 1 388 ? 7.403 18.461 -21.349 1.00 78.25 388 GLY A N 1
ATOM 2995 C CA . GLY A 1 388 ? 6.717 17.878 -22.491 1.00 78.25 388 GLY A CA 1
ATOM 2996 C C . GLY A 1 388 ? 5.236 17.664 -22.191 1.00 78.25 388 GLY A C 1
ATOM 2997 O O . GLY A 1 388 ? 4.828 17.489 -21.042 1.00 78.25 388 GLY A O 1
ATOM 2998 N N . SER A 1 389 ? 4.411 17.585 -23.236 1.00 81.19 389 SER A N 1
ATOM 2999 C CA . SER A 1 389 ? 2.998 17.195 -23.102 1.00 81.19 389 SER A CA 1
ATOM 3000 C C . SER A 1 389 ? 2.828 15.838 -22.402 1.00 81.19 389 SER A C 1
ATOM 3002 O O . SER A 1 389 ? 1.883 15.657 -21.635 1.00 81.19 389 SER A O 1
ATOM 3004 N N . GLY A 1 390 ? 3.769 14.909 -22.608 1.00 82.19 390 GLY A N 1
ATOM 3005 C CA . GLY A 1 390 ? 3.818 13.619 -21.916 1.00 82.19 390 GLY A CA 1
ATOM 3006 C C . GLY A 1 390 ? 4.058 13.737 -20.408 1.00 82.19 390 GLY A C 1
ATOM 3007 O O . GLY A 1 390 ? 3.418 13.024 -19.638 1.00 82.19 390 GLY A O 1
ATOM 3008 N N . ASP A 1 391 ? 4.905 14.669 -19.971 1.00 82.50 391 ASP A N 1
ATOM 3009 C CA . ASP A 1 391 ? 5.176 14.887 -18.547 1.00 82.50 391 ASP A CA 1
ATOM 3010 C C . ASP A 1 391 ? 3.986 15.550 -17.857 1.00 82.50 391 ASP A C 1
ATOM 3012 O O . ASP A 1 391 ? 3.597 15.140 -16.764 1.00 82.50 391 ASP A O 1
ATOM 3016 N N . ILE A 1 392 ? 3.337 16.511 -18.521 1.00 86.75 392 ILE A N 1
ATOM 3017 C CA . ILE A 1 392 ? 2.091 17.115 -18.029 1.00 86.75 392 ILE A CA 1
ATOM 3018 C C . ILE A 1 392 ? 1.009 16.039 -17.888 1.00 86.75 392 ILE A C 1
ATOM 3020 O O . ILE A 1 392 ? 0.364 15.944 -16.843 1.00 86.75 392 ILE A O 1
ATOM 3024 N N . ALA A 1 393 ? 0.837 15.188 -18.904 1.00 88.94 393 ALA A N 1
ATOM 3025 C CA . ALA A 1 393 ? -0.119 14.087 -18.852 1.00 88.94 393 ALA A CA 1
ATOM 3026 C C . ALA A 1 393 ? 0.188 13.113 -17.701 1.00 88.94 393 ALA A C 1
ATOM 3028 O O . ALA A 1 393 ? -0.735 12.692 -17.004 1.00 88.94 393 ALA A O 1
ATOM 3029 N N . ALA A 1 394 ? 1.464 12.801 -17.453 1.00 89.38 394 ALA A N 1
ATOM 3030 C CA . ALA A 1 394 ? 1.874 11.933 -16.351 1.00 89.38 394 ALA A CA 1
ATOM 3031 C C . ALA A 1 394 ? 1.490 12.517 -14.983 1.00 89.38 394 ALA A C 1
ATOM 3033 O O . ALA A 1 394 ? 0.896 11.812 -14.169 1.00 89.38 394 ALA A O 1
ATOM 3034 N N . HIS A 1 395 ? 1.739 13.810 -14.751 1.00 90.12 395 HIS A N 1
ATOM 3035 C CA . HIS A 1 395 ? 1.328 14.483 -13.514 1.00 90.12 395 HIS A CA 1
ATOM 3036 C C . HIS A 1 395 ? -0.200 14.526 -13.380 1.00 90.12 395 HIS A C 1
ATOM 3038 O O . HIS A 1 395 ? -0.741 14.215 -12.320 1.00 90.12 395 HIS A O 1
ATOM 3044 N N . VAL A 1 396 ? -0.926 14.831 -14.459 1.00 92.31 396 VAL A N 1
ATOM 3045 C CA . VAL A 1 396 ? -2.397 14.810 -14.442 1.00 92.31 396 VAL A CA 1
ATOM 3046 C C . VAL A 1 396 ? -2.915 13.428 -14.048 1.00 92.31 396 VAL A C 1
ATOM 3048 O O . VAL A 1 396 ? -3.769 13.336 -13.171 1.00 92.31 396 VAL A O 1
ATOM 3051 N N . VAL A 1 397 ? -2.381 12.349 -14.626 1.00 92.75 397 VAL A N 1
ATOM 3052 C CA . VAL A 1 397 ? -2.776 10.974 -14.278 1.00 92.75 397 VAL A CA 1
ATOM 3053 C C . VAL A 1 397 ? -2.405 10.635 -12.832 1.00 92.75 397 VAL A C 1
ATOM 3055 O O . VAL A 1 397 ? -3.238 10.079 -12.110 1.00 92.75 397 VAL A O 1
ATOM 3058 N N . ALA A 1 398 ? -1.201 11.010 -12.391 1.00 93.75 398 ALA A N 1
ATOM 3059 C CA . ALA A 1 398 ? -0.701 10.766 -11.040 1.00 93.75 398 ALA A CA 1
ATOM 3060 C C . ALA A 1 398 ? -1.600 11.373 -9.954 1.00 93.75 398 ALA A C 1
ATOM 3062 O O . ALA A 1 398 ? -1.787 10.758 -8.908 1.00 93.75 398 ALA A O 1
ATOM 3063 N N . PHE A 1 399 ? -2.214 12.532 -10.204 1.00 94.75 399 PHE A N 1
ATOM 3064 C CA . PHE A 1 399 ? -3.159 13.145 -9.267 1.00 94.75 399 PHE A CA 1
ATOM 3065 C C . PHE A 1 399 ? -4.608 12.715 -9.509 1.00 94.75 399 PHE A C 1
ATOM 3067 O O . PHE A 1 399 ? -5.314 12.356 -8.564 1.00 94.75 399 PHE A O 1
ATOM 3074 N N . ALA A 1 400 ? -5.073 12.726 -10.759 1.00 95.06 400 ALA A N 1
ATOM 3075 C CA . ALA A 1 400 ? -6.475 12.485 -11.082 1.00 95.06 400 ALA A CA 1
ATOM 3076 C C . ALA A 1 400 ? -6.919 11.067 -10.709 1.00 95.06 400 ALA A C 1
ATOM 3078 O O . ALA A 1 400 ? -8.013 10.900 -10.173 1.00 95.06 400 ALA A O 1
ATOM 3079 N N . LEU A 1 401 ? -6.083 10.050 -10.943 1.00 94.69 401 LEU A N 1
ATOM 3080 C CA . LEU A 1 401 ? -6.469 8.657 -10.720 1.00 94.69 401 LEU A CA 1
ATOM 3081 C C . LEU A 1 401 ? -6.662 8.323 -9.223 1.00 94.69 401 LEU A C 1
ATOM 3083 O O . LEU A 1 401 ? -7.747 7.839 -8.874 1.00 94.69 401 LEU A O 1
ATOM 3087 N N . PRO A 1 402 ? -5.708 8.606 -8.308 1.00 95.50 402 PRO A N 1
ATOM 3088 C CA . PRO A 1 402 ? -5.940 8.425 -6.876 1.00 95.50 402 PRO A CA 1
ATOM 3089 C C . PRO A 1 402 ? -7.110 9.259 -6.349 1.00 95.50 402 PRO A C 1
ATOM 3091 O O . PRO A 1 402 ? -7.904 8.760 -5.552 1.00 95.50 402 PRO A O 1
ATOM 3094 N N . LEU A 1 403 ? -7.255 10.513 -6.797 1.00 94.31 403 LEU A N 1
ATOM 3095 C CA . LEU A 1 403 ? -8.333 11.391 -6.336 1.00 94.31 403 LEU A CA 1
ATOM 3096 C C . LEU A 1 403 ? -9.706 10.907 -6.798 1.00 94.31 403 LEU A C 1
ATOM 3098 O O . LEU A 1 403 ? -10.633 10.867 -5.989 1.00 94.31 403 LEU A O 1
ATOM 3102 N N . ALA A 1 404 ? -9.837 10.473 -8.053 1.00 94.25 404 ALA A N 1
ATOM 3103 C CA . ALA A 1 404 ? -11.060 9.866 -8.567 1.00 94.25 404 ALA A CA 1
ATOM 3104 C C . ALA A 1 404 ? -11.437 8.621 -7.754 1.00 94.25 404 ALA A C 1
ATOM 3106 O O . ALA A 1 404 ? -12.590 8.468 -7.343 1.00 94.25 404 ALA A O 1
ATOM 3107 N N . LEU A 1 405 ? -10.460 7.769 -7.431 1.00 92.44 405 LEU A N 1
ATOM 3108 C CA . LEU A 1 405 ? -10.694 6.615 -6.569 1.00 92.44 405 LEU A CA 1
ATOM 3109 C C . LEU A 1 405 ? -11.095 7.030 -5.147 1.00 92.44 405 LEU A C 1
ATOM 3111 O O . LEU A 1 405 ? -12.019 6.456 -4.571 1.00 92.44 405 LEU A O 1
ATOM 3115 N N . GLY A 1 406 ? -10.463 8.067 -4.600 1.00 90.25 406 GLY A N 1
ATOM 3116 C CA . GLY A 1 406 ? -10.850 8.685 -3.338 1.00 90.25 406 GLY A CA 1
ATOM 3117 C C . GLY A 1 406 ? -12.310 9.146 -3.343 1.00 90.25 406 GLY A C 1
ATOM 3118 O O . GLY A 1 406 ? -13.059 8.828 -2.415 1.00 90.25 406 GLY A O 1
ATOM 3119 N N . ILE A 1 407 ? -12.750 9.808 -4.418 1.00 90.25 407 ILE A N 1
ATOM 3120 C CA . ILE A 1 407 ? -14.142 10.226 -4.629 1.00 90.25 407 ILE A CA 1
ATOM 3121 C C . ILE A 1 407 ? -15.078 9.016 -4.674 1.00 90.25 407 ILE A C 1
ATOM 3123 O O . ILE A 1 407 ? -16.104 9.015 -3.993 1.00 90.25 407 ILE A O 1
ATOM 3127 N N . VAL A 1 408 ? -14.719 7.948 -5.389 1.00 89.19 408 VAL A N 1
ATOM 3128 C CA . VAL A 1 408 ? -15.523 6.715 -5.439 1.00 89.19 408 VAL A CA 1
ATOM 3129 C C . VAL A 1 408 ? -15.643 6.062 -4.056 1.00 89.19 408 VAL A C 1
ATOM 3131 O O . VAL A 1 408 ? -16.734 5.644 -3.652 1.00 89.19 408 VAL A O 1
ATOM 3134 N N . LEU A 1 409 ? -14.551 6.002 -3.290 1.00 84.69 409 LEU A N 1
ATOM 3135 C CA . LEU A 1 409 ? -14.514 5.351 -1.977 1.00 84.69 409 LEU A CA 1
ATOM 3136 C C . LEU A 1 409 ? -15.232 6.157 -0.880 1.00 84.69 409 LEU A C 1
ATOM 3138 O O . LEU A 1 409 ? -15.841 5.566 0.026 1.00 84.69 409 LEU A O 1
ATOM 3142 N N . ARG A 1 410 ? -15.152 7.493 -0.940 1.00 80.50 410 ARG A N 1
ATOM 3143 C CA . ARG A 1 410 ? -15.551 8.406 0.148 1.00 80.50 410 ARG A CA 1
ATOM 3144 C C . ARG A 1 410 ? -16.754 9.289 -0.178 1.00 80.50 410 ARG A C 1
ATOM 3146 O O . ARG A 1 410 ? -17.393 9.786 0.745 1.00 80.50 410 ARG A O 1
ATOM 3153 N N . ARG A 1 411 ? -17.113 9.445 -1.454 1.00 84.00 411 ARG A N 1
ATOM 3154 C CA . ARG A 1 411 ? -18.219 10.288 -1.935 1.00 84.00 411 ARG A CA 1
ATOM 3155 C C . ARG A 1 411 ? -18.165 11.696 -1.326 1.00 84.00 411 ARG A C 1
ATOM 3157 O O . ARG A 1 411 ? -17.280 12.468 -1.669 1.00 84.00 411 ARG A O 1
ATOM 3164 N N . ARG A 1 412 ? -19.078 12.022 -0.401 1.00 75.00 412 ARG A N 1
ATOM 3165 C CA . ARG A 1 412 ? -19.161 13.341 0.255 1.00 75.00 412 ARG A CA 1
ATOM 3166 C C . ARG A 1 412 ? -17.938 13.665 1.118 1.00 75.00 412 ARG A C 1
ATOM 3168 O O . ARG A 1 412 ? -17.593 14.831 1.240 1.00 75.00 412 ARG A O 1
ATOM 3175 N N . ASP A 1 413 ? -17.233 12.653 1.623 1.00 77.38 413 ASP A N 1
ATOM 3176 C CA . ASP A 1 413 ? -16.024 12.824 2.439 1.00 77.38 413 ASP A CA 1
ATOM 3177 C C . ASP A 1 413 ? -14.734 12.829 1.594 1.00 77.38 413 ASP A C 1
ATOM 3179 O O . ASP A 1 413 ? -13.643 12.590 2.111 1.00 77.38 413 ASP A O 1
ATOM 3183 N N . ALA A 1 414 ? -14.822 13.018 0.275 1.00 84.31 414 ALA A N 1
ATOM 3184 C CA . ALA A 1 414 ? -13.642 13.036 -0.591 1.00 84.31 414 ALA A CA 1
ATOM 3185 C C . ALA A 1 414 ? -12.809 14.319 -0.446 1.00 84.31 414 ALA A C 1
ATOM 3187 O O . ALA A 1 414 ? -11.626 14.323 -0.778 1.00 84.31 414 ALA A O 1
ATOM 3188 N N . TRP A 1 415 ? -13.394 15.392 0.095 1.00 83.44 415 TRP A N 1
ATOM 3189 C CA . TRP A 1 415 ? -12.716 16.679 0.262 1.00 83.44 415 TRP A CA 1
ATOM 3190 C C . TRP A 1 415 ? -11.471 16.594 1.162 1.00 83.44 415 TRP A C 1
ATOM 3192 O O . TRP A 1 415 ? -10.543 17.378 0.984 1.00 83.44 415 TRP A O 1
ATOM 3202 N N . TYR A 1 416 ? -11.383 15.597 2.054 1.00 82.06 416 TYR A N 1
ATOM 3203 C CA . TYR A 1 416 ? -10.184 15.336 2.864 1.00 82.06 416 TYR A CA 1
ATOM 3204 C C . TYR A 1 416 ? -8.932 15.014 2.029 1.00 82.06 416 TYR A C 1
ATOM 3206 O O . TYR A 1 416 ? -7.824 15.119 2.547 1.00 82.06 416 TYR A O 1
ATOM 3214 N N . PHE A 1 417 ? -9.075 14.642 0.751 1.00 87.56 417 PHE A N 1
ATOM 3215 C CA . PHE A 1 417 ? -7.938 14.394 -0.140 1.00 87.56 417 PHE A CA 1
ATOM 3216 C C . PHE A 1 417 ? -7.382 15.659 -0.798 1.00 87.56 417 PHE A C 1
ATOM 3218 O O . PHE A 1 417 ? -6.254 15.629 -1.279 1.00 87.56 417 PHE A O 1
ATOM 3225 N N . VAL A 1 418 ? -8.119 16.775 -0.783 1.00 88.00 418 VAL A N 1
ATOM 3226 C CA . VAL A 1 418 ? -7.641 18.065 -1.305 1.00 88.00 418 VAL A CA 1
ATOM 3227 C C . VAL A 1 418 ? -6.365 18.529 -0.590 1.00 88.00 418 VAL A C 1
ATOM 3229 O O . VAL A 1 418 ? -5.368 18.734 -1.277 1.00 88.00 418 VAL A O 1
ATOM 3232 N N . PRO A 1 419 ? -6.313 18.635 0.756 1.00 86.69 419 PRO A N 1
ATOM 3233 C CA . PRO A 1 419 ? -5.081 19.039 1.436 1.00 86.69 419 PRO A CA 1
ATOM 3234 C C . PRO A 1 419 ? -3.935 18.038 1.235 1.00 86.69 419 PRO A C 1
ATOM 3236 O O . PRO A 1 419 ? -2.781 18.448 1.214 1.00 86.69 419 PRO A O 1
ATOM 3239 N N . VAL A 1 420 ? -4.229 16.746 1.035 1.00 87.31 420 VAL A N 1
ATOM 3240 C CA . VAL A 1 420 ? -3.205 15.734 0.721 1.00 87.31 420 VAL A CA 1
ATOM 3241 C C . VAL A 1 420 ? -2.609 15.970 -0.663 1.00 87.31 420 VAL A C 1
ATOM 3243 O O . VAL A 1 420 ? -1.393 15.964 -0.805 1.00 87.31 420 VAL A O 1
ATOM 3246 N N . ALA A 1 421 ? -3.444 16.197 -1.677 1.00 90.75 421 ALA A N 1
ATOM 3247 C CA . ALA A 1 421 ? -2.976 16.499 -3.026 1.00 90.75 421 ALA A CA 1
ATOM 3248 C C . ALA A 1 421 ? -2.174 17.804 -3.058 1.00 90.75 421 ALA A C 1
ATOM 3250 O O . ALA A 1 421 ? -1.103 17.848 -3.655 1.00 90.75 421 ALA A O 1
ATOM 3251 N N . VAL A 1 422 ? -2.644 18.839 -2.355 1.00 89.88 422 VAL A N 1
ATOM 3252 C CA . VAL A 1 422 ? -1.893 20.093 -2.210 1.00 89.88 422 VAL A CA 1
ATOM 3253 C C . VAL A 1 422 ? -0.551 19.839 -1.531 1.00 89.88 422 VAL A C 1
ATOM 3255 O O . VAL A 1 422 ? 0.450 20.349 -2.008 1.00 89.88 422 VAL A O 1
ATOM 3258 N N . TRP A 1 423 ? -0.496 19.022 -0.476 1.00 87.25 423 TRP A N 1
ATOM 3259 C CA . TRP A 1 423 ? 0.757 18.668 0.192 1.00 87.25 423 TRP A CA 1
ATOM 3260 C C . TRP A 1 423 ? 1.741 17.942 -0.741 1.00 87.25 423 TRP A C 1
ATOM 3262 O O . TRP A 1 423 ? 2.879 18.388 -0.878 1.00 87.25 423 TRP A O 1
ATOM 3272 N N . VAL A 1 424 ? 1.299 16.879 -1.428 1.00 88.62 424 VAL A N 1
ATOM 3273 C CA . VAL A 1 424 ? 2.142 16.122 -2.375 1.00 88.62 424 VAL A CA 1
ATOM 3274 C C . VAL A 1 424 ? 2.645 17.023 -3.510 1.00 88.62 424 VAL A C 1
ATOM 3276 O O . VAL A 1 424 ? 3.812 16.942 -3.877 1.00 88.62 424 VAL A O 1
ATOM 3279 N N . GLY A 1 425 ? 1.790 17.899 -4.049 1.00 86.88 425 GLY A N 1
ATOM 3280 C CA . GLY A 1 425 ? 2.165 18.819 -5.126 1.00 86.88 425 GLY A CA 1
ATOM 3281 C C . GLY A 1 425 ? 3.063 19.970 -4.665 1.00 86.88 425 GLY A C 1
ATOM 3282 O O . GLY A 1 425 ? 4.030 20.305 -5.342 1.00 86.88 425 GLY A O 1
ATOM 3283 N N . ALA A 1 426 ? 2.784 20.564 -3.501 1.00 84.25 426 ALA A N 1
ATOM 3284 C CA . ALA A 1 426 ? 3.533 21.706 -2.980 1.00 84.25 426 ALA A CA 1
ATOM 3285 C C . ALA A 1 426 ? 4.996 21.354 -2.692 1.00 84.25 426 ALA A C 1
ATOM 3287 O O . ALA A 1 426 ? 5.871 22.160 -3.000 1.00 84.25 426 ALA A O 1
ATOM 3288 N N . LEU A 1 427 ? 5.278 20.146 -2.183 1.00 79.62 427 LEU A N 1
ATOM 3289 C CA . LEU A 1 427 ? 6.654 19.670 -1.984 1.00 79.62 427 LEU A CA 1
ATOM 3290 C C . LEU A 1 427 ? 7.491 19.721 -3.272 1.00 79.62 427 LEU A C 1
ATOM 3292 O O . LEU A 1 427 ? 8.694 19.941 -3.206 1.00 79.62 427 LEU A O 1
ATOM 3296 N N . SER A 1 428 ? 6.856 19.575 -4.435 1.00 72.94 428 SER A N 1
ATOM 3297 C CA . SER A 1 428 ? 7.519 19.596 -5.741 1.00 72.94 428 SER A CA 1
ATOM 3298 C C . SER A 1 428 ? 7.687 20.994 -6.336 1.00 72.94 428 SER A C 1
ATOM 3300 O O . SER A 1 428 ? 8.615 21.218 -7.104 1.00 72.94 428 SER A O 1
ATOM 3302 N N . VAL A 1 429 ? 6.809 21.945 -5.997 1.00 73.19 429 VAL A N 1
ATOM 3303 C CA . VAL A 1 429 ? 6.878 23.327 -6.518 1.00 73.19 429 VAL A CA 1
ATOM 3304 C C . VAL A 1 429 ? 7.896 24.171 -5.758 1.00 73.19 429 VAL A C 1
ATOM 3306 O O . VAL A 1 429 ? 8.408 25.150 -6.291 1.00 73.19 429 VAL A O 1
ATOM 3309 N N . LEU A 1 430 ? 8.227 23.791 -4.523 1.00 69.88 430 LEU A N 1
ATOM 3310 C CA . LEU A 1 430 ? 9.129 24.557 -3.664 1.00 69.88 430 LEU A CA 1
ATOM 3311 C C . LEU A 1 430 ? 10.602 24.581 -4.132 1.00 69.88 430 LEU A C 1
ATOM 3313 O O . LEU A 1 430 ? 11.426 25.100 -3.384 1.00 69.88 430 LEU A O 1
ATOM 3317 N N . ALA A 1 431 ? 10.925 24.070 -5.334 1.00 57.59 431 ALA A N 1
ATOM 3318 C CA . ALA A 1 431 ? 12.268 24.053 -5.934 1.00 57.59 431 ALA A CA 1
ATOM 3319 C C . ALA A 1 431 ? 13.338 23.712 -4.888 1.00 57.59 431 ALA A C 1
ATOM 3321 O O . ALA A 1 431 ? 14.263 24.480 -4.603 1.00 57.59 431 ALA A O 1
ATOM 3322 N N . LEU A 1 432 ? 13.133 22.573 -4.220 1.00 63.19 432 LEU A N 1
ATOM 3323 C CA . LEU A 1 432 ? 13.949 22.110 -3.101 1.00 63.19 432 LEU A CA 1
ATOM 3324 C C . LEU A 1 432 ? 15.257 21.492 -3.613 1.00 63.19 432 LEU A C 1
ATOM 3326 O O . LEU A 1 432 ? 15.728 20.502 -3.069 1.00 63.19 432 LEU A O 1
ATOM 3330 N N . ASP A 1 433 ? 15.874 22.120 -4.617 1.00 61.09 433 ASP A N 1
ATOM 3331 C CA . ASP A 1 433 ? 17.087 21.701 -5.335 1.00 61.09 433 ASP A CA 1
ATOM 3332 C C . ASP A 1 433 ? 18.326 21.648 -4.419 1.00 61.09 433 ASP A C 1
ATOM 3334 O O . ASP A 1 433 ? 19.455 21.411 -4.849 1.00 61.09 433 ASP A O 1
ATOM 3338 N N . ARG A 1 434 ? 18.138 21.952 -3.131 1.00 69.75 434 ARG A N 1
ATOM 3339 C CA . ARG A 1 434 ? 19.145 21.920 -2.084 1.00 69.75 434 ARG A CA 1
ATOM 3340 C C . ARG A 1 434 ? 18.629 21.082 -0.912 1.00 69.75 434 ARG A C 1
ATOM 3342 O O . ARG A 1 434 ? 17.484 21.251 -0.483 1.00 69.75 434 ARG A O 1
ATOM 3349 N N . PRO A 1 435 ? 19.513 20.305 -0.267 1.00 76.94 435 PRO A N 1
ATOM 3350 C CA . PRO A 1 435 ? 19.117 19.371 0.785 1.00 76.94 435 PRO A CA 1
ATOM 3351 C C . PRO A 1 435 ? 18.547 20.066 2.033 1.00 76.94 435 PRO A C 1
ATOM 3353 O O . PRO A 1 435 ? 17.732 19.498 2.754 1.00 76.94 435 PRO A O 1
ATOM 3356 N N . ARG A 1 436 ? 18.933 21.325 2.292 1.00 82.81 436 ARG A N 1
ATOM 3357 C CA . ARG A 1 436 ? 18.463 22.100 3.455 1.00 82.81 436 ARG A CA 1
ATOM 3358 C C . ARG A 1 436 ? 16.995 22.550 3.330 1.00 82.81 436 ARG A C 1
ATOM 3360 O O . ARG A 1 436 ? 16.241 22.275 4.259 1.00 82.81 436 ARG A O 1
ATOM 3367 N N . PRO A 1 437 ? 16.557 23.211 2.238 1.00 84.62 437 PRO A N 1
ATOM 3368 C CA . PRO A 1 437 ? 15.139 23.461 1.985 1.00 84.62 437 PRO A CA 1
ATOM 3369 C C . PRO A 1 437 ? 14.273 22.207 2.095 1.00 84.62 437 PRO A C 1
ATOM 3371 O O . PRO A 1 437 ? 13.223 22.262 2.733 1.00 84.62 437 PRO A O 1
ATOM 3374 N N . LEU A 1 438 ? 14.723 21.079 1.526 1.00 85.12 438 LEU A N 1
ATOM 3375 C CA . LEU A 1 438 ? 13.978 19.820 1.575 1.00 85.12 438 LEU A CA 1
ATOM 3376 C C . LEU A 1 438 ? 13.763 19.348 3.016 1.00 85.12 438 LEU A C 1
ATOM 3378 O O . LEU A 1 438 ? 12.639 19.043 3.414 1.00 85.12 438 LEU A O 1
ATOM 3382 N N . LEU A 1 439 ? 14.818 19.385 3.830 1.00 89.50 439 LEU A N 1
ATOM 3383 C CA . LEU A 1 439 ? 14.742 19.073 5.253 1.00 89.50 439 LEU A CA 1
ATOM 3384 C C . LEU A 1 439 ? 13.757 19.981 6.006 1.00 89.50 439 LEU A C 1
ATOM 3386 O O . LEU A 1 439 ? 12.938 19.496 6.788 1.00 89.50 439 LEU A O 1
ATOM 3390 N N . VAL A 1 440 ? 13.813 21.296 5.763 1.00 88.81 440 VAL A N 1
ATOM 3391 C CA . VAL A 1 440 ? 12.895 22.265 6.386 1.00 88.81 440 VAL A CA 1
ATOM 3392 C C . VAL A 1 440 ? 11.450 21.962 5.994 1.00 88.81 440 VAL A C 1
ATOM 3394 O O . VAL A 1 440 ? 10.588 21.921 6.870 1.00 88.81 440 VAL A O 1
ATOM 3397 N N . ALA A 1 441 ? 11.188 21.676 4.716 1.00 88.00 441 ALA A N 1
ATOM 3398 C CA . ALA A 1 441 ? 9.857 21.329 4.234 1.00 88.00 441 ALA A CA 1
ATOM 3399 C C . ALA A 1 441 ? 9.296 20.089 4.951 1.00 88.00 441 ALA A C 1
ATOM 3401 O O . ALA A 1 441 ? 8.160 20.122 5.431 1.00 88.00 441 ALA A O 1
ATOM 3402 N N . TRP A 1 442 ? 10.093 19.028 5.111 1.00 90.88 442 TRP A N 1
ATOM 3403 C CA . TRP A 1 442 ? 9.678 17.822 5.836 1.00 90.88 442 TRP A CA 1
ATOM 3404 C C . TRP A 1 442 ? 9.394 18.081 7.324 1.00 90.88 442 TRP A C 1
ATOM 3406 O O . TRP A 1 442 ? 8.376 17.610 7.842 1.00 90.88 442 TRP A O 1
ATOM 3416 N N . PHE A 1 443 ? 10.215 18.889 8.006 1.00 92.31 443 PHE A N 1
ATOM 3417 C CA . PHE A 1 443 ? 9.942 19.304 9.390 1.00 92.31 443 PHE A CA 1
ATOM 3418 C C . PHE A 1 443 ? 8.657 20.133 9.506 1.00 92.31 443 PHE A C 1
ATOM 3420 O O . PHE A 1 443 ? 7.843 19.889 10.402 1.00 92.31 443 PHE A O 1
ATOM 3427 N N . SER A 1 444 ? 8.435 21.084 8.595 1.00 89.75 444 SER A N 1
ATOM 3428 C CA . SER A 1 444 ? 7.213 21.893 8.558 1.00 89.75 444 SER A CA 1
ATOM 3429 C C . SER A 1 444 ? 5.972 21.031 8.320 1.00 89.75 444 SER A C 1
ATOM 3431 O O . SER A 1 444 ? 4.963 21.210 9.003 1.00 89.75 444 SER A O 1
ATOM 3433 N N . CYS A 1 445 ? 6.054 20.050 7.417 1.00 90.81 445 CYS A N 1
ATOM 3434 C CA . CYS A 1 445 ? 4.969 19.103 7.161 1.00 90.81 445 CYS A CA 1
ATOM 3435 C C . CYS A 1 445 ? 4.674 18.235 8.388 1.00 90.81 445 CYS A C 1
ATOM 3437 O O . CYS A 1 445 ? 3.509 18.063 8.751 1.00 90.81 445 CYS A O 1
ATOM 3439 N N . PHE A 1 446 ? 5.712 17.757 9.082 1.00 92.62 446 PHE A N 1
ATOM 3440 C CA . PHE A 1 446 ? 5.551 16.994 10.316 1.00 92.62 446 PHE A CA 1
ATOM 3441 C C . PHE A 1 446 ? 4.838 17.812 11.398 1.00 92.62 446 PHE A C 1
ATOM 3443 O O . PHE A 1 446 ? 3.897 17.320 12.031 1.00 92.62 446 PHE A O 1
ATOM 3450 N N . ALA A 1 447 ? 5.261 19.062 11.600 1.00 91.75 447 ALA A N 1
ATOM 3451 C CA . ALA A 1 447 ? 4.659 19.960 12.577 1.00 91.75 447 ALA A CA 1
ATOM 3452 C C . ALA A 1 447 ? 3.188 20.251 12.236 1.00 91.75 447 ALA A C 1
ATOM 3454 O O . ALA A 1 447 ? 2.317 20.095 13.095 1.00 91.75 447 ALA A O 1
ATOM 3455 N N . ALA A 1 448 ? 2.895 20.589 10.976 1.00 89.75 448 ALA A N 1
ATOM 3456 C CA . ALA A 1 448 ? 1.541 20.874 10.508 1.00 89.75 448 ALA A CA 1
ATOM 3457 C C . ALA A 1 448 ? 0.610 19.655 10.627 1.00 89.75 448 ALA A C 1
ATOM 3459 O O . ALA A 1 448 ? -0.502 19.773 11.140 1.00 89.75 448 ALA A O 1
ATOM 3460 N N . ALA A 1 449 ? 1.064 18.466 10.217 1.00 91.69 449 ALA A N 1
ATOM 3461 C CA . ALA A 1 449 ? 0.268 17.243 10.296 1.00 91.69 449 ALA A CA 1
ATOM 3462 C C . ALA A 1 449 ? 0.019 16.800 11.747 1.00 91.69 449 ALA A C 1
ATOM 3464 O O . ALA A 1 449 ? -1.091 16.388 12.092 1.00 91.69 449 ALA A O 1
ATOM 3465 N N . SER A 1 450 ? 1.016 16.963 12.621 1.00 88.75 450 SER A N 1
ATOM 3466 C CA . SER A 1 450 ? 0.872 16.682 14.053 1.00 88.75 450 SER A CA 1
ATOM 3467 C C . SER A 1 450 ? -0.103 17.654 14.716 1.00 88.75 450 SER A C 1
ATOM 3469 O O . SER A 1 450 ? -0.967 17.225 15.480 1.00 88.75 450 SER A O 1
ATOM 3471 N N . ALA A 1 451 ? -0.039 18.944 14.374 1.00 88.06 451 ALA A N 1
ATOM 3472 C CA . ALA A 1 451 ? -1.010 19.936 14.830 1.00 88.06 451 ALA A CA 1
ATOM 3473 C C . ALA A 1 451 ? -2.430 19.609 14.341 1.00 88.06 451 ALA A C 1
ATOM 3475 O O . ALA A 1 451 ? -3.371 19.647 15.133 1.00 88.06 451 ALA A O 1
ATOM 3476 N N . LEU A 1 452 ? -2.584 19.206 13.074 1.00 88.81 452 LEU A N 1
ATOM 3477 C CA . LEU A 1 452 ? -3.863 18.772 12.508 1.00 88.81 452 LEU A CA 1
ATOM 3478 C C . LEU A 1 452 ? -4.415 17.544 13.248 1.00 88.81 452 LEU A C 1
ATOM 3480 O O . LEU A 1 452 ? -5.601 17.489 13.571 1.00 88.81 452 LEU A O 1
ATOM 3484 N N . SER A 1 453 ? -3.546 16.580 13.565 1.00 88.00 453 SER A N 1
ATOM 3485 C CA . SER A 1 453 ? -3.907 15.384 14.325 1.00 88.00 453 SER A CA 1
ATOM 3486 C C . SER A 1 453 ? -4.406 15.730 15.728 1.00 88.00 453 SER A C 1
ATOM 3488 O O . SER A 1 453 ? -5.470 15.264 16.140 1.00 88.00 453 SER A O 1
ATOM 3490 N N . LEU A 1 454 ? -3.672 16.592 16.440 1.00 86.62 454 LEU A N 1
ATOM 3491 C CA . LEU A 1 454 ? -4.022 17.056 17.783 1.00 86.62 454 LEU A CA 1
ATOM 3492 C C . LEU A 1 454 ? -5.307 17.890 17.780 1.00 86.62 454 LEU A C 1
ATOM 3494 O O . LEU A 1 454 ? -6.133 17.735 18.678 1.00 86.62 454 LEU A O 1
ATOM 3498 N N . TRP A 1 455 ? -5.512 18.730 16.763 1.00 86.94 455 TRP A N 1
ATOM 3499 C CA . TRP A 1 455 ? -6.747 19.491 16.588 1.00 86.94 455 TRP A CA 1
ATOM 3500 C C . TRP A 1 455 ? -7.949 18.565 16.371 1.00 86.94 455 TRP A C 1
ATOM 3502 O O . TRP A 1 455 ? -8.928 18.644 17.112 1.00 86.94 455 TRP A O 1
ATOM 3512 N N . GLY A 1 456 ? -7.842 17.608 15.443 1.00 85.00 456 GLY A N 1
ATOM 3513 C CA . GLY A 1 456 ? -8.882 16.603 15.224 1.00 85.00 456 GLY A CA 1
ATOM 3514 C C . GLY A 1 456 ? -9.160 15.759 16.473 1.00 85.00 456 GLY A C 1
ATOM 3515 O O . GLY A 1 456 ? -10.314 15.456 16.776 1.00 85.00 456 GLY A O 1
ATOM 3516 N N . ALA A 1 457 ? -8.124 15.424 17.244 1.00 83.38 457 ALA A N 1
ATOM 3517 C CA . ALA A 1 457 ? -8.262 14.721 18.514 1.00 83.38 457 ALA A CA 1
ATOM 3518 C C . ALA A 1 457 ? -9.002 15.553 19.578 1.00 83.38 457 ALA A C 1
ATOM 3520 O O . ALA A 1 457 ? -9.885 15.009 20.253 1.00 83.38 457 ALA A O 1
ATOM 3521 N N . ARG A 1 458 ? -8.661 16.844 19.706 1.00 85.69 458 ARG A N 1
ATOM 3522 C CA . ARG A 1 458 ? -9.252 17.806 20.650 1.00 85.69 458 ARG A CA 1
ATOM 3523 C C . ARG A 1 458 ? -10.732 18.043 20.363 1.00 85.69 458 ARG A C 1
ATOM 3525 O O . ARG A 1 458 ? -11.552 17.889 21.266 1.00 85.69 458 ARG A O 1
ATOM 3532 N N . ASP A 1 459 ? -11.071 18.302 19.104 1.00 84.94 459 ASP A N 1
ATOM 3533 C CA . ASP A 1 459 ? -12.443 18.612 18.676 1.00 84.94 459 ASP A CA 1
ATOM 3534 C C . ASP A 1 459 ? -13.258 17.345 18.353 1.00 84.94 459 ASP A C 1
ATOM 3536 O O . ASP A 1 459 ? -14.398 17.408 17.900 1.00 84.94 459 ASP A O 1
ATOM 3540 N N . ARG A 1 460 ? -12.682 16.162 18.617 1.00 81.31 460 ARG A N 1
ATOM 3541 C CA . ARG A 1 460 ? -13.276 14.832 18.384 1.00 81.31 460 ARG A CA 1
ATOM 3542 C C . ARG A 1 460 ? -13.665 14.564 16.922 1.00 81.31 460 ARG A C 1
ATOM 3544 O O . ARG A 1 460 ? -14.477 13.679 16.648 1.00 81.31 460 ARG A O 1
ATOM 3551 N N . ILE A 1 461 ? -13.009 15.233 15.977 1.00 82.19 461 ILE A N 1
ATOM 3552 C CA . ILE A 1 461 ? -13.183 15.039 14.538 1.00 82.19 461 ILE A CA 1
ATOM 3553 C C . ILE A 1 461 ? -12.249 13.916 14.065 1.00 82.19 461 ILE A C 1
ATOM 3555 O O . ILE A 1 461 ? -11.134 14.150 13.592 1.00 82.19 461 ILE A O 1
ATOM 3559 N N . ARG A 1 462 ? -12.720 12.663 14.161 1.00 80.19 462 ARG A N 1
ATOM 3560 C CA . ARG A 1 462 ? -11.927 11.453 13.843 1.00 80.19 462 ARG A CA 1
ATOM 3561 C C . ARG A 1 462 ? -11.304 11.465 12.446 1.00 80.19 462 ARG A C 1
ATOM 3563 O O . ARG A 1 462 ? -10.245 10.873 12.245 1.00 80.19 462 ARG A O 1
ATOM 3570 N N . ALA A 1 463 ? -11.978 12.086 11.477 1.00 78.75 463 ALA A N 1
ATOM 3571 C CA . ALA A 1 463 ? -11.484 12.150 10.109 1.00 78.75 463 ALA A CA 1
ATOM 3572 C C . ALA A 1 463 ? -10.199 12.990 10.010 1.00 78.75 463 ALA A C 1
ATOM 3574 O O . ALA A 1 463 ? -9.216 12.551 9.417 1.00 78.75 463 ALA A O 1
ATOM 3575 N N . ILE A 1 464 ? -10.200 14.151 10.667 1.00 84.00 464 ILE A N 1
ATOM 3576 C CA . ILE A 1 464 ? -9.068 15.078 10.730 1.00 84.00 464 ILE A CA 1
ATOM 3577 C C . ILE A 1 464 ? -7.947 14.494 11.593 1.00 84.00 464 ILE A C 1
ATOM 3579 O O . ILE A 1 464 ? -6.791 14.529 11.185 1.00 84.00 464 ILE A O 1
ATOM 3583 N N . GLU A 1 465 ? -8.289 13.870 12.728 1.00 85.75 465 GLU A N 1
ATOM 3584 C CA . GLU A 1 465 ? -7.329 13.182 13.605 1.00 85.75 465 GLU A CA 1
ATOM 3585 C C . GLU A 1 465 ? -6.490 12.166 12.812 1.00 85.75 465 GLU A C 1
ATOM 3587 O O . GLU A 1 465 ? -5.261 12.207 12.841 1.00 85.75 465 GLU A O 1
ATOM 3592 N N . ARG A 1 466 ? -7.155 11.290 12.047 1.00 84.44 466 ARG A N 1
ATOM 3593 C CA . ARG A 1 466 ? -6.514 10.233 11.248 1.00 84.44 466 ARG A CA 1
ATOM 3594 C C . ARG A 1 466 ? -5.776 10.751 10.020 1.00 84.44 466 ARG A C 1
ATOM 3596 O O . ARG A 1 466 ? -4.730 10.200 9.688 1.00 84.44 466 ARG A O 1
ATOM 3603 N N . LEU A 1 467 ? -6.304 11.779 9.357 1.00 86.19 467 LEU A N 1
ATOM 3604 C CA . LEU A 1 467 ? -5.603 12.462 8.270 1.00 86.19 467 LEU A CA 1
ATOM 3605 C C . LEU A 1 467 ? -4.290 13.072 8.781 1.00 86.19 467 LEU A C 1
ATOM 3607 O O . LEU A 1 467 ? -3.240 12.857 8.180 1.00 86.19 467 LEU A O 1
ATOM 3611 N N . GLY A 1 468 ? -4.344 13.752 9.929 1.00 89.19 468 GLY A N 1
ATOM 3612 C CA . GLY A 1 468 ? -3.167 14.275 10.612 1.00 89.19 468 GLY A CA 1
ATOM 3613 C C . GLY A 1 468 ? -2.177 13.171 10.980 1.00 89.19 468 GLY A C 1
ATOM 3614 O O . GLY A 1 468 ? -1.009 13.291 10.643 1.00 89.19 468 GLY A O 1
ATOM 3615 N N . LEU A 1 469 ? -2.632 12.050 11.561 1.00 88.81 469 LEU A N 1
ATOM 3616 C CA . LEU A 1 469 ? -1.750 10.913 11.882 1.00 88.81 469 LEU A CA 1
ATOM 3617 C C . LEU A 1 469 ? -1.053 10.348 10.639 1.00 88.81 469 LEU A C 1
ATOM 3619 O O . LEU A 1 469 ? 0.146 10.084 10.682 1.00 88.81 469 LEU A O 1
ATOM 3623 N N . ALA A 1 470 ? -1.782 10.181 9.532 1.00 88.69 470 ALA A N 1
ATOM 3624 C CA . ALA A 1 470 ? -1.202 9.723 8.272 1.00 88.69 470 ALA A CA 1
ATOM 3625 C C . ALA A 1 470 ? -0.125 10.695 7.762 1.00 88.69 470 ALA A C 1
ATOM 3627 O O . ALA A 1 470 ? 0.961 10.256 7.389 1.00 88.69 470 ALA A O 1
ATOM 3628 N N . GLY A 1 471 ? -0.393 12.005 7.814 1.00 90.44 471 GLY A N 1
ATOM 3629 C CA . GLY A 1 471 ? 0.579 13.040 7.456 1.00 90.44 471 GLY A CA 1
ATOM 3630 C C . GLY A 1 471 ? 1.792 13.083 8.391 1.00 90.44 471 GLY A C 1
ATOM 3631 O O . GLY A 1 471 ? 2.913 13.250 7.918 1.00 90.44 471 GLY A O 1
ATOM 3632 N N . THR A 1 472 ? 1.603 12.871 9.697 1.00 92.94 472 THR A N 1
ATOM 3633 C CA . THR A 1 472 ? 2.688 12.784 10.686 1.00 92.94 472 THR A CA 1
ATOM 3634 C C . THR A 1 472 ? 3.597 11.597 10.379 1.00 92.94 472 THR A C 1
ATOM 3636 O O . THR A 1 472 ? 4.817 11.744 10.382 1.00 92.94 472 THR A O 1
ATOM 3639 N N . VAL A 1 473 ? 3.018 10.431 10.066 1.00 92.94 473 VAL A N 1
ATOM 3640 C CA . VAL A 1 473 ? 3.784 9.235 9.686 1.00 92.94 473 VAL A CA 1
ATOM 3641 C C . VAL A 1 473 ? 4.531 9.460 8.377 1.00 92.94 473 VAL A C 1
ATOM 3643 O O . VAL A 1 473 ? 5.737 9.242 8.337 1.00 92.94 473 VAL A O 1
ATOM 3646 N N . ALA A 1 474 ? 3.851 9.943 7.335 1.00 91.94 474 ALA A N 1
ATOM 3647 C CA . ALA A 1 474 ? 4.479 10.229 6.048 1.00 91.94 474 ALA A CA 1
ATOM 3648 C C . ALA A 1 474 ? 5.627 11.242 6.189 1.00 91.94 474 ALA A C 1
ATOM 3650 O O . ALA A 1 474 ? 6.719 11.014 5.683 1.00 91.94 474 ALA A O 1
ATOM 3651 N N . SER A 1 475 ? 5.419 12.321 6.946 1.00 93.19 475 SER A N 1
ATOM 3652 C CA . SER A 1 475 ? 6.447 13.349 7.134 1.00 93.19 475 SER A CA 1
ATOM 3653 C C . SER A 1 475 ? 7.648 12.842 7.930 1.00 93.19 475 SER A C 1
ATOM 3655 O O . SER A 1 475 ? 8.784 13.161 7.591 1.00 93.19 475 SER A O 1
ATOM 3657 N N . MET A 1 476 ? 7.417 12.012 8.955 1.00 95.56 476 MET A N 1
ATOM 3658 C CA . MET A 1 476 ? 8.505 11.384 9.707 1.00 95.56 476 MET A CA 1
ATOM 3659 C C . MET A 1 476 ? 9.323 10.446 8.820 1.00 95.56 476 MET A C 1
ATOM 3661 O O . MET A 1 476 ? 10.544 10.450 8.889 1.00 95.56 476 MET A O 1
ATOM 3665 N N . LEU A 1 477 ? 8.666 9.654 7.972 1.00 94.56 477 LEU A N 1
ATOM 3666 C CA . LEU A 1 477 ? 9.362 8.764 7.048 1.00 94.56 477 LEU A CA 1
ATOM 3667 C C . LEU A 1 477 ? 10.239 9.550 6.067 1.00 94.56 477 LEU A C 1
ATOM 3669 O O . LEU A 1 477 ? 11.382 9.162 5.867 1.00 94.56 477 LEU A O 1
ATOM 3673 N N . GLY A 1 478 ? 9.763 10.683 5.540 1.00 91.69 478 GLY A N 1
ATOM 3674 C CA . GLY A 1 478 ? 10.590 11.576 4.721 1.00 91.69 478 GLY A CA 1
ATOM 3675 C C . GLY A 1 478 ? 11.821 12.112 5.464 1.00 91.69 478 GLY A C 1
ATOM 3676 O O . GLY A 1 478 ? 12.919 12.080 4.918 1.00 91.69 478 GLY A O 1
ATOM 3677 N N . LEU A 1 479 ? 11.674 12.518 6.734 1.00 94.50 479 LEU A N 1
ATOM 3678 C CA . LEU A 1 479 ? 12.805 12.937 7.581 1.00 94.50 479 LEU A CA 1
ATOM 3679 C C . LEU A 1 479 ? 13.809 11.804 7.830 1.00 94.50 479 LEU A C 1
ATOM 3681 O O . LEU A 1 479 ? 15.014 12.042 7.801 1.00 94.50 479 LEU A O 1
ATOM 3685 N N . LEU A 1 480 ? 13.324 10.585 8.081 1.00 95.19 480 LEU A N 1
ATOM 3686 C CA . LEU A 1 480 ? 14.177 9.419 8.312 1.00 95.19 480 LEU A CA 1
ATOM 3687 C C . LEU A 1 480 ? 14.948 9.026 7.053 1.00 95.19 480 LEU A C 1
ATOM 3689 O O . LEU A 1 480 ? 16.133 8.729 7.168 1.00 95.19 480 LEU A O 1
ATOM 3693 N N . VAL A 1 481 ? 14.304 9.072 5.880 1.00 93.44 481 VAL A N 1
ATOM 3694 C CA . VAL A 1 481 ? 14.964 8.809 4.592 1.00 93.44 481 VAL A CA 1
ATOM 3695 C C . VAL A 1 481 ? 16.007 9.892 4.297 1.00 93.44 481 VAL A C 1
ATOM 3697 O O . VAL A 1 481 ? 17.146 9.567 3.971 1.00 93.44 481 VAL A O 1
ATOM 3700 N N . TRP A 1 482 ? 15.679 11.170 4.511 1.00 93.12 482 TRP A N 1
ATOM 3701 C CA . TRP A 1 482 ? 16.662 12.251 4.381 1.00 93.12 482 TRP A CA 1
ATOM 3702 C C . TRP A 1 482 ? 17.867 12.033 5.304 1.00 93.12 482 TRP A C 1
ATOM 3704 O O . TRP A 1 482 ? 19.008 12.174 4.87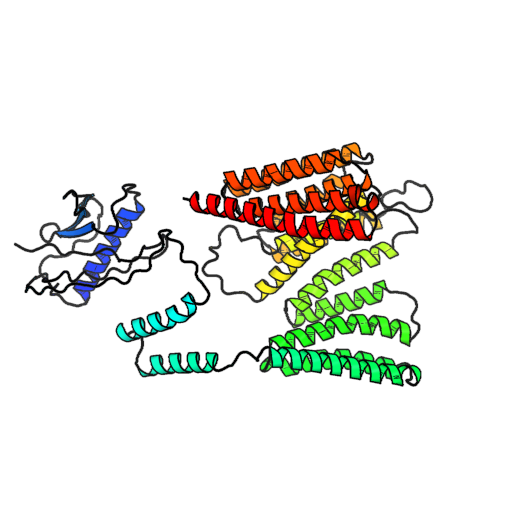2 1.00 93.12 482 TRP A O 1
ATOM 3714 N N . ALA A 1 483 ? 17.622 11.649 6.562 1.00 93.50 483 ALA A N 1
ATOM 3715 C CA . ALA A 1 483 ? 18.673 11.399 7.543 1.00 93.50 483 ALA A CA 1
ATOM 3716 C C . ALA A 1 483 ? 19.588 10.230 7.155 1.00 93.50 483 ALA A C 1
ATOM 3718 O O . ALA A 1 483 ? 20.790 10.322 7.400 1.00 93.50 483 ALA A O 1
ATOM 3719 N N . THR A 1 484 ? 19.039 9.164 6.557 1.00 91.94 484 THR A N 1
ATOM 3720 C CA . THR A 1 484 ? 19.828 8.053 6.001 1.00 91.94 484 THR A CA 1
ATOM 3721 C C . THR A 1 484 ? 20.703 8.503 4.840 1.00 91.94 484 THR A C 1
ATOM 3723 O O . THR A 1 484 ? 21.903 8.269 4.882 1.00 91.94 484 THR A O 1
ATOM 3726 N N . GLU A 1 485 ? 20.124 9.171 3.840 1.00 90.38 485 GLU A N 1
ATOM 3727 C CA . GLU A 1 485 ? 20.836 9.550 2.607 1.00 90.38 485 GLU A CA 1
ATOM 3728 C C . GLU A 1 485 ? 21.931 10.596 2.863 1.00 90.38 485 GLU A C 1
ATOM 3730 O O . GLU A 1 485 ? 22.947 10.631 2.179 1.00 90.38 485 GLU A O 1
ATOM 3735 N N . HIS A 1 486 ? 21.752 11.438 3.885 1.00 89.94 486 HIS A N 1
ATOM 3736 C CA . HIS A 1 486 ? 22.691 12.509 4.236 1.00 89.94 486 HIS A CA 1
ATOM 3737 C C . HIS A 1 486 ? 23.566 12.188 5.459 1.00 89.94 486 HIS A C 1
ATOM 3739 O O . HIS A 1 486 ? 24.233 13.084 5.979 1.00 89.94 486 HIS A O 1
ATOM 3745 N N . GLU A 1 487 ? 23.520 10.950 5.968 1.00 89.12 487 GLU A N 1
ATOM 3746 C CA . GLU A 1 487 ? 24.259 10.482 7.156 1.00 89.12 487 GLU A CA 1
ATOM 3747 C C . GLU A 1 487 ? 24.108 11.398 8.397 1.00 89.12 487 GLU A C 1
ATOM 3749 O O . GLU A 1 487 ? 24.997 11.550 9.245 1.00 89.12 487 GLU A O 1
ATOM 3754 N N . ALA A 1 488 ? 22.947 12.039 8.540 1.00 90.94 488 ALA A N 1
ATOM 3755 C CA . ALA A 1 488 ? 22.734 13.127 9.486 1.00 90.94 488 ALA A CA 1
ATOM 3756 C C . ALA A 1 488 ? 22.205 12.631 10.843 1.00 90.94 488 ALA A C 1
ATOM 3758 O O . ALA A 1 488 ? 21.008 12.676 11.136 1.00 90.94 488 ALA A O 1
ATOM 3759 N N . THR A 1 489 ? 23.117 12.213 11.726 1.00 90.56 489 THR A N 1
ATOM 3760 C CA . THR A 1 489 ? 22.774 11.627 13.042 1.00 90.56 489 THR A CA 1
ATOM 3761 C C . THR A 1 489 ? 21.878 12.503 13.929 1.00 90.56 489 THR A C 1
ATOM 3763 O O . THR A 1 489 ? 21.007 11.990 14.635 1.00 90.56 489 THR A O 1
ATOM 3766 N N . TRP A 1 490 ? 22.035 13.828 13.868 1.00 94.00 490 TRP A N 1
ATOM 3767 C CA . TRP A 1 490 ? 21.223 14.771 14.644 1.00 94.00 490 TRP A CA 1
ATOM 3768 C C . TRP A 1 490 ? 19.743 14.771 14.225 1.00 94.00 490 TRP A C 1
ATOM 3770 O O . TRP A 1 490 ? 18.876 15.031 15.062 1.00 94.00 490 TRP A O 1
ATOM 3780 N N . VAL A 1 491 ? 19.427 14.430 12.968 1.00 94.44 491 VAL A N 1
ATOM 3781 C CA . VAL A 1 491 ? 18.037 14.341 12.498 1.00 94.44 491 VAL A CA 1
ATOM 3782 C C . VAL A 1 491 ? 17.332 13.141 13.116 1.00 94.44 491 VAL A C 1
ATOM 3784 O O . VAL A 1 491 ? 16.171 13.267 13.497 1.00 94.44 491 VAL A O 1
ATOM 3787 N N . PHE A 1 492 ? 18.022 12.016 13.338 1.00 94.19 492 PHE A N 1
ATOM 3788 C CA . PHE A 1 492 ? 17.446 10.897 14.094 1.00 94.19 492 PHE A CA 1
ATOM 3789 C C . PHE A 1 492 ? 17.114 11.293 15.537 1.00 94.19 492 PHE A C 1
ATOM 3791 O O . PHE A 1 492 ? 16.043 10.948 16.037 1.00 94.19 492 PHE A O 1
ATOM 3798 N N . ALA A 1 493 ? 17.982 12.069 16.195 1.00 93.88 493 ALA A N 1
ATOM 3799 C CA . ALA A 1 493 ? 17.703 12.586 17.535 1.00 93.88 493 ALA A CA 1
ATOM 3800 C C . ALA A 1 493 ? 16.481 13.526 17.541 1.00 93.88 493 ALA A C 1
ATOM 3802 O O . ALA A 1 493 ? 15.608 13.400 18.404 1.00 93.88 493 ALA A O 1
ATOM 3803 N N . ALA A 1 494 ? 16.369 14.410 16.544 1.00 95.56 494 ALA A N 1
ATOM 3804 C CA . ALA A 1 494 ? 15.200 15.269 16.366 1.00 95.56 494 ALA A CA 1
ATOM 3805 C C . ALA A 1 494 ? 13.917 14.452 16.120 1.00 95.56 494 ALA A C 1
ATOM 3807 O O . ALA A 1 494 ? 12.900 14.701 16.764 1.00 95.56 494 ALA A O 1
ATOM 3808 N N . CYS A 1 495 ? 13.966 13.430 15.261 1.00 96.31 495 CYS A N 1
ATOM 3809 C CA . CYS A 1 495 ? 12.845 12.522 14.998 1.00 96.31 495 CYS A CA 1
ATOM 3810 C C . CYS A 1 495 ? 12.395 11.782 16.266 1.00 96.31 495 CYS A C 1
ATOM 3812 O O . CYS A 1 495 ? 11.197 11.682 16.535 1.00 96.31 495 CYS A O 1
ATOM 3814 N N . ALA A 1 496 ? 13.338 11.323 17.095 1.00 94.75 496 ALA A N 1
ATOM 3815 C CA . ALA A 1 496 ? 13.031 10.665 18.362 1.00 94.75 496 ALA A CA 1
ATOM 3816 C C . ALA A 1 496 ? 12.342 11.624 19.351 1.00 94.75 496 ALA A C 1
ATOM 3818 O O . ALA A 1 496 ? 11.355 11.246 19.988 1.00 94.75 496 ALA A O 1
ATOM 3819 N N . ALA A 1 497 ? 12.810 12.874 19.440 1.00 95.88 497 ALA A N 1
ATOM 3820 C CA . ALA A 1 497 ? 12.184 13.912 20.260 1.00 95.88 497 ALA A CA 1
ATOM 3821 C C . ALA A 1 497 ? 10.769 14.263 19.766 1.00 95.88 497 ALA A C 1
ATOM 3823 O O . ALA A 1 497 ? 9.832 14.356 20.561 1.00 95.88 497 ALA A O 1
ATOM 3824 N N . LEU A 1 498 ? 10.586 14.387 18.451 1.00 95.69 498 LEU A N 1
ATOM 3825 C CA . LEU A 1 498 ? 9.285 14.617 17.825 1.00 95.69 498 LEU A CA 1
ATOM 3826 C C . LEU A 1 498 ? 8.314 13.451 18.065 1.00 95.69 498 LEU A C 1
ATOM 3828 O O . LEU A 1 498 ? 7.155 13.675 18.413 1.00 95.69 498 LEU A O 1
ATOM 3832 N N . ALA A 1 499 ? 8.777 12.203 17.955 1.00 94.12 499 ALA A N 1
ATOM 3833 C CA . ALA A 1 499 ? 7.975 11.026 18.281 1.00 94.12 499 ALA A CA 1
ATOM 3834 C C . ALA A 1 499 ? 7.542 11.026 19.759 1.00 94.12 499 ALA A C 1
ATOM 3836 O O . ALA A 1 499 ? 6.376 10.761 20.062 1.00 94.12 499 ALA A O 1
ATOM 3837 N N . ALA A 1 500 ? 8.444 11.392 20.677 1.00 93.19 500 ALA A N 1
ATOM 3838 C CA . ALA A 1 500 ? 8.123 11.549 22.094 1.00 93.19 500 ALA A CA 1
ATOM 3839 C C . ALA A 1 500 ? 7.091 12.667 22.340 1.00 93.19 500 ALA A C 1
ATOM 3841 O O . ALA A 1 500 ? 6.176 12.483 23.144 1.00 93.19 500 ALA A O 1
ATOM 3842 N N . ALA A 1 501 ? 7.170 13.783 21.608 1.00 93.06 501 ALA A N 1
ATOM 3843 C CA . ALA A 1 501 ? 6.176 14.854 21.669 1.00 93.06 501 ALA A CA 1
ATOM 3844 C C . ALA A 1 501 ? 4.786 14.389 21.192 1.00 93.06 501 ALA A C 1
ATOM 3846 O O . ALA A 1 501 ? 3.780 14.714 21.824 1.00 93.06 501 ALA A O 1
ATOM 3847 N N . VAL A 1 502 ? 4.714 13.566 20.136 1.00 92.75 502 VAL A N 1
ATOM 3848 C CA . VAL A 1 502 ? 3.454 12.943 19.683 1.00 92.75 502 VAL A CA 1
ATOM 3849 C C . VAL A 1 502 ? 2.884 12.009 20.755 1.00 92.75 502 VAL A C 1
ATOM 3851 O O . VAL A 1 502 ? 1.681 12.049 21.022 1.00 92.75 502 VAL A O 1
ATOM 3854 N N . VAL A 1 503 ? 3.728 11.204 21.416 1.00 90.62 503 VAL A N 1
ATOM 3855 C CA . VAL A 1 503 ? 3.299 10.373 22.555 1.00 90.62 503 VAL A CA 1
ATOM 3856 C C . VAL A 1 503 ? 2.735 11.252 23.669 1.00 90.62 503 VAL A C 1
ATOM 3858 O O . VAL A 1 503 ? 1.609 11.012 24.102 1.00 90.62 503 VAL A O 1
ATOM 3861 N N . ALA A 1 504 ? 3.465 12.286 24.095 1.00 90.25 504 ALA A N 1
ATOM 3862 C CA . ALA A 1 504 ? 3.034 13.196 25.155 1.00 90.25 504 ALA A CA 1
ATOM 3863 C C . ALA A 1 504 ? 1.690 13.868 24.823 1.00 90.25 504 ALA A C 1
ATOM 3865 O O . ALA A 1 504 ? 0.766 13.834 25.636 1.00 90.25 504 ALA A O 1
ATOM 3866 N N . GLY A 1 505 ? 1.531 14.390 23.603 1.00 87.69 505 GLY A N 1
ATOM 3867 C CA . GLY A 1 505 ? 0.270 14.969 23.132 1.00 87.69 505 GLY A CA 1
ATOM 3868 C C . GLY A 1 505 ? -0.890 13.966 23.147 1.00 87.69 505 GLY A C 1
ATOM 3869 O O . GLY A 1 505 ? -1.987 14.289 23.604 1.00 87.69 505 GLY A O 1
ATOM 3870 N N . GLY A 1 506 ? -0.641 12.721 22.731 1.00 85.62 506 GLY A N 1
ATOM 3871 C CA . GLY A 1 506 ? -1.623 11.638 22.806 1.00 85.62 506 GLY A CA 1
ATOM 3872 C C . GLY A 1 506 ? -2.046 11.298 24.240 1.00 85.62 506 GLY A C 1
ATOM 3873 O O . GLY A 1 506 ? -3.225 11.030 24.482 1.00 85.62 506 GLY A O 1
ATOM 3874 N N . VAL A 1 507 ? -1.114 11.352 25.198 1.00 87.81 507 VAL A N 1
ATOM 3875 C CA . VAL A 1 507 ? -1.406 11.162 26.629 1.00 87.81 507 VAL A CA 1
ATOM 3876 C C . VAL A 1 507 ? -2.271 12.295 27.168 1.00 87.81 507 VAL A C 1
ATOM 3878 O O . VAL A 1 507 ? -3.301 12.019 27.781 1.00 87.81 507 VAL A O 1
ATOM 3881 N N . HIS A 1 508 ? -1.913 13.551 26.885 1.00 87.75 508 HIS A N 1
ATOM 3882 C CA . HIS A 1 508 ? -2.679 14.722 27.322 1.00 87.75 508 HIS A CA 1
ATOM 3883 C C . HIS A 1 508 ? -4.116 14.728 26.790 1.00 87.75 508 HIS A C 1
ATOM 3885 O O . HIS A 1 508 ? -5.036 15.102 27.511 1.00 87.75 508 HIS A O 1
ATOM 3891 N N . LEU A 1 509 ? -4.324 14.284 25.547 1.00 83.19 509 LEU A N 1
ATOM 3892 C CA . LEU A 1 509 ? -5.652 14.210 24.930 1.00 83.19 509 LEU A CA 1
ATOM 3893 C C . LEU A 1 509 ? -6.393 12.897 25.218 1.00 83.19 509 LEU A C 1
ATOM 3895 O O . LEU A 1 509 ? -7.508 12.705 24.733 1.00 83.19 509 LEU A O 1
ATOM 3899 N N . THR A 1 510 ? -5.813 11.980 25.998 1.00 82.12 510 THR A N 1
ATOM 3900 C CA . THR A 1 510 ? -6.361 10.641 26.284 1.00 82.12 510 THR A CA 1
ATOM 3901 C C . THR A 1 510 ? -6.669 9.801 25.028 1.00 82.12 510 THR A C 1
ATOM 3903 O O . THR A 1 510 ? -7.602 8.995 24.994 1.00 82.12 510 THR A O 1
ATOM 3906 N N . LYS A 1 511 ? -5.869 9.958 23.963 1.00 79.44 511 LYS A N 1
ATOM 3907 C CA . LYS A 1 511 ? -6.067 9.297 22.660 1.00 79.44 511 LYS A CA 1
ATOM 3908 C C . LYS A 1 511 ? -5.071 8.169 22.421 1.00 79.44 511 LYS A C 1
ATOM 3910 O O . LYS A 1 511 ? -3.891 8.386 22.153 1.00 79.44 511 LYS A O 1
ATOM 3915 N N . LYS A 1 512 ? -5.581 6.935 22.430 1.00 78.50 512 LYS A N 1
ATOM 3916 C CA . LYS A 1 512 ? -4.783 5.718 22.202 1.00 78.50 512 LYS A CA 1
ATOM 3917 C C . LYS A 1 512 ? -4.137 5.673 20.818 1.00 78.50 512 LYS A C 1
ATOM 3919 O O . LYS A 1 512 ? -2.999 5.231 20.708 1.00 78.50 512 LYS A O 1
ATOM 3924 N N . ASP A 1 513 ? -4.847 6.113 19.780 1.00 75.12 513 ASP A N 1
ATOM 3925 C CA . ASP A 1 513 ? -4.367 6.042 18.393 1.00 75.12 513 ASP A CA 1
ATOM 3926 C C . ASP A 1 513 ? -3.138 6.946 18.188 1.00 75.12 513 ASP A C 1
ATOM 3928 O O . ASP A 1 513 ? -2.138 6.511 17.612 1.00 75.12 513 ASP A O 1
ATOM 3932 N N . THR A 1 514 ? -3.151 8.155 18.760 1.00 83.31 514 THR A N 1
ATOM 3933 C CA . THR A 1 514 ? -2.008 9.082 18.763 1.00 83.31 514 THR A CA 1
ATOM 3934 C C . THR A 1 514 ? -0.822 8.533 19.557 1.00 83.31 514 THR A C 1
ATOM 3936 O O . THR A 1 514 ? 0.300 8.546 19.054 1.00 83.31 514 THR A O 1
ATOM 3939 N N . VAL A 1 515 ? -1.053 7.968 20.752 1.00 83.38 515 VAL A N 1
ATOM 3940 C CA . VAL A 1 515 ? 0.013 7.330 21.554 1.00 83.38 515 VAL A CA 1
ATOM 3941 C C . VAL A 1 515 ? 0.656 6.167 20.793 1.00 83.38 515 VAL A C 1
ATOM 3943 O O . VAL A 1 515 ? 1.879 6.086 20.712 1.00 83.38 515 VAL A O 1
ATOM 3946 N N . ASN A 1 516 ? -0.153 5.281 20.202 1.00 84.44 516 ASN A N 1
ATOM 3947 C CA . ASN A 1 516 ? 0.345 4.147 19.419 1.00 84.44 516 ASN A CA 1
ATOM 3948 C C . ASN A 1 516 ? 1.185 4.615 18.226 1.00 84.44 516 ASN A C 1
ATOM 3950 O O . ASN A 1 516 ? 2.225 4.026 17.945 1.00 84.44 516 ASN A O 1
ATOM 3954 N N . THR A 1 517 ? 0.743 5.680 17.554 1.00 86.50 517 THR A N 1
ATOM 3955 C CA . THR A 1 517 ? 1.466 6.265 16.423 1.00 86.50 517 THR A CA 1
ATOM 3956 C C . THR A 1 517 ? 2.806 6.836 16.876 1.00 86.50 517 THR A C 1
ATOM 3958 O O . THR A 1 517 ? 3.824 6.497 16.290 1.00 86.50 517 THR A O 1
ATOM 3961 N N . GLY A 1 518 ? 2.850 7.612 17.963 1.00 87.44 518 GLY A N 1
ATOM 3962 C CA . GLY A 1 518 ? 4.110 8.135 18.501 1.00 87.44 518 GLY A CA 1
ATOM 3963 C C . GLY A 1 518 ? 5.104 7.031 18.891 1.00 87.44 518 GLY A C 1
ATOM 3964 O O . GLY A 1 518 ? 6.280 7.113 18.547 1.00 87.44 518 GLY A O 1
ATOM 3965 N N . VAL A 1 519 ? 4.633 5.949 19.524 1.00 85.81 519 VAL A N 1
ATOM 3966 C CA . VAL A 1 519 ? 5.475 4.780 19.853 1.00 85.81 519 VAL A CA 1
ATOM 3967 C C . VAL A 1 519 ? 6.000 4.091 18.589 1.00 85.81 519 VAL A C 1
ATOM 3969 O O . VAL A 1 519 ? 7.172 3.719 18.545 1.00 85.81 519 VAL A O 1
ATOM 3972 N N . LEU A 1 520 ? 5.166 3.945 17.554 1.00 87.81 520 LEU A N 1
ATOM 3973 C CA . LEU A 1 520 ? 5.586 3.395 16.263 1.00 87.81 520 LEU A CA 1
ATOM 3974 C C . LEU A 1 520 ? 6.671 4.263 15.612 1.00 87.81 520 LEU A C 1
ATOM 3976 O O . LEU A 1 520 ? 7.681 3.728 15.167 1.00 87.81 520 LEU A O 1
ATOM 3980 N N . LEU A 1 521 ? 6.496 5.587 15.588 1.00 91.50 521 LEU A N 1
ATOM 3981 C CA . LEU A 1 521 ? 7.479 6.518 15.023 1.00 91.50 521 LEU A CA 1
ATOM 3982 C C . LEU A 1 521 ? 8.805 6.486 15.778 1.00 91.50 521 LEU A C 1
ATOM 3984 O O . LEU A 1 521 ? 9.866 6.525 15.157 1.00 91.50 521 LEU A O 1
ATOM 3988 N N . PHE A 1 522 ? 8.757 6.353 17.103 1.00 91.38 522 PHE A N 1
ATOM 3989 C CA . PHE A 1 522 ? 9.956 6.182 17.914 1.00 91.38 522 PHE A CA 1
ATOM 3990 C C . PHE A 1 522 ? 10.683 4.877 17.561 1.00 91.38 522 PHE A C 1
ATOM 3992 O O . PHE A 1 522 ? 11.885 4.889 17.308 1.00 91.38 522 PHE A O 1
ATOM 3999 N N . ALA A 1 523 ? 9.952 3.760 17.471 1.00 86.69 523 ALA A N 1
ATOM 4000 C CA . ALA A 1 523 ? 10.522 2.469 17.092 1.00 86.69 523 ALA A CA 1
ATOM 4001 C C . ALA A 1 523 ? 11.128 2.492 15.676 1.00 86.69 523 ALA A C 1
ATOM 4003 O O . ALA A 1 523 ? 12.233 1.990 15.477 1.00 86.69 523 ALA A O 1
ATOM 4004 N N . LEU A 1 524 ? 10.443 3.119 14.712 1.00 90.19 524 LEU A N 1
ATOM 4005 C CA . LEU A 1 524 ? 10.958 3.315 13.355 1.00 90.19 524 LEU A CA 1
ATOM 4006 C C . LEU A 1 524 ? 12.232 4.164 13.355 1.00 90.19 524 LEU A C 1
ATOM 4008 O O . LEU A 1 524 ? 13.201 3.782 12.711 1.00 90.19 524 LEU A O 1
ATOM 4012 N N . THR A 1 525 ? 12.268 5.256 14.122 1.00 93.56 525 THR A N 1
ATOM 4013 C CA . THR A 1 525 ? 13.459 6.114 14.241 1.00 93.56 525 THR A CA 1
ATOM 4014 C C . THR A 1 525 ? 14.667 5.334 14.759 1.00 93.56 525 THR A C 1
ATOM 4016 O O . THR A 1 525 ? 15.752 5.430 14.190 1.00 93.56 525 THR A O 1
ATOM 4019 N N . VAL A 1 526 ? 14.480 4.518 15.804 1.00 89.94 526 VAL A N 1
ATOM 4020 C CA . VAL A 1 526 ? 15.540 3.652 16.347 1.00 89.94 526 VAL A CA 1
ATOM 4021 C C . VAL A 1 526 ? 15.997 2.623 15.313 1.00 89.94 526 VAL A C 1
ATOM 4023 O O . VAL A 1 526 ? 17.197 2.409 15.159 1.00 89.94 526 VAL A O 1
ATOM 4026 N N . GLY A 1 527 ? 15.058 2.009 14.586 1.00 88.50 527 GLY A N 1
ATOM 4027 C CA . GLY A 1 527 ? 15.369 1.069 13.511 1.00 88.50 527 GLY A CA 1
ATOM 4028 C C . GLY A 1 527 ? 16.218 1.711 12.413 1.00 88.50 527 GLY A C 1
ATOM 4029 O O . GLY A 1 527 ? 17.294 1.210 12.105 1.00 88.50 527 GLY A O 1
ATOM 4030 N N . PHE A 1 528 ? 15.780 2.850 11.876 1.00 91.62 528 PHE A N 1
ATOM 4031 C CA . PHE A 1 528 ? 16.512 3.590 10.845 1.00 91.62 528 PHE A CA 1
ATOM 4032 C C . PHE A 1 528 ? 17.913 3.996 11.297 1.00 91.62 528 PHE A C 1
ATOM 4034 O O . PHE A 1 528 ? 18.882 3.730 10.592 1.00 91.62 528 PHE A O 1
ATOM 4041 N N . PHE A 1 529 ? 18.035 4.570 12.496 1.00 91.62 529 PHE A N 1
ATOM 4042 C CA . PHE A 1 529 ? 19.331 4.921 13.070 1.00 91.62 529 PHE A CA 1
ATOM 4043 C C . PHE A 1 529 ? 20.255 3.701 13.180 1.00 91.62 529 PHE A C 1
ATOM 4045 O O . PHE A 1 529 ? 21.439 3.789 12.862 1.00 91.62 529 PHE A O 1
ATOM 4052 N N . TYR A 1 530 ? 19.721 2.549 13.595 1.00 87.38 530 TYR A N 1
ATOM 4053 C CA . TYR A 1 530 ? 20.498 1.320 13.702 1.00 87.38 530 TYR A CA 1
ATOM 4054 C C . TYR A 1 530 ? 21.046 0.870 12.342 1.00 87.38 530 TYR A C 1
ATOM 4056 O O . TYR A 1 530 ? 22.253 0.665 12.204 1.00 87.38 530 TYR A O 1
ATOM 4064 N N . PHE A 1 531 ? 20.171 0.742 11.339 1.00 88.19 531 PHE A N 1
ATOM 4065 C CA . PHE A 1 531 ? 20.563 0.301 9.999 1.00 88.19 531 PHE A CA 1
ATOM 4066 C C . PHE A 1 531 ? 21.506 1.303 9.317 1.00 88.19 531 PHE A C 1
ATOM 4068 O O . PHE A 1 531 ? 22.434 0.882 8.643 1.00 88.19 531 PHE A O 1
ATOM 4075 N N . SER A 1 532 ? 21.308 2.603 9.536 1.00 89.12 532 SER A N 1
ATOM 4076 C CA . SER A 1 532 ? 22.088 3.666 8.894 1.00 89.12 532 SER A CA 1
ATOM 4077 C C . SER A 1 532 ? 23.444 3.927 9.546 1.00 89.12 532 SER A C 1
ATOM 4079 O O . SER A 1 532 ? 24.432 4.126 8.857 1.00 89.12 532 SER A O 1
ATOM 4081 N N . ALA A 1 533 ? 23.503 3.977 10.880 1.00 85.81 533 ALA A N 1
ATOM 4082 C CA . ALA A 1 533 ? 24.652 4.545 11.588 1.00 85.81 533 ALA A CA 1
ATOM 4083 C C . ALA A 1 533 ? 25.414 3.540 12.461 1.00 85.81 533 ALA A C 1
ATOM 4085 O O . ALA A 1 533 ? 26.521 3.850 12.918 1.00 85.81 533 ALA A O 1
ATOM 4086 N N . VAL A 1 534 ? 24.825 2.371 12.740 1.00 84.75 534 VAL A N 1
ATOM 4087 C CA . VAL A 1 534 ? 25.374 1.373 13.676 1.00 84.75 534 VAL A CA 1
ATOM 4088 C C . VAL A 1 534 ? 25.766 0.085 12.964 1.00 84.75 534 VAL A C 1
ATOM 4090 O O . VAL A 1 534 ? 26.823 -0.466 13.264 1.00 84.75 534 VAL A O 1
ATOM 4093 N N . MET A 1 535 ? 24.941 -0.398 12.034 1.00 83.62 535 MET A N 1
ATOM 4094 C CA . MET A 1 535 ? 25.117 -1.708 11.405 1.00 83.62 535 MET A CA 1
ATOM 4095 C C . MET A 1 535 ? 26.468 -1.849 10.698 1.00 83.62 535 MET A C 1
ATOM 4097 O O . MET A 1 535 ? 27.141 -2.854 10.914 1.00 83.62 535 MET A O 1
ATOM 4101 N N . ASP A 1 536 ? 26.897 -0.830 9.953 1.00 80.62 536 ASP A N 1
ATOM 4102 C CA . ASP A 1 536 ? 28.170 -0.852 9.219 1.00 80.62 536 ASP A CA 1
ATOM 4103 C C . ASP A 1 536 ? 29.400 -0.724 10.129 1.00 80.62 536 ASP A C 1
ATOM 4105 O O . ASP A 1 536 ? 30.519 -1.039 9.730 1.00 80.62 536 ASP A O 1
ATOM 4109 N N . LYS A 1 537 ? 29.203 -0.306 11.385 1.00 84.50 537 LYS A N 1
ATOM 4110 C CA . LYS A 1 537 ? 30.271 -0.189 12.392 1.00 84.50 537 LYS A CA 1
ATOM 4111 C C . LYS A 1 537 ? 30.493 -1.484 13.175 1.00 84.50 537 LYS A C 1
ATOM 4113 O O . LYS A 1 537 ? 31.428 -1.567 13.969 1.00 84.50 537 LYS A O 1
ATOM 4118 N N . LEU A 1 538 ? 29.635 -2.484 12.985 1.00 81.06 538 LEU A N 1
ATOM 4119 C CA . LEU A 1 538 ? 29.692 -3.781 13.652 1.00 81.06 538 LEU A CA 1
ATOM 4120 C C . LEU A 1 538 ? 29.932 -4.886 12.610 1.00 81.06 538 LEU A C 1
ATOM 4122 O O . LEU A 1 538 ? 29.483 -4.798 11.472 1.00 81.06 538 LEU A O 1
ATOM 4126 N N . GLY A 1 539 ? 30.603 -5.978 12.991 1.00 83.50 539 GLY A N 1
ATOM 4127 C CA . GLY A 1 539 ? 30.669 -7.164 12.126 1.00 83.50 539 GLY A CA 1
ATOM 4128 C C . GLY A 1 539 ? 29.265 -7.726 11.843 1.00 83.50 539 GLY A C 1
ATOM 4129 O O . GLY A 1 539 ? 28.415 -7.698 12.730 1.00 83.50 539 GLY A O 1
ATOM 4130 N N . ARG A 1 540 ? 29.020 -8.278 10.640 1.00 83.88 540 ARG A N 1
ATOM 4131 C CA . ARG A 1 540 ? 27.681 -8.726 10.173 1.00 83.88 540 ARG A CA 1
ATOM 4132 C C . ARG A 1 540 ? 26.917 -9.618 11.164 1.00 83.88 540 ARG A C 1
ATOM 4134 O O . ARG A 1 540 ? 25.704 -9.508 11.288 1.00 83.88 540 ARG A O 1
ATOM 4141 N N . SER A 1 541 ? 27.603 -10.527 11.857 1.00 84.19 541 SER A N 1
ATOM 4142 C CA . SER A 1 541 ? 26.972 -11.402 12.856 1.00 84.19 541 SER A CA 1
ATOM 4143 C C . SER A 1 541 ? 26.636 -10.656 14.151 1.00 84.19 541 SER A C 1
ATOM 4145 O O . SER A 1 541 ? 25.550 -10.834 14.701 1.00 84.19 541 SER A O 1
ATOM 4147 N N . LEU A 1 542 ? 27.536 -9.787 14.619 1.00 87.50 542 LEU A N 1
ATOM 4148 C CA . LEU A 1 542 ? 27.349 -8.979 15.823 1.00 87.50 542 LEU A CA 1
ATOM 4149 C C . LEU A 1 542 ? 26.251 -7.926 15.631 1.00 87.50 542 LEU A C 1
ATOM 4151 O O . LEU A 1 542 ? 25.486 -7.679 16.562 1.00 87.50 542 LEU A O 1
ATOM 4155 N N . SER A 1 543 ? 26.129 -7.351 14.431 1.00 84.00 543 SER A N 1
ATOM 4156 C CA . SER A 1 543 ? 25.032 -6.442 14.106 1.00 84.00 543 SER A CA 1
ATOM 4157 C C . SER A 1 543 ? 23.684 -7.170 14.126 1.00 84.00 543 SER A C 1
ATOM 4159 O O . SER A 1 543 ? 22.759 -6.742 14.806 1.00 84.00 543 SER A O 1
ATOM 4161 N N . LEU A 1 544 ? 23.559 -8.347 13.512 1.00 82.44 544 LEU A N 1
ATOM 4162 C CA . LEU A 1 544 ? 22.301 -9.105 13.566 1.00 82.44 544 LEU A CA 1
ATOM 4163 C C . LEU A 1 544 ? 21.909 -9.527 14.994 1.00 82.44 544 LEU A C 1
ATOM 4165 O O . LEU A 1 544 ? 20.734 -9.450 15.360 1.00 82.44 544 LEU A O 1
ATOM 4169 N N . ILE A 1 545 ? 22.879 -9.918 15.828 1.00 85.69 545 ILE A N 1
ATOM 4170 C CA . ILE A 1 545 ? 22.635 -10.235 17.245 1.00 85.69 545 ILE A CA 1
ATOM 4171 C C . ILE A 1 545 ? 22.211 -8.977 18.014 1.00 85.69 545 ILE A C 1
ATOM 4173 O O . ILE A 1 545 ? 21.217 -9.006 18.743 1.00 85.69 545 ILE A O 1
ATOM 4177 N N . GLY A 1 546 ? 22.924 -7.862 17.832 1.00 82.88 546 GLY A N 1
ATOM 4178 C CA . GLY A 1 546 ? 22.602 -6.582 18.462 1.00 82.88 546 GLY A CA 1
ATOM 4179 C C . GLY A 1 546 ? 21.210 -6.083 18.079 1.00 82.88 546 GLY A C 1
ATOM 4180 O O . GLY A 1 546 ? 20.435 -5.692 18.951 1.00 82.88 546 GLY A O 1
ATOM 4181 N N . LEU A 1 547 ? 20.854 -6.184 16.798 1.00 81.56 547 LEU A N 1
ATOM 4182 C CA . LEU A 1 547 ? 19.516 -5.906 16.284 1.00 81.56 547 LEU A CA 1
ATOM 4183 C C . LEU A 1 547 ? 18.468 -6.773 16.994 1.00 81.56 547 LEU A C 1
ATOM 4185 O O . LEU A 1 547 ? 17.490 -6.245 17.520 1.00 81.56 547 LEU A O 1
ATOM 4189 N N . GLY A 1 548 ? 18.690 -8.089 17.079 1.00 78.31 548 GLY A N 1
ATOM 4190 C CA . GLY A 1 548 ? 17.794 -9.009 17.782 1.00 78.31 548 GLY A CA 1
ATOM 4191 C C . GLY A 1 548 ? 17.560 -8.611 19.243 1.00 78.31 548 GLY A C 1
ATOM 4192 O O . GLY A 1 548 ? 16.416 -8.568 19.697 1.00 78.31 548 GLY A O 1
ATOM 4193 N N . VAL A 1 549 ? 18.620 -8.241 19.966 1.00 84.81 549 VAL A N 1
ATOM 4194 C CA . VAL A 1 549 ? 18.533 -7.784 21.364 1.00 84.81 549 VAL A CA 1
ATOM 4195 C C . VAL A 1 549 ? 17.778 -6.457 21.483 1.00 84.81 549 VAL A C 1
ATOM 4197 O O . VAL A 1 549 ? 16.902 -6.336 22.342 1.00 84.81 549 VAL A O 1
ATOM 4200 N N . VAL A 1 550 ? 18.060 -5.478 20.618 1.00 80.31 550 VAL A N 1
ATOM 4201 C CA . VAL A 1 550 ? 17.367 -4.177 20.606 1.00 80.31 550 VAL A CA 1
ATOM 4202 C C . VAL A 1 550 ? 15.877 -4.355 20.317 1.00 80.31 550 VAL A C 1
ATOM 4204 O O . VAL A 1 550 ? 15.049 -3.771 21.015 1.00 80.31 550 VAL A O 1
ATOM 4207 N N . PHE A 1 551 ? 15.509 -5.195 19.349 1.00 76.50 551 PHE A N 1
ATOM 4208 C CA . PHE A 1 551 ? 14.107 -5.438 19.008 1.00 76.50 551 PHE A CA 1
ATOM 4209 C C . PHE A 1 551 ? 13.363 -6.212 20.103 1.00 76.50 551 PHE A C 1
ATOM 4211 O O . PHE A 1 551 ? 12.245 -5.836 20.457 1.00 76.50 551 PHE A O 1
ATOM 4218 N N . LEU A 1 552 ? 13.972 -7.250 20.685 1.00 74.19 552 LEU A N 1
ATOM 4219 C CA . LEU A 1 552 ? 13.350 -8.038 21.756 1.00 74.19 552 LEU A CA 1
ATOM 4220 C C . LEU A 1 552 ? 13.239 -7.239 23.061 1.00 74.19 552 LEU A C 1
ATOM 4222 O O . LEU A 1 552 ? 12.154 -7.127 23.635 1.00 74.19 552 LEU A O 1
ATOM 4226 N N . GLY A 1 553 ? 14.349 -6.658 23.521 1.00 75.56 553 GLY A N 1
ATOM 4227 C CA . GLY A 1 553 ? 14.410 -5.892 24.763 1.00 75.56 553 GLY A CA 1
ATOM 4228 C C . GLY A 1 553 ? 13.686 -4.553 24.653 1.00 75.56 553 GLY A C 1
ATOM 4229 O O . GLY A 1 553 ? 12.816 -4.244 25.469 1.00 75.56 553 GLY A O 1
ATOM 4230 N N . GLY A 1 554 ? 13.993 -3.778 23.612 1.00 73.69 554 GLY A N 1
ATOM 4231 C CA . GLY A 1 554 ? 13.354 -2.492 23.338 1.00 73.69 554 GLY A CA 1
ATOM 4232 C C . GLY A 1 554 ? 11.865 -2.640 23.043 1.00 73.69 554 GLY A C 1
ATOM 4233 O O . GLY A 1 554 ? 11.061 -1.910 23.618 1.00 73.69 554 GLY A O 1
ATOM 4234 N N . GLY A 1 555 ? 11.469 -3.632 22.239 1.00 72.31 555 GLY A N 1
ATOM 4235 C CA . GLY A 1 555 ? 10.062 -3.930 21.967 1.00 72.31 555 GLY A CA 1
ATOM 4236 C C . GLY A 1 555 ? 9.281 -4.302 23.230 1.00 72.31 555 GLY A C 1
ATOM 4237 O O . GLY A 1 555 ? 8.190 -3.776 23.456 1.00 72.31 555 GLY A O 1
ATOM 4238 N N . TYR A 1 556 ? 9.855 -5.137 24.103 1.00 76.00 556 TYR A N 1
ATOM 4239 C CA . TYR A 1 556 ? 9.245 -5.480 25.391 1.00 76.00 556 TYR A CA 1
ATOM 4240 C C . TYR A 1 556 ? 9.095 -4.261 26.315 1.00 76.00 556 TYR A C 1
ATOM 4242 O O . TYR A 1 556 ? 8.028 -4.052 26.901 1.00 76.00 556 TYR A O 1
ATOM 4250 N N . LEU A 1 557 ? 10.139 -3.435 26.438 1.00 77.38 557 LEU A N 1
ATOM 4251 C CA . LEU A 1 557 ? 10.116 -2.228 27.268 1.00 77.38 557 LEU A CA 1
ATOM 4252 C C . LEU A 1 557 ? 9.115 -1.193 26.741 1.00 77.38 557 LEU A C 1
ATOM 4254 O O . LEU A 1 557 ? 8.325 -0.663 27.527 1.00 77.38 557 LEU A O 1
ATOM 4258 N N . LEU A 1 558 ? 9.101 -0.952 25.427 1.00 74.00 558 LEU A N 1
ATOM 4259 C CA . LEU A 1 558 ? 8.159 -0.045 24.770 1.00 74.00 558 LEU A CA 1
ATOM 4260 C C . LEU A 1 558 ? 6.719 -0.520 24.944 1.00 74.00 558 LEU A C 1
ATOM 4262 O O . LEU A 1 558 ? 5.865 0.274 25.330 1.00 74.00 558 LEU A O 1
ATOM 4266 N N . GLU A 1 559 ? 6.436 -1.807 24.743 1.00 78.81 559 GLU A N 1
ATOM 4267 C CA . GLU A 1 559 ? 5.088 -2.349 24.935 1.00 78.81 559 GLU A CA 1
ATOM 4268 C C . GLU A 1 559 ? 4.658 -2.283 26.409 1.00 78.81 559 GLU A C 1
ATOM 4270 O O . GLU A 1 559 ? 3.509 -1.950 26.710 1.00 78.81 559 GLU A O 1
ATOM 4275 N N . ARG A 1 560 ? 5.571 -2.518 27.360 1.00 78.25 560 ARG A N 1
ATOM 4276 C CA . ARG A 1 560 ? 5.280 -2.358 28.792 1.00 78.25 560 ARG A CA 1
ATOM 4277 C C . ARG A 1 560 ? 4.988 -0.902 29.155 1.00 78.25 560 ARG A C 1
ATOM 4279 O O . ARG A 1 560 ? 4.039 -0.646 29.900 1.00 78.25 560 ARG A O 1
ATOM 4286 N N . ALA A 1 561 ? 5.777 0.043 28.647 1.00 75.06 561 ALA A N 1
ATOM 4287 C CA . ALA A 1 561 ? 5.569 1.472 28.874 1.00 75.06 561 ALA A CA 1
ATOM 4288 C C . ALA A 1 561 ? 4.248 1.933 28.246 1.00 75.06 561 ALA A C 1
ATOM 4290 O O . ALA A 1 561 ? 3.413 2.530 28.924 1.00 75.06 561 ALA A O 1
ATOM 4291 N N . ARG A 1 562 ? 3.999 1.544 26.993 1.00 78.38 562 ARG A N 1
ATOM 4292 C CA . ARG A 1 562 ? 2.749 1.787 26.277 1.00 78.38 562 ARG A CA 1
ATOM 4293 C C . ARG A 1 562 ? 1.544 1.259 27.045 1.00 78.38 562 ARG A C 1
ATOM 4295 O O . ARG A 1 562 ? 0.591 2.003 27.229 1.00 78.38 562 ARG A O 1
ATOM 4302 N N . ARG A 1 563 ? 1.567 0.013 27.535 1.00 78.31 563 ARG A N 1
ATOM 4303 C CA . ARG A 1 563 ? 0.451 -0.554 28.317 1.00 78.31 563 ARG A CA 1
ATOM 4304 C C . ARG A 1 563 ? 0.161 0.246 29.578 1.00 78.31 563 ARG A C 1
ATOM 4306 O O . ARG A 1 563 ? -1.005 0.468 29.880 1.00 78.31 563 ARG A O 1
ATOM 4313 N N . ARG A 1 564 ? 1.196 0.703 30.290 1.00 81.81 564 ARG A N 1
ATOM 4314 C CA . ARG A 1 564 ? 1.036 1.564 31.475 1.00 81.81 564 ARG A CA 1
ATOM 4315 C C . ARG A 1 564 ? 0.415 2.910 31.113 1.00 81.81 564 ARG A C 1
ATOM 4317 O O . ARG A 1 564 ? -0.536 3.325 31.762 1.00 81.81 564 ARG A O 1
ATOM 4324 N N . ILE A 1 565 ? 0.919 3.548 30.058 1.00 76.88 565 ILE A N 1
ATOM 4325 C CA . ILE A 1 565 ? 0.430 4.842 29.572 1.00 76.88 565 ILE A CA 1
ATOM 4326 C C . ILE A 1 565 ? -1.022 4.732 29.096 1.00 76.88 565 ILE A C 1
ATOM 4328 O O . ILE A 1 565 ? -1.865 5.527 29.493 1.00 76.88 565 ILE A O 1
ATOM 4332 N N . VAL A 1 566 ? -1.337 3.719 28.287 1.00 74.31 566 VAL A N 1
ATOM 4333 C CA . VAL A 1 566 ? -2.691 3.473 27.780 1.00 74.31 566 VAL A CA 1
ATOM 4334 C C . VAL A 1 566 ? -3.651 3.144 28.922 1.00 74.31 566 VAL A C 1
ATOM 4336 O O . VAL A 1 566 ? -4.766 3.650 28.918 1.00 74.31 566 VAL A O 1
ATOM 4339 N N . ALA A 1 567 ? -3.229 2.357 29.917 1.00 76.56 567 ALA A N 1
ATOM 4340 C CA . ALA A 1 567 ? -4.040 2.074 31.100 1.00 76.56 567 ALA A CA 1
ATOM 4341 C C . ALA A 1 567 ? -4.296 3.332 31.950 1.00 76.56 567 ALA A C 1
ATOM 4343 O O . ALA A 1 567 ? -5.409 3.520 32.431 1.00 76.56 567 ALA A O 1
ATOM 4344 N N . ALA A 1 568 ? -3.303 4.214 32.099 1.00 76.44 568 ALA A N 1
ATOM 4345 C CA . ALA A 1 568 ? -3.473 5.494 32.787 1.00 76.44 568 ALA A CA 1
ATOM 4346 C C . ALA A 1 568 ? -4.441 6.419 32.030 1.00 76.44 568 ALA A C 1
ATOM 4348 O O . ALA A 1 568 ? -5.385 6.935 32.616 1.00 76.44 568 ALA A O 1
ATOM 4349 N N . VAL A 1 569 ? -4.269 6.543 30.710 1.00 72.50 569 VAL A N 1
ATOM 4350 C CA . VAL A 1 569 ? -5.185 7.269 29.816 1.00 72.50 569 VAL A CA 1
ATOM 4351 C C . VAL A 1 569 ? -6.609 6.722 29.911 1.00 72.50 569 VAL A C 1
ATOM 4353 O O . VAL A 1 569 ? -7.571 7.482 29.957 1.00 72.50 569 VAL A O 1
ATOM 4356 N N . GLU A 1 570 ? -6.754 5.399 29.960 1.00 72.25 570 GLU A N 1
ATOM 4357 C CA . GLU A 1 570 ? -8.037 4.744 30.159 1.00 72.25 570 GLU A CA 1
ATOM 4358 C C . GLU A 1 570 ? -8.662 5.093 31.509 1.00 72.25 570 GLU A C 1
ATOM 4360 O O . GLU A 1 570 ? -9.855 5.373 31.541 1.00 72.25 570 GLU A O 1
ATOM 4365 N N . ALA A 1 571 ? -7.887 5.095 32.592 1.00 70.81 571 ALA A N 1
ATOM 4366 C CA . ALA A 1 571 ? -8.366 5.416 33.934 1.00 70.81 571 ALA A CA 1
ATOM 4367 C C . ALA A 1 571 ? -8.755 6.897 34.109 1.00 70.81 571 ALA A C 1
ATOM 4369 O O . ALA A 1 571 ? -9.589 7.207 34.954 1.00 70.81 571 ALA A O 1
ATOM 4370 N N . SER A 1 572 ? -8.165 7.800 33.319 1.00 65.31 572 SER A N 1
ATOM 4371 C CA . SER A 1 572 ? -8.446 9.243 33.345 1.00 65.31 572 SER A CA 1
ATOM 4372 C C . SER A 1 572 ? -9.543 9.692 32.373 1.00 65.31 572 SER A C 1
ATOM 4374 O O . SER A 1 572 ? -9.922 10.862 32.397 1.00 65.31 572 SER A O 1
ATOM 4376 N N . ALA A 1 573 ? -10.042 8.804 31.507 1.00 53.62 573 ALA A N 1
ATOM 4377 C CA . ALA A 1 573 ? -11.146 9.118 30.606 1.00 53.62 573 ALA A CA 1
ATOM 4378 C C . ALA A 1 573 ? -12.467 9.220 31.408 1.00 53.62 573 ALA A C 1
ATOM 4380 O O . ALA A 1 573 ? -12.803 8.249 32.092 1.00 53.62 573 ALA A O 1
ATOM 4381 N N . PRO A 1 574 ? -13.181 10.363 31.354 1.00 45.94 574 PRO A N 1
ATOM 4382 C CA . PRO A 1 574 ? -14.397 10.610 32.133 1.00 45.94 574 PRO A CA 1
ATOM 4383 C C . PRO A 1 574 ? -15.600 9.767 31.701 1.00 45.94 574 PRO A C 1
ATOM 4385 O O . PRO A 1 574 ? -15.678 9.391 30.505 1.00 45.94 574 PRO A O 1
#

Secondary structure (DSSP, 8-state):
-PPPEEEPPPSSPPPTT----PPP---TT---BS-HHHHHHHHHHHHHHHHHHHHTT------TTSEEEEEETTTTEEEEEETTT--EEEEGGGS-SS----SSS-B-----------------SS------TTHHHHHHHHHHHHHHHTTSS-HHHHHHHHHHHHHHHHSPPPPHHHHHHHHHHHHHHHHHHHHHHHHHHTTS-HHHHHHHHHHHHHHHHHHHHHHTTT-HHHHHHHHHHHHHHHHHHHHHHHHHHT----HHHHHHHHHHHHHHHHHHH--HHHHHHHHHHHHHHHHHHHHHHSPSEESB-HHHHHHHHHHHHHHHGGGPPPTT--TTS----THHHHHHHHHHHHHHHHHHHHHHHHHHHHSB-EETT-------HHHHHHHHHHHHHHHHHHHHHHGGGGGGHHHHHHHHHHHHHT---SHHHHHHHHHHHHHHHHHHHHHHHHTT-HHHHHHHHHHHHHHHHHHHHHHHHTT-HHHHHHHHHHHHHHHHHHHHTT-HHHHHHHHHHHHHHHHHHIIIIIGGGS-HHHHHHHHHHIIIIIHHHHHHHHHHHHHHHHHH--

Sequence (574 aa):
MRAPIRFCAPSSGVSHNERPIFHPAQSDGFRLVGDAETRNRVARLGAMAFSVWWQRGANRPVSHKRCRILHSARSGGFRFVDDEKSSVLGTYSEFARGERVSNRDIRVSGEHASTRHHTPSGVRRDGRVSIDRVTMRERWKRDLERWRTAGILDEPTFRRIVEYEAAARRARPVPWLAIVALGFGALSLGAGVLLFVAAHWDALSPGNRFAIVISVVGALHLGGMLATLRLPWFATALHAAGTASLGAALYLTGQIFNLPENWTGGLFLWALGALVAWALQWSAPQAAFAAVLVPAWLVAERAVRLEPGAGVDLAAAQGLTLMSIVYLLARLPAPDVDDTHRRPDRTTNTRRVLSLLGAIALFPSVAYLFLALDTPWHPSGGGARPLGSGDIAAHVVAFALPLALGIVLRRRDAWYFVPVAVWVGALSVLALDRPRPLLVAWFSCFAAASALSLWGARDRIRAIERLGLAGTVASMLGLLVWATEHEATWVFAACAALAAAVVAGGVHLTKKDTVNTGVLLFALTVGFFYFSAVMDKLGRSLSLIGLGVVFLGGGYLLERARRRIVAAVEASAP

Foldseek 3Di:
DAFWFKWAQDPDDDPPPDQDQTDRPPDAWKDWDDDPVVNVVVSVVVSVLVVVVVVVCPVDPQPSGFWIWTQDLVPQWIWIAGPVPRDTPDICVVPDDDDGDHNPGTDIGTDDDDDDDDDDDDDDPDPDDPVDVVNVVCVVVVVLVVCVVVVVDDPVRSVVVVVVVVVVVVPPDQPVVNVVVVVVVVVVVVVVVVVVCVVCVVVDQLVVNLVVLVVQLVVLQVVLVVCCVPPVVSSLVSPLVSLVSLLVSLVVNCVSVVPPPPVLVSLVVSLVSLVVSCVVPVAQSSLLSNLPSVLVSLLVVVVVPDAAWDFAAQLSLLLLLLQLLLLLLLPQDDQDDDPPDDDDDSCNSNSVSSNVSSVVSNLVSLLRNLRCLATNIDHPPPDPDPCDPVNVVSNCCSLVVSLVVSCVSQVVHSVLSVVVSCLSVVLNVQSPNDLVSNLVSLVVQLVVLLVQLLVCLQVVVRSSVVSSLSSNLSSLSSLLSSCLVVVPLVSLVVQLVSLVVQLVSCLVSLHLVSNVSSLVSNVVSVVSCLVRPPCVVDDVVVSVVVVVCCCVVVVVVSVVVSVVSNVVSVVPDD

pLDDT: mean 73.84, std 22.47, range [22.3, 98.06]